Protein 3FXQ (pdb70)

Solvent-accessible surface area: 28536 Å² total; per-residue (Å²): 78,68,95,20,60,5,12,63,0,0,34,14,2,82,143,59,24,27,29,167,45,0,0,113,100,65,169,23,60,47,101,44,0,54,65,18,5,98,108,13,28,87,79,2,112,6,68,2,26,78,169,53,117,106,4,22,54,19,22,78,45,0,102,18,9,7,132,0,0,106,28,10,24,38,13,4,123,110,0,75,90,50,2,25,116,50,56,37,139,70,31,14,91,1,35,0,1,3,8,26,6,2,34,58,36,3,8,73,110,0,50,44,12,4,53,179,90,42,99,131,29,80,44,72,69,114,131,18,39,17,72,71,4,5,69,76,1,89,97,31,83,2,48,3,0,0,0,14,7,72,142,171,79,27,38,128,67,14,66,39,53,88,13,82,96,9,52,16,8,3,0,0,36,135,128,14,111,53,26,142,9,59,107,0,46,88,0,54,122,20,126,0,1,16,7,24,10,22,138,23,60,3,10,40,4,104,58,0,0,66,147,88,70,27,85,106,8,76,84,34,65,67,14,119,52,29,171,44,0,3,10,54,0,13,138,36,92,22,0,0,7,3,26,101,17,10,46,83,128,26,97,64,113,130,71,6,42,28,7,107,29,126,19,77,32,50,78,29,34,4,17,1,0,37,60,109,58,63,48,58,10,72,3,5,39,0,0,9,136,71,0,48,103,51,12,177,70,11,95,34,126,6,2,83,23,0,28,44,3,70,126,78,24,26,38,56,57,4,8,60,68,67,74,41,63,32,104,54,22,60,64,28,7,97,106,12,19,93,110,9,124,3,27,0,31,33,57,68,122,98,24,33,54,22,15,76,13,0,116,17,0,3,91,15,0,56,2,6,25,17,1,19,78,11,0,66,19,16,0,3,4,81,149,50,81,91,72,10,92,0,23,0,1,3,9,32,5,3,34,60,33,4,7,74,106,0,47,41,11,2,54,179,97,11,100,97,15,78,46,68,70,103,130,20,53,16,71,76,8,6,74,67,1,73,14,1,45,6,22,0,0,0,0,14,6,71,152,169,75,25,62,140,56,15,50,30,94,86,11,82,96,6,57,9,11,1,0,0,37,118,154,12,106,41,16,137,4,50,111,0,47,87,0,55,128,20,120,0,1,15,8,20,4,26,137,22,60,3,10,40,5,110,68,1,0,65,148,82,71,28,88,110,9,96,96,29,69,67,14,125,51,40,172,45,0,4,10,51,0,11,136,38,65,4,0,0,10,3,26,94,21,10,43,93,130,25,96,63,103,119,74,0,30,37,10,73,30,126,22,80,33,45,81,32,35,8,18,6,0,31,33,111,72,12,22,61,6,28,0,5,24,0,0,26,146,73,0,56,97,48,11,174

InterPro domains:
  IPR000847 LysR, HTH, N-terminal domain [PF00126] (3-62)
  IPR000847 LysR, HTH, N-terminal domain [PR00039] (18-29)
  IPR000847 LysR, HTH, N-terminal domain [PR00039] (29-39)
  IPR000847 LysR, HTH, N-terminal domain [PR00039] (39-50)
  IPR000847 LysR, HTH, N-terminal domain [PS50931] (1-58)
  IPR005119 LysR, substrate-binding [PF03466] (87-293)
  IPR036388 Winged helix-like DNA-binding domain superfamily [G3DSA:1.10.10.10] (1-89)
  IPR036390 Winged helix DNA-binding domain superfamily [SSF46785] (1-110)
  IPR050950 HTH-type LysR transcriptional regulators [PTHR30419] (1-295)

Organism: Comamonas testosteroni (NCBI:txid285)

Secondary structure (P-SEA, 3-state):
ccaaaaaaaaaaaaacccaaaaaaaacccaaaaaaaaaaaaaaacccccccccccccccaaaaaaaaaaaaaaaaaaaaaaaaaaaaaaaaacccccccccccccccaaaaaaaaaacccbbbbbbbbccccaaaaaaaccccccccccccccccccbbbbbccbbbbbbbccccccccccccccccccbbbcccccccccaaaaaaaaaaacccccccccccccccccaaaaaaccccccccaaaaacccccccbbbbbccbbbbbbbbbbcccccccccaaaaaaaaaaaaacc/cccaaaaaaaaaaaacccaaaaaaaacccaaaaaaaaaaaaaaacccccccccccccccaaaaaaaaaaaaaaaaaaaaaaaaaaaacccbbbbbbcccccccccaaaaaaaaaaaacccbbbbbbbbccccaaaaaaaccccccbbbbbcccccccbbbbbccbbbbbbbccccccccccccccccccbbbcccccccccaaaaaaaaaaacccccccccccccccccaaaaaaccbbbbccaaaaaccccccccccccccbbbbbbbbbbcccccccccaaaaaaaaaaaaacc

B-factor: mean 16.13, std 6.51, range [2.0, 48.64]

Structure (mmCIF, N/CA/C/O backbone):
data_3FXQ
#
_entry.id   3FXQ
#
_cell.length_a   136.496
_cell.length_b   51.489
_cell.length_c   107.754
_cell.angle_alpha   90.000
_cell.angle_beta   110.350
_cell.angle_gamma   90.000
#
_symmetry.space_group_name_H-M   'C 1 2 1'
#
loop_
_entity.id
_entity.type
_entity.pdbx_description
1 polymer 'LysR type regulator of tsaMBCD'
2 non-polymer BETA-MERCAPTOETHANOL
3 non-polymer GLYCEROL
4 non-polymer 'FORMIC ACID'
5 non-polymer 'CHLORIDE ION'
6 water water
#
loop_
_atom_site.group_PDB
_atom_site.id
_atom_site.type_symbol
_atom_site.label_atom_id
_atom_site.label_alt_id
_atom_site.label_comp_id
_atom_site.label_asym_id
_atom_site.label_entity_id
_atom_site.label_seq_id
_atom_site.pdbx_PDB_ins_code
_atom_site.Cartn_x
_atom_site.Cartn_y
_atom_site.Cartn_z
_atom_site.occupancy
_atom_site.B_iso_or_equiv
_atom_site.auth_seq_id
_atom_site.auth_comp_id
_atom_site.auth_asym_id
_atom_site.auth_atom_id
_atom_site.pdbx_PDB_model_num
ATOM 1 C CA . MET A 1 1 ? 8.674 44.798 18.054 1.00 14.65 1 MET A CA 1
ATOM 2 C C . MET A 1 1 ? 7.337 45.174 18.692 1.00 14.17 1 MET A C 1
ATOM 3 O O . MET A 1 1 ? 6.261 45.136 18.045 1.00 14.22 1 MET A O 1
ATOM 8 N N . LEU A 1 2 ? 7.404 45.553 19.964 1.00 15.24 2 LEU A N 1
ATOM 9 C CA . LEU A 1 2 ? 6.215 46.025 20.682 1.00 15.42 2 LEU A CA 1
ATOM 10 C C . LEU A 1 2 ? 5.572 47.176 19.931 1.00 15.29 2 LEU A C 1
ATOM 11 O O . LEU A 1 2 ? 6.268 48.099 19.538 1.00 15.01 2 LEU A O 1
ATOM 16 N N . LYS A 1 3 ? 4.249 47.112 19.751 1.00 15.91 3 LYS A N 1
ATOM 17 C CA . LYS A 1 3 ? 3.525 48.112 18.953 1.00 16.09 3 LYS A CA 1
ATOM 18 C C . LYS A 1 3 ? 3.737 49.510 19.479 1.00 15.38 3 LYS A C 1
ATOM 19 O O . LYS A 1 3 ? 3.932 50.445 18.710 1.00 14.57 3 LYS A O 1
ATOM 25 N N . LEU A 1 4 ? 3.776 49.676 20.802 1.00 15.02 4 LEU A N 1
ATOM 26 C CA . LEU A 1 4 ? 4.027 51.000 21.338 1.00 14.93 4 LEU A CA 1
ATOM 27 C C . LEU A 1 4 ? 5.419 51.556 20.996 1.00 13.98 4 LEU A C 1
ATOM 28 O O . LEU A 1 4 ? 5.577 52.755 20.784 1.00 12.83 4 LEU A O 1
ATOM 33 N N . GLN A 1 5 ? 6.439 50.690 20.940 1.00 12.84 5 GLN A N 1
ATOM 34 C CA . GLN A 1 5 ? 7.756 51.125 20.474 1.00 12.39 5 GLN A CA 1
ATOM 35 C C . GLN A 1 5 ? 7.707 51.594 19.024 1.00 11.41 5 GLN A C 1
ATOM 36 O O . GLN A 1 5 ? 8.296 52.636 18.690 1.00 10.13 5 GLN A O 1
ATOM 42 N N . THR A 1 6 ? 6.993 50.843 18.189 1.00 11.02 6 THR A N 1
ATOM 43 C CA . THR A 1 6 ? 6.843 51.185 16.761 1.00 11.50 6 THR A CA 1
ATOM 44 C C . THR A 1 6 ? 6.081 52.510 16.599 1.00 11.07 6 THR A C 1
ATOM 45 O O . THR A 1 6 ? 6.467 53.376 15.798 1.00 10.74 6 THR A O 1
ATOM 49 N N . LEU A 1 7 ? 5.031 52.691 17.398 1.00 10.82 7 LEU A N 1
ATOM 50 C CA . LEU A 1 7 ? 4.240 53.931 17.314 1.00 10.64 7 LEU A CA 1
ATOM 51 C C . LEU A 1 7 ? 5.083 55.126 17.757 1.00 9.76 7 LEU A C 1
ATOM 52 O O . LEU A 1 7 ? 5.042 56.154 17.131 1.00 9.52 7 LEU A O 1
ATOM 57 N N . GLN A 1 8 ? 5.812 54.993 18.866 1.00 10.71 8 GLN A N 1
ATOM 58 C CA . GLN A 1 8 ? 6.707 56.060 19.351 1.00 12.03 8 GLN A CA 1
ATOM 59 C C . GLN A 1 8 ? 7.763 56.386 18.287 1.00 11.12 8 GLN A C 1
ATOM 60 O O . GLN A 1 8 ? 8.088 57.548 18.046 1.00 11.61 8 GLN A O 1
ATOM 66 N N . ALA A 1 9 ? 8.269 55.353 17.630 1.00 11.08 9 ALA A N 1
ATOM 67 C CA . ALA A 1 9 ? 9.241 55.538 16.548 1.00 10.84 9 ALA A CA 1
ATOM 68 C C . ALA A 1 9 ? 8.622 56.290 15.368 1.00 11.07 9 ALA A C 1
ATOM 69 O O . ALA A 1 9 ? 9.240 57.202 14.816 1.00 10.17 9 ALA A O 1
ATOM 71 N N . LEU A 1 10 ? 7.377 55.941 15.018 1.00 11.55 10 LEU A N 1
ATOM 72 C CA . LEU A 1 10 ? 6.679 56.609 13.931 1.00 12.27 10 LEU A CA 1
ATOM 73 C C . LEU A 1 10 ? 6.478 58.079 14.227 1.00 12.29 10 LEU A C 1
ATOM 74 O O . LEU A 1 10 ? 6.644 58.921 13.354 1.00 12.98 10 LEU A O 1
ATOM 79 N N . ILE A 1 11 ? 6.102 58.394 15.466 1.00 12.38 11 ILE A N 1
ATOM 80 C CA . ILE A 1 11 ? 6.019 59.787 15.878 1.00 12.44 11 ILE A CA 1
ATOM 81 C C . ILE A 1 11 ? 7.373 60.505 15.668 1.00 12.97 11 ILE A C 1
ATOM 82 O O . ILE A 1 11 ? 7.429 61.631 15.152 1.00 13.63 11 ILE A O 1
ATOM 87 N N . CYS A 1 12 ? 8.455 59.848 16.055 1.00 12.83 12 CYS A N 1
ATOM 88 C CA . CYS A 1 12 ? 9.794 60.442 15.935 1.00 14.45 12 CYS A CA 1
ATOM 89 C C . CYS A 1 12 ? 10.185 60.628 14.462 1.00 13.73 12 CYS A C 1
ATOM 90 O O . CYS A 1 12 ? 10.824 61.626 14.103 1.00 13.25 12 CYS A O 1
ATOM 93 N N . ILE A 1 13 ? 9.775 59.676 13.621 1.00 13.28 13 ILE A N 1
ATOM 94 C CA . ILE A 1 13 ? 10.059 59.741 12.177 1.00 13.90 13 ILE A CA 1
ATOM 95 C C . ILE A 1 13 ? 9.418 60.970 11.560 1.00 14.76 13 ILE A C 1
ATOM 96 O O . ILE A 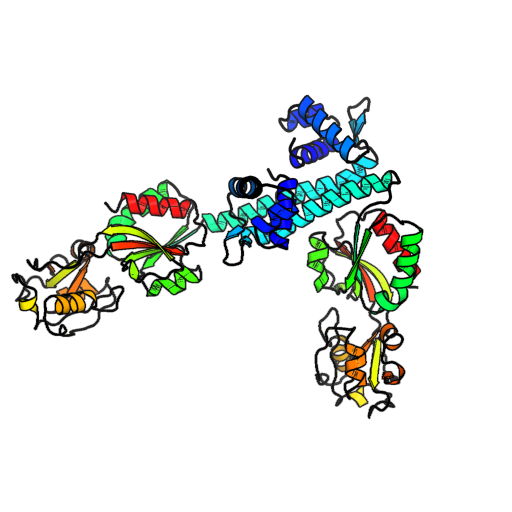1 13 ? 10.061 61.714 10.788 1.00 14.03 13 ILE A O 1
ATOM 101 N N . GLU A 1 14 ? 8.166 61.225 11.939 1.00 14.48 14 GLU A N 1
ATOM 102 C CA . GLU A 1 14 ? 7.498 62.425 11.464 1.00 16.64 14 GLU A CA 1
ATOM 103 C C . GLU A 1 14 ? 8.274 63.678 11.858 1.00 16.65 14 GLU A C 1
ATOM 104 O O . GLU A 1 14 ? 8.300 64.657 11.109 1.00 16.74 14 GLU A O 1
ATOM 110 N N . GLU A 1 15 ? 8.893 63.650 13.036 1.00 17.60 15 GLU A N 1
ATOM 111 C CA . GLU A 1 15 ? 9.606 64.819 13.554 1.00 18.01 15 GLU A CA 1
ATOM 112 C C . GLU A 1 15 ? 10.980 64.993 12.902 1.00 17.62 15 GLU A C 1
ATOM 113 O O . GLU A 1 15 ? 11.345 66.111 12.543 1.00 18.75 15 GLU A O 1
ATOM 119 N N . VAL A 1 16 ? 11.748 63.908 12.783 1.00 16.26 16 VAL A N 1
ATOM 120 C CA . VAL A 1 16 ? 13.157 64.003 12.322 1.00 15.42 16 VAL A CA 1
ATOM 121 C C . VAL A 1 16 ? 13.380 63.651 10.835 1.00 15.09 16 VAL A C 1
ATOM 122 O O . VAL A 1 16 ? 14.457 63.899 10.300 1.00 14.89 16 VAL A O 1
ATOM 126 N N . GLY A 1 17 ? 12.379 63.056 10.192 1.00 13.50 17 GLY A N 1
ATOM 127 C CA . GLY A 1 17 ? 12.403 62.803 8.729 1.00 13.79 17 GLY A CA 1
ATOM 128 C C . GLY A 1 17 ? 13.210 61.611 8.231 1.00 12.98 17 GLY A C 1
ATOM 129 O O . GLY A 1 17 ? 13.532 61.530 7.044 1.00 14.07 17 GLY A O 1
ATOM 130 N N . SER A 1 18 ? 13.484 60.652 9.114 1.00 11.96 18 SER A N 1
ATOM 131 C CA . SER A 1 18 ? 14.414 59.556 8.840 1.00 10.65 18 SER A CA 1
ATOM 132 C C . SER A 1 18 ? 14.029 58.406 9.753 1.00 10.43 18 SER A C 1
ATOM 133 O O . SER A 1 18 ? 13.956 58.611 10.967 1.00 9.16 18 SER A O 1
ATOM 136 N N . LEU A 1 19 ? 13.821 57.211 9.200 1.00 9.47 19 LEU A N 1
ATOM 137 C CA . LEU A 1 19 ? 13.639 56.012 10.035 1.00 9.95 19 LEU A CA 1
ATOM 138 C C . LEU A 1 19 ? 14.932 55.692 10.794 1.00 9.68 19 LEU A C 1
ATOM 139 O O . LEU A 1 19 ? 14.915 55.445 12.003 1.00 8.73 19 LEU A O 1
ATOM 144 N N . ARG A 1 20 ? 16.064 55.758 10.101 1.00 9.26 20 ARG A N 1
ATOM 145 C CA . ARG A 1 20 ? 17.357 55.447 10.716 1.00 8.59 20 ARG A CA 1
ATOM 146 C C . ARG A 1 20 ? 17.723 56.394 11.849 1.00 8.78 20 ARG A C 1
ATOM 147 O O . ARG A 1 20 ? 18.198 55.956 12.921 1.00 7.09 20 ARG A O 1
ATOM 155 N N . ALA A 1 21 ? 17.506 57.699 11.641 1.00 8.07 21 ALA A N 1
ATOM 156 C CA . ALA A 1 21 ? 17.802 58.642 12.724 1.00 9.07 21 ALA A CA 1
ATOM 157 C C . ALA A 1 21 ? 16.872 58.408 13.905 1.00 9.14 21 ALA A C 1
ATOM 158 O O . ALA A 1 21 ? 17.308 58.510 15.044 1.00 9.93 21 ALA A O 1
ATOM 160 N N . ALA A 1 22 ? 15.590 58.115 13.643 1.00 9.01 22 ALA A N 1
ATOM 161 C CA . ALA A 1 22 ? 14.652 57.892 14.727 1.00 9.67 22 ALA A CA 1
ATOM 162 C C . ALA A 1 22 ? 15.047 56.637 15.511 1.00 9.52 22 ALA A C 1
ATOM 163 O O . ALA A 1 22 ? 15.048 56.667 16.745 1.00 9.43 22 ALA A O 1
ATOM 165 N N . ALA A 1 23 ? 15.426 55.562 14.808 1.00 9.32 23 ALA A N 1
ATOM 166 C CA . ALA A 1 23 ? 15.950 54.369 15.478 1.00 9.64 23 ALA A CA 1
ATOM 167 C C . ALA A 1 23 ? 17.161 54.695 16.357 1.00 10.54 23 ALA A C 1
ATOM 168 O O . ALA A 1 23 ? 17.249 54.246 17.497 1.00 11.18 23 ALA A O 1
ATOM 170 N N . GLN A 1 24 ? 18.098 55.480 15.837 1.00 11.25 24 GLN A N 1
ATOM 171 C CA . GLN A 1 24 ? 19.320 55.775 16.611 1.00 12.58 24 GLN A CA 1
ATOM 172 C C . GLN A 1 24 ? 18.985 56.533 17.892 1.00 12.00 24 GLN A C 1
ATOM 173 O O . GLN A 1 24 ? 19.501 56.210 18.957 1.00 10.40 24 GLN A O 1
ATOM 179 N N . LEU A 1 25 ? 18.094 57.514 17.753 1.00 11.39 25 LEU A N 1
ATOM 180 C CA . LEU A 1 25 ? 17.706 58.438 18.827 1.00 12.97 25 LEU A CA 1
ATOM 181 C C . LEU A 1 25 ? 17.004 57.645 19.933 1.00 11.79 25 LEU A C 1
ATOM 182 O O . LEU A 1 25 ? 17.259 57.855 21.121 1.00 11.06 25 LEU A O 1
ATOM 187 N N . LEU A 1 26 ? 16.140 56.726 19.526 1.00 10.65 26 LEU A N 1
ATOM 188 C CA . LEU A 1 26 ? 15.383 55.895 20.474 1.00 12.24 26 LEU A CA 1
ATOM 189 C C . LEU A 1 26 ? 16.097 54.631 20.957 1.00 11.86 26 LEU A C 1
ATOM 190 O O . LEU A 1 26 ? 15.521 53.834 21.730 1.00 12.45 26 LEU A O 1
ATOM 195 N N . HIS A 1 27 ? 17.342 54.453 20.516 1.00 11.90 27 HIS A N 1
ATOM 196 C CA . HIS A 1 27 ? 18.121 53.255 20.810 1.00 12.36 27 HIS A CA 1
ATOM 197 C C . HIS A 1 27 ? 17.408 51.968 20.373 1.00 12.33 27 HIS A C 1
ATOM 198 O O . HIS A 1 27 ? 17.359 50.983 21.113 1.00 13.10 27 HIS A O 1
ATOM 205 N N . LEU A 1 28 ? 16.868 51.978 19.164 1.00 11.08 28 LEU A N 1
ATOM 206 C CA . LEU A 1 28 ? 16.262 50.782 18.580 1.00 11.86 28 LEU A CA 1
ATOM 207 C C . LEU A 1 28 ? 17.148 50.306 17.436 1.00 12.59 28 LEU A C 1
ATOM 208 O O . LEU A 1 28 ? 17.834 51.117 16.789 1.00 12.58 28 LEU A O 1
ATOM 213 N N . SER A 1 29 ? 17.118 48.999 17.176 1.00 12.29 29 SER A N 1
ATOM 214 C CA . SER A 1 29 ? 17.775 48.443 16.003 1.00 13.17 29 SER A CA 1
ATOM 215 C C . SER A 1 29 ? 17.140 48.993 14.710 1.00 12.59 29 SER A C 1
ATOM 216 O O . SER A 1 29 ? 15.917 48.934 14.530 1.00 13.19 29 SER A O 1
ATOM 219 N N . GLN A 1 30 ? 17.961 49.554 13.831 1.00 12.61 30 GLN A N 1
ATOM 220 C CA . GLN A 1 30 ? 17.465 50.088 12.552 1.00 12.57 30 GLN A CA 1
ATOM 221 C C . GLN A 1 30 ? 16.762 49.010 11.702 1.00 13.07 30 GLN A C 1
ATOM 222 O O . GLN A 1 30 ? 15.602 49.183 11.332 1.00 13.16 30 GLN A O 1
ATOM 228 N N . PRO A 1 31 ? 17.446 47.882 11.422 1.00 13.19 31 PRO A N 1
ATOM 229 C CA . PRO A 1 31 ? 16.746 46.797 10.718 1.00 13.19 31 PRO A CA 1
ATOM 230 C C . PRO A 1 31 ? 15.510 46.254 11.470 1.00 12.52 31 PRO A C 1
ATOM 231 O O . PRO A 1 31 ? 14.494 45.943 10.820 1.00 11.61 31 PRO A O 1
ATOM 235 N N . ALA A 1 32 ? 15.564 46.153 12.805 1.00 11.22 32 ALA A N 1
ATOM 236 C CA . ALA A 1 32 ? 14.357 45.760 13.571 1.00 10.71 32 ALA A CA 1
ATOM 237 C C . ALA A 1 32 ? 13.182 46.733 13.368 1.00 10.72 32 ALA A C 1
ATOM 238 O O . ALA A 1 32 ? 12.022 46.316 13.136 1.00 9.10 32 ALA A O 1
ATOM 240 N N . LEU A 1 33 ? 13.473 48.035 13.476 1.00 9.94 33 LEU A N 1
ATOM 241 C CA . LEU A 1 33 ? 12.418 49.043 13.323 1.00 9.53 33 LEU A CA 1
ATOM 242 C C . LEU A 1 33 ? 11.892 49.013 11.884 1.00 9.08 33 LEU A C 1
ATOM 243 O O . LEU A 1 33 ? 10.696 49.098 11.654 1.00 8.20 33 LEU A O 1
ATOM 248 N N . SER A 1 34 ? 12.794 48.877 10.916 1.00 9.34 34 SER A N 1
ATOM 249 C CA . SER A 1 34 ? 12.353 48.765 9.526 1.00 10.50 34 SER A CA 1
ATOM 250 C C . SER A 1 34 ? 11.360 47.588 9.331 1.00 10.25 34 SER A C 1
ATOM 251 O O . SER A 1 34 ? 10.272 47.748 8.739 1.00 10.44 34 SER A O 1
ATOM 254 N N . ALA A 1 35 ? 11.715 46.420 9.858 1.00 9.77 35 ALA A N 1
ATOM 255 C CA . ALA A 1 35 ? 10.858 45.225 9.732 1.00 10.25 35 ALA A CA 1
ATOM 256 C C . ALA A 1 35 ? 9.510 45.400 10.441 1.00 9.95 35 ALA A C 1
ATOM 257 O O . ALA A 1 35 ? 8.463 44.954 9.918 1.00 11.00 35 ALA A O 1
ATOM 259 N N . ALA A 1 36 ? 9.540 46.049 11.603 1.00 10.35 36 ALA A N 1
ATOM 260 C CA . ALA A 1 36 ? 8.334 46.308 12.399 1.00 10.11 36 ALA A CA 1
ATOM 261 C C . ALA A 1 36 ? 7.333 47.228 11.669 1.00 9.89 36 ALA A C 1
ATOM 262 O O . ALA A 1 36 ? 6.099 47.021 11.710 1.00 8.83 36 ALA A O 1
ATOM 264 N N . ILE A 1 37 ? 7.867 48.242 10.992 1.00 9.56 37 ILE A N 1
ATOM 265 C CA . ILE A 1 37 ? 7.024 49.178 10.250 1.00 9.73 37 ILE A CA 1
ATOM 266 C C . ILE A 1 37 ? 6.447 48.480 9.020 1.00 10.76 37 ILE A C 1
ATOM 267 O O . ILE A 1 37 ? 5.257 48.606 8.720 1.00 9.86 37 ILE A O 1
ATOM 272 N N . GLN A 1 38 ? 7.283 47.708 8.337 1.00 11.37 38 GLN A N 1
ATOM 273 C CA . GLN A 1 38 ? 6.787 46.876 7.232 1.00 13.09 38 GLN A CA 1
ATOM 274 C C . GLN A 1 38 ? 5.636 45.968 7.695 1.00 13.18 38 GLN A C 1
ATOM 275 O O . GLN A 1 38 ? 4.614 45.839 7.005 1.00 12.44 38 GLN A O 1
ATOM 281 N N . GLN A 1 39 ? 5.799 45.328 8.843 1.00 13.21 39 GLN A N 1
ATOM 282 C CA . GLN A 1 39 ? 4.769 44.405 9.312 1.00 14.27 39 GLN A CA 1
ATOM 283 C C . GLN A 1 39 ? 3.471 45.148 9.598 1.00 13.43 39 GLN A C 1
ATOM 284 O O . GLN A 1 39 ? 2.371 44.662 9.280 1.00 13.18 39 GLN A O 1
ATOM 290 N N . LEU A 1 40 ? 3.599 46.338 10.171 1.00 12.43 40 LEU A N 1
ATOM 291 C CA . LEU A 1 40 ? 2.420 47.168 10.431 1.00 12.25 40 LEU A CA 1
ATOM 292 C C . LEU A 1 40 ? 1.703 47.583 9.128 1.00 12.63 40 LEU A C 1
ATOM 293 O O . LEU A 1 40 ? 0.461 47.484 8.998 1.00 11.44 40 LEU A O 1
ATOM 298 N N . GLU A 1 41 ? 2.489 48.044 8.157 1.00 13.09 41 GLU A N 1
ATOM 299 C CA . GLU A 1 41 ? 1.936 48.392 6.847 1.00 12.67 41 GLU A CA 1
ATOM 300 C C . GLU A 1 41 ? 1.199 47.179 6.206 1.00 14.32 41 GLU A C 1
ATOM 301 O O . GLU A 1 41 ? 0.115 47.325 5.624 1.00 13.43 41 GLU A O 1
ATOM 307 N N . ASP A 1 42 ? 1.778 45.982 6.319 1.00 14.94 42 ASP A N 1
ATOM 308 C CA . ASP A 1 42 ? 1.090 44.780 5.815 1.00 16.17 42 ASP A CA 1
ATOM 309 C C . ASP A 1 42 ? -0.247 44.518 6.498 1.00 16.02 42 ASP A C 1
ATOM 310 O O . ASP A 1 42 ? -1.244 44.150 5.837 1.00 15.35 42 ASP A O 1
ATOM 315 N N . GLU A 1 43 ? -0.275 44.694 7.816 1.00 16.46 43 GLU A N 1
ATOM 316 C CA . GLU A 1 43 ? -1.499 44.508 8.594 1.00 16.96 43 GLU A CA 1
ATOM 317 C C . GLU A 1 43 ? -2.556 45.532 8.232 1.00 16.39 43 GLU A C 1
ATOM 318 O O . GLU A 1 43 ? -3.722 45.169 8.065 1.00 16.47 43 GLU A O 1
ATOM 324 N N . LEU A 1 44 ? -2.149 46.787 8.074 1.00 14.96 44 LEU A N 1
ATOM 325 C CA . LEU A 1 44 ? -3.055 47.877 7.703 1.00 14.12 44 LEU A CA 1
ATOM 326 C C . LEU A 1 44 ? -3.463 47.861 6.228 1.00 13.91 44 LEU A C 1
ATOM 327 O O . LEU A 1 44 ? -4.422 48.540 5.837 1.00 13.05 44 LEU A O 1
ATOM 332 N N . LYS A 1 45 ? -2.733 47.085 5.430 1.00 12.67 45 LYS A N 1
ATOM 333 C CA . LYS A 1 45 ? -2.864 47.051 3.962 1.00 13.67 45 LYS A CA 1
ATOM 334 C C . LYS A 1 45 ? -2.685 48.442 3.315 1.00 13.17 45 LYS A C 1
ATOM 335 O O . LYS A 1 45 ? -3.339 48.766 2.329 1.00 12.38 45 LYS A O 1
ATOM 341 N N . ALA A 1 46 ? -1.790 49.264 3.886 1.00 12.40 46 ALA A N 1
ATOM 342 C CA . ALA A 1 46 ? -1.376 50.530 3.250 1.00 11.99 46 ALA A CA 1
ATOM 343 C C . ALA A 1 46 ? -0.025 50.988 3.792 1.00 11.41 46 ALA A C 1
ATOM 344 O O . ALA A 1 46 ? 0.312 50.693 4.934 1.00 11.83 46 ALA A O 1
ATOM 346 N N . PRO A 1 47 ? 0.752 51.723 2.979 1.00 10.67 47 PRO A N 1
ATOM 347 C CA . PRO A 1 47 ? 2.037 52.231 3.439 1.00 10.44 47 PRO A CA 1
ATOM 348 C C . PRO A 1 47 ? 1.825 53.457 4.301 1.00 9.91 47 PRO A C 1
ATOM 349 O O . PRO A 1 47 ? 0.927 54.286 4.022 1.00 9.06 47 PRO A O 1
ATOM 353 N N . LEU A 1 48 ? 2.637 53.558 5.345 1.00 8.90 48 LEU A N 1
ATOM 354 C CA . LEU A 1 48 ? 2.624 54.712 6.244 1.00 9.28 48 LEU A CA 1
ATOM 355 C C . LEU A 1 48 ? 3.669 55.770 5.847 1.00 9.21 48 LEU A C 1
ATOM 356 O O . LEU A 1 48 ? 3.580 56.930 6.224 1.00 10.12 48 LEU A O 1
ATOM 361 N N . LEU A 1 49 ? 4.677 55.339 5.114 1.00 9.38 49 LEU A N 1
ATOM 362 C CA . LEU A 1 49 ? 5.839 56.158 4.798 1.00 8.90 49 LEU A CA 1
ATOM 363 C C . LEU A 1 49 ? 6.094 56.172 3.296 1.00 9.44 49 LEU A C 1
ATOM 364 O O . LEU A 1 49 ? 5.818 55.197 2.602 1.00 9.05 49 LEU A O 1
ATOM 369 N N . VAL A 1 50 ? 6.618 57.291 2.808 1.00 9.63 50 VAL A N 1
ATOM 370 C CA . VAL A 1 50 ? 7.094 57.374 1.429 1.00 11.06 50 VAL A CA 1
ATOM 371 C C . VAL A 1 50 ? 8.491 57.976 1.485 1.00 13.75 50 VAL A C 1
ATOM 372 O O . VAL A 1 50 ? 8.763 58.898 2.277 1.00 13.29 50 VAL A O 1
ATOM 376 N N . ARG A 1 51 ? 9.383 57.419 0.665 1.00 16.51 51 ARG A N 1
ATOM 377 C CA . ARG A 1 51 ? 10.774 57.852 0.612 1.00 19.84 51 ARG A CA 1
ATOM 378 C C . ARG A 1 51 ? 10.870 59.148 -0.149 1.00 22.08 51 ARG A C 1
ATOM 379 O O . ARG A 1 51 ? 10.195 59.355 -1.168 1.00 22.22 51 ARG A O 1
ATOM 387 N N . THR A 1 52 ? 11.726 60.021 0.365 1.00 24.18 52 THR A N 1
ATOM 388 C CA . THR A 1 52 ? 12.075 61.280 -0.263 1.00 26.69 52 THR A CA 1
ATOM 389 C C . THR A 1 52 ? 13.607 61.341 -0.382 1.00 27.52 52 THR A C 1
ATOM 390 O O . THR A 1 52 ? 14.327 60.474 0.155 1.00 27.34 52 THR A O 1
ATOM 394 N N . LYS A 1 53 ? 14.107 62.348 -1.092 1.00 28.76 53 LYS A N 1
ATOM 395 C CA . LYS A 1 53 ? 15.554 62.543 -1.168 1.00 29.75 53 LYS A CA 1
ATOM 396 C C . LYS A 1 53 ? 16.061 62.888 0.230 1.00 30.30 53 LYS A C 1
ATOM 397 O O . LYS A 1 53 ? 17.155 62.453 0.620 1.00 31.27 53 LYS A O 1
ATOM 399 N N . ARG A 1 54 ? 15.229 63.626 0.982 1.00 30.26 54 ARG A N 1
ATOM 400 C CA . ARG A 1 54 ? 15.502 64.045 2.364 1.00 29.77 54 ARG A CA 1
ATOM 401 C C . ARG A 1 54 ? 15.645 62.857 3.332 1.00 29.36 54 ARG A C 1
ATOM 402 O O . ARG A 1 54 ? 16.627 62.773 4.090 1.00 29.86 54 ARG A O 1
ATOM 404 N N . GLY A 1 55 ? 14.657 61.954 3.301 1.00 27.42 55 GLY A N 1
ATOM 405 C CA . GLY A 1 55 ? 14.634 60.742 4.117 1.00 24.58 55 GLY A CA 1
ATOM 406 C C . GLY A 1 55 ? 13.292 60.050 3.890 1.00 22.51 55 GLY A C 1
ATOM 407 O O . GLY A 1 55 ? 13.101 59.370 2.870 1.00 22.76 55 GLY A O 1
ATOM 408 N N . VAL A 1 56 ? 12.358 60.230 4.823 1.00 19.95 56 VAL A N 1
ATOM 409 C CA . VAL A 1 56 ? 10.965 59.749 4.636 1.00 17.18 56 VAL A CA 1
ATOM 410 C C . VAL A 1 56 ? 9.932 60.788 5.096 1.00 15.97 56 VAL A C 1
ATOM 411 O O . VAL A 1 56 ? 10.223 61.616 5.985 1.00 13.61 56 VAL A O 1
ATOM 415 N N . SER A 1 57 ? 8.737 60.717 4.498 1.00 14.77 57 SER A N 1
ATOM 416 C CA . SER A 1 57 ? 7.552 61.449 4.952 1.00 14.21 57 SER A CA 1
ATOM 417 C C . SER A 1 57 ? 6.388 60.486 5.178 1.00 13.11 57 SER A C 1
ATOM 418 O O . SER A 1 57 ? 6.396 59.361 4.672 1.00 13.18 57 SER A O 1
ATOM 421 N N . LEU A 1 58 ? 5.378 60.938 5.920 1.00 12.29 58 LEU A N 1
ATOM 422 C CA . LEU A 1 58 ? 4.148 60.164 6.085 1.00 11.70 58 LEU A CA 1
ATOM 423 C C . LEU A 1 58 ? 3.354 60.229 4.782 1.00 10.05 58 LEU A C 1
ATOM 424 O O . LEU A 1 58 ? 3.335 61.251 4.115 1.00 11.03 58 LEU A O 1
ATOM 429 N N . THR A 1 59 ? 2.723 59.129 4.418 1.00 9.29 59 THR A N 1
ATOM 430 C CA . THR A 1 59 ? 1.717 59.104 3.334 1.00 9.19 59 THR A CA 1
ATOM 431 C C . THR A 1 59 ? 0.396 59.711 3.847 1.00 9.71 59 THR A C 1
ATOM 432 O O . THR A 1 59 ? 0.282 60.027 5.037 1.00 10.11 59 THR A O 1
ATOM 436 N N . SER A 1 60 ? -0.597 59.854 2.959 1.00 9.98 60 SER A N 1
ATOM 437 C CA . SER A 1 60 ? -1.952 60.227 3.386 1.00 9.62 60 SER A CA 1
ATOM 438 C C . SER A 1 60 ? -2.456 59.234 4.427 1.00 9.56 60 SER A C 1
ATOM 439 O O . SER A 1 60 ? -3.052 59.622 5.420 1.00 9.08 60 SER A O 1
ATOM 442 N N . PHE A 1 61 ? -2.200 57.954 4.206 1.00 9.29 61 PHE A N 1
ATOM 443 C CA . PHE A 1 61 ? -2.619 56.939 5.173 1.00 9.21 61 PHE A CA 1
ATOM 444 C C . PHE A 1 61 ? -1.901 57.148 6.503 1.00 9.73 61 PHE A C 1
ATOM 445 O O . PHE A 1 61 ? -2.523 57.017 7.547 1.00 9.05 61 PHE A O 1
ATOM 453 N N . GLY A 1 62 ? -0.598 57.452 6.442 1.00 9.66 62 GLY A N 1
ATOM 454 C CA . GLY A 1 62 ? 0.225 57.664 7.625 1.00 9.20 62 GLY A CA 1
ATOM 455 C C . GLY A 1 62 ? -0.221 58.889 8.428 1.00 9.77 62 GLY A C 1
ATOM 456 O O . GLY A 1 62 ? -0.155 58.886 9.654 1.00 8.74 62 GLY A O 1
ATOM 457 N N . GLN A 1 63 ? -0.655 59.946 7.741 1.00 9.54 63 GLN A N 1
ATOM 458 C CA . GLN A 1 63 ? -1.160 61.120 8.419 1.00 10.39 63 GLN A CA 1
ATOM 459 C C . GLN A 1 63 ? -2.454 60.807 9.188 1.00 9.73 63 GLN A C 1
ATOM 460 O O . GLN A 1 63 ? -2.588 61.256 10.339 1.00 9.38 63 GLN A O 1
ATOM 466 N N . ALA A 1 64 ? -3.378 60.061 8.561 1.00 8.25 64 ALA A N 1
ATOM 467 C CA . ALA A 1 64 ? -4.606 59.597 9.247 1.00 8.17 64 ALA A CA 1
ATOM 468 C C . ALA A 1 64 ? -4.254 58.698 10.440 1.00 8.45 64 ALA A C 1
ATOM 469 O O . ALA A 1 64 ? -4.742 58.897 11.557 1.00 7.91 64 ALA A O 1
ATOM 471 N N . PHE A 1 65 ? -3.368 57.733 10.199 1.00 8.25 65 PHE A N 1
ATOM 472 C CA . PHE A 1 65 ? -2.981 56.773 11.212 1.00 8.34 65 PHE A CA 1
ATOM 473 C C . PHE A 1 65 ? -2.303 57.477 12.396 1.00 8.47 65 PHE A C 1
ATOM 474 O O . PHE A 1 65 ? -2.561 57.126 13.547 1.00 7.53 65 PHE A O 1
ATOM 482 N N . MET A 1 66 ? -1.472 58.474 12.108 1.00 8.07 66 MET A N 1
ATOM 483 C CA . MET A 1 66 ? -0.731 59.179 13.148 1.00 9.89 66 MET A CA 1
ATOM 484 C C . MET A 1 66 ? -1.621 59.863 14.175 1.00 8.85 66 MET A C 1
ATOM 485 O O . MET A 1 66 ? -1.233 60.006 15.3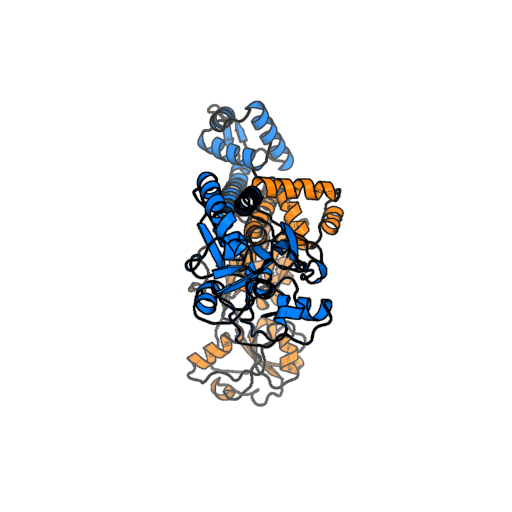41 1.00 8.61 66 MET A O 1
ATOM 490 N N . LYS A 1 67 ? -2.798 60.333 13.751 1.00 7.91 67 LYS A N 1
ATOM 491 C CA . LYS A 1 67 ? -3.714 60.917 14.730 1.00 8.18 67 LYS A CA 1
ATOM 492 C C . LYS A 1 67 ? -4.071 59.907 15.825 1.00 8.26 67 LYS A C 1
ATOM 493 O O . LYS A 1 67 ? -4.102 60.249 17.021 1.00 8.93 67 LYS A O 1
ATOM 499 N N . HIS A 1 68 ? -4.339 58.669 15.416 1.00 8.23 68 HIS A N 1
ATOM 500 C CA . HIS A 1 68 ? -4.593 57.570 16.334 1.00 7.54 68 HIS A CA 1
ATOM 501 C C . HIS A 1 68 ? -3.320 57.201 17.114 1.00 8.35 68 HIS A C 1
ATOM 502 O O . HIS A 1 68 ? -3.374 57.037 18.353 1.00 8.18 68 HIS A O 1
ATOM 509 N N . ALA A 1 69 ? -2.175 57.115 16.418 1.00 8.51 69 ALA A N 1
ATOM 510 C CA . ALA A 1 69 ? -0.899 56.729 17.086 1.00 8.67 69 ALA A CA 1
ATOM 511 C C . ALA A 1 69 ? -0.584 57.654 18.263 1.00 8.74 69 ALA A C 1
ATOM 512 O O . ALA A 1 69 ? -0.203 57.198 19.357 1.00 7.65 69 ALA A O 1
ATOM 514 N N . ARG A 1 70 ? -0.767 58.957 18.047 1.00 8.50 70 ARG A N 1
ATOM 515 C CA . ARG A 1 70 ? -0.492 59.935 19.097 1.00 8.76 70 ARG A CA 1
ATOM 516 C C . ARG A 1 70 ? -1.434 59.756 20.264 1.00 9.27 70 ARG A C 1
ATOM 517 O O . ARG A 1 70 ? -0.977 59.817 21.417 1.00 8.55 70 ARG A O 1
ATOM 525 N N . LEU A 1 71 ? -2.719 59.496 19.977 1.00 7.95 71 LEU A N 1
ATOM 526 C CA . LEU A 1 71 ? -3.687 59.248 21.060 1.00 8.55 71 LEU A CA 1
ATOM 527 C C . LEU A 1 71 ? -3.297 58.005 21.878 1.00 9.02 71 LEU A C 1
ATOM 528 O O . LEU A 1 71 ? -3.390 57.983 23.116 1.00 8.53 71 LEU A O 1
ATOM 533 N N . ILE A 1 72 ? -2.878 56.965 21.177 1.00 8.78 72 ILE A N 1
ATOM 534 C CA . ILE A 1 72 ? -2.530 55.695 21.806 1.00 8.47 72 ILE A CA 1
ATOM 535 C C . ILE A 1 72 ? -1.242 55.847 22.646 1.00 8.80 72 ILE A C 1
ATOM 536 O O . ILE A 1 72 ? -1.180 55.389 23.786 1.00 8.01 72 ILE A O 1
ATOM 541 N N . VAL A 1 73 ? -0.237 56.527 22.102 1.00 8.82 73 VAL A N 1
ATOM 542 C CA . VAL A 1 73 ? 1.011 56.752 22.852 1.00 9.88 73 VAL A CA 1
ATOM 543 C C . VAL A 1 73 ? 0.779 57.608 24.105 1.00 9.93 73 VAL A C 1
ATOM 544 O O . VAL A 1 73 ? 1.248 57.261 25.208 1.00 9.89 73 VAL A O 1
ATOM 548 N N . THR A 1 74 ? 0.015 58.680 23.943 1.00 10.07 74 THR A N 1
ATOM 549 C CA . THR A 1 74 ? -0.374 59.536 25.081 1.00 11.46 74 THR A CA 1
ATOM 550 C C . THR A 1 74 ? -1.173 58.765 26.128 1.00 10.64 74 THR A C 1
ATOM 551 O O . THR A 1 74 ? -0.937 58.900 27.336 1.00 10.22 74 THR A O 1
ATOM 555 N N . GLU A 1 75 ? -2.102 57.934 25.665 1.00 10.51 75 GLU A N 1
ATOM 556 C CA . GLU A 1 75 ? -2.934 57.174 26.585 1.00 11.06 75 GLU A CA 1
ATOM 557 C C . GLU A 1 75 ? -2.125 56.170 27.393 1.00 10.87 75 GLU A C 1
ATOM 558 O O . GLU A 1 75 ? -2.399 55.961 28.583 1.00 11.08 75 GLU A O 1
ATOM 564 N N . SER A 1 76 ? -1.133 55.551 26.758 1.00 11.24 76 SER A N 1
ATOM 565 C CA . SER A 1 76 ? -0.289 54.596 27.447 1.00 11.46 76 SER A CA 1
ATOM 566 C C . SER A 1 76 ? 0.521 55.315 28.507 1.00 11.66 76 SER A C 1
ATOM 567 O O . SER A 1 76 ? 0.699 54.777 29.577 1.00 11.32 76 SER A O 1
ATOM 570 N N . ARG A 1 77 ? 1.024 56.506 28.191 1.00 11.00 77 ARG A N 1
ATOM 571 C CA . ARG A 1 77 ? 1.801 57.273 29.169 1.00 12.35 77 ARG A CA 1
ATOM 572 C C . ARG A 1 77 ? 0.895 57.726 30.320 1.00 11.76 77 ARG A C 1
ATOM 573 O O . ARG A 1 77 ? 1.266 57.646 31.497 1.00 11.72 77 ARG A O 1
ATOM 581 N N . ARG A 1 78 ? -0.308 58.187 29.989 1.00 10.95 78 ARG A N 1
ATOM 582 C CA . ARG A 1 78 ? -1.286 58.562 31.025 1.00 11.72 78 ARG A CA 1
ATOM 583 C C . ARG A 1 78 ? -1.650 57.392 31.958 1.00 11.77 78 ARG A C 1
ATOM 584 O O . ARG A 1 78 ? -1.756 57.568 33.194 1.00 11.48 78 ARG A O 1
ATOM 592 N N . ALA A 1 79 ? -1.845 56.208 31.372 1.00 11.07 79 ALA A N 1
ATOM 593 C CA . ALA A 1 79 ? -2.106 54.994 32.151 1.00 11.64 79 ALA A CA 1
ATOM 594 C C . ALA A 1 79 ? -0.948 54.722 33.116 1.00 12.44 79 ALA A C 1
ATOM 595 O O . ALA A 1 79 ? -1.172 54.472 34.311 1.00 11.71 79 ALA A O 1
ATOM 597 N N . GLN A 1 80 ? 0.279 54.765 32.586 1.00 13.19 80 GLN A N 1
ATOM 598 C CA . GLN A 1 80 ? 1.484 54.510 33.412 1.00 14.54 80 GLN A CA 1
ATOM 599 C C . GLN A 1 80 ? 1.628 55.569 34.516 1.00 15.18 80 GLN A C 1
ATOM 600 O O . GLN A 1 80 ? 1.986 55.240 35.662 1.00 14.54 80 GLN A O 1
ATOM 606 N N . GLU A 1 81 ? 1.361 56.832 34.175 1.00 15.42 81 GLU A N 1
ATOM 607 C CA . GLU A 1 81 ? 1.379 57.909 35.186 1.00 17.18 81 GLU A CA 1
ATOM 608 C C . GLU A 1 81 ? 0.352 57.713 36.296 1.00 16.94 81 GLU A C 1
ATOM 609 O O . GLU A 1 81 ? 0.674 57.861 37.494 1.00 16.97 81 GLU A O 1
ATOM 615 N N . GLU A 1 82 ? -0.870 57.358 35.911 1.00 16.59 82 GLU A N 1
ATOM 616 C CA . GLU A 1 82 ? -1.952 57.177 36.873 1.00 16.26 82 GLU A CA 1
ATOM 617 C C . GLU A 1 82 ? -1.642 55.985 37.783 1.00 16.27 82 GLU A C 1
ATOM 618 O O . GLU A 1 82 ? -1.779 56.080 39.010 1.00 14.85 82 GLU A O 1
ATOM 624 N N . ILE A 1 83 ? -1.234 54.866 37.182 1.00 16.28 83 ILE A N 1
ATOM 625 C CA . ILE A 1 83 ? -0.859 53.689 37.969 1.00 17.21 83 ILE A CA 1
ATOM 626 C C . ILE A 1 83 ? 0.315 54.010 38.904 1.00 16.37 83 ILE A C 1
ATOM 627 O O . ILE A 1 83 ? 0.319 53.629 40.070 1.00 15.93 83 ILE A O 1
ATOM 632 N N . GLY A 1 84 ? 1.299 54.738 38.390 1.00 15.99 84 GLY A N 1
ATOM 633 C CA . GLY A 1 84 ? 2.419 55.177 39.209 1.00 15.51 84 GLY A CA 1
ATOM 634 C C . GLY A 1 84 ? 1.927 55.983 40.395 1.00 15.75 84 GLY A C 1
ATOM 635 O O . GLY A 1 84 ? 2.387 55.777 41.519 1.00 15.58 84 GLY A O 1
ATOM 636 N N . GLN A 1 85 ? 0.979 56.887 40.156 1.00 15.46 85 GLN A N 1
ATOM 637 C CA . GLN A 1 85 ? 0.460 57.733 41.223 1.00 15.64 85 GLN A CA 1
ATOM 638 C C . GLN A 1 85 ? -0.293 56.909 42.264 1.00 14.96 85 GLN A C 1
ATOM 639 O O . GLN A 1 85 ? -0.084 57.071 43.479 1.00 14.84 85 GLN A O 1
ATOM 645 N N . LEU A 1 86 ? -1.135 55.993 41.790 1.00 14.29 86 LEU A N 1
ATOM 646 C CA . LEU A 1 86 ? -1.909 55.143 42.688 1.00 14.44 86 LEU A CA 1
ATOM 647 C C . LEU A 1 86 ? -1.029 54.148 43.439 1.00 14.59 86 LEU A C 1
ATOM 648 O O . LEU A 1 86 ? -1.193 53.955 44.662 1.00 13.63 86 LEU A O 1
ATOM 653 N N . ARG A 1 87 ? -0.108 53.518 42.714 1.00 14.45 87 ARG A N 1
ATOM 654 C CA . ARG A 1 87 ? 0.820 52.571 43.321 1.00 16.43 87 ARG A CA 1
ATOM 655 C C . ARG A 1 87 ? 1.714 53.269 44.349 1.00 16.71 87 ARG A C 1
ATOM 656 O O . ARG A 1 87 ? 1.947 52.743 45.444 1.00 17.20 87 ARG A O 1
ATOM 664 N N . GLY A 1 88 ? 2.202 54.456 44.003 1.00 17.39 88 GLY A N 1
ATOM 665 C CA . GLY A 1 88 ? 3.059 55.230 44.907 1.00 17.86 88 GLY A CA 1
ATOM 666 C C . GLY A 1 88 ? 2.429 55.498 46.259 1.00 18.04 88 GLY A C 1
ATOM 667 O O . GLY A 1 88 ? 3.096 55.400 47.297 1.00 18.49 88 GLY A O 1
ATOM 668 N N . ARG A 1 89 ? 1.142 55.830 46.256 1.00 17.98 89 ARG A N 1
ATOM 669 C CA . ARG A 1 89 ? 0.415 56.068 47.502 1.00 18.45 89 ARG A CA 1
ATOM 670 C C . ARG A 1 89 ? 0.176 54.792 48.306 1.00 17.93 89 ARG A C 1
ATOM 671 O O . ARG A 1 89 ? 0.218 54.811 49.539 1.00 17.81 89 ARG A O 1
ATOM 679 N N . TRP A 1 90 ? -0.068 53.694 47.595 1.00 16.92 90 TRP A N 1
ATOM 680 C CA . TRP A 1 90 ? -0.230 52.367 48.176 1.00 17.11 90 TRP A CA 1
ATOM 681 C C . TRP A 1 90 ? 1.060 51.853 48.815 1.00 17.21 90 TRP A C 1
ATOM 682 O O . TRP A 1 90 ? 1.076 51.470 50.006 1.00 17.27 90 TRP A O 1
ATOM 693 N N . GLU A 1 91 ? 2.130 51.836 48.018 1.00 16.71 91 GLU A N 1
ATOM 694 C CA . GLU A 1 91 ? 3.450 51.383 48.464 1.00 17.07 91 GLU A CA 1
ATOM 695 C C . GLU A 1 91 ? 4.067 52.326 49.500 1.00 17.05 91 GLU A C 1
ATOM 696 O O . GLU A 1 91 ? 4.920 51.901 50.290 1.00 18.35 91 GLU A O 1
ATOM 702 N N . GLY A 1 92 ? 3.625 53.585 49.505 1.00 16.70 92 GLY A N 1
ATOM 703 C CA . GLY A 1 92 ? 4.189 54.645 50.357 1.00 16.70 92 GLY A CA 1
ATOM 704 C C . GLY A 1 92 ? 3.723 54.673 51.817 1.00 16.22 92 GLY A C 1
ATOM 705 O O . GLY A 1 92 ? 4.205 55.503 52.601 1.00 15.61 92 GLY A O 1
ATOM 706 N N . HIS A 1 93 ? 2.801 53.771 52.172 1.00 15.82 93 HIS A N 1
ATOM 707 C CA . HIS A 1 93 ? 2.153 53.769 53.493 1.00 15.10 93 HIS A CA 1
ATOM 708 C C . HIS A 1 93 ? 1.904 52.363 53.991 1.00 14.87 93 HIS A C 1
ATOM 709 O O . HIS A 1 93 ? 1.605 51.442 53.220 1.00 13.98 93 HIS A O 1
ATOM 716 N N . ILE A 1 94 ? 2.047 52.207 55.304 1.00 13.28 94 ILE A N 1
ATOM 717 C CA . ILE A 1 94 ? 1.710 50.970 55.957 1.00 13.02 94 ILE A CA 1
ATOM 718 C C . ILE A 1 94 ? 0.971 51.385 57.205 1.00 13.11 94 ILE A C 1
ATOM 719 O O . ILE A 1 94 ? 1.400 52.317 57.886 1.00 12.70 94 ILE A O 1
ATOM 724 N N . THR A 1 95 ? -0.161 50.741 57.469 1.00 13.04 95 THR A N 1
ATOM 725 C CA . THR A 1 95 ? -0.752 50.838 58.788 1.00 13.74 95 THR A CA 1
ATOM 726 C C . THR A 1 95 ? -1.073 49.484 59.399 1.00 13.54 95 THR A C 1
ATOM 727 O O . THR A 1 95 ? -1.651 48.594 58.753 1.00 12.96 95 THR A O 1
ATOM 731 N N . PHE A 1 96 ? -0.594 49.298 60.615 1.00 12.65 96 PHE A N 1
ATOM 732 C CA . PHE A 1 96 ? -0.736 48.023 61.276 1.00 12.51 96 PHE A CA 1
ATOM 733 C C . PHE A 1 96 ? -0.891 48.179 62.783 1.00 13.57 96 PHE A C 1
ATOM 734 O O . PHE A 1 96 ? -0.646 49.273 63.356 1.00 13.27 96 PHE A O 1
ATOM 742 N N . ALA A 1 97 ? -1.308 47.084 63.414 1.00 13.58 97 ALA A N 1
ATOM 743 C CA . ALA A 1 97 ? -1.444 47.002 64.871 1.00 15.01 97 ALA A CA 1
ATOM 744 C C . ALA A 1 97 ? -0.474 46.000 65.453 1.00 15.72 97 ALA A C 1
ATOM 745 O O . ALA A 1 97 ? -0.115 45.018 64.792 1.00 14.94 97 ALA A O 1
ATOM 747 N N . ALA A 1 98 ? -0.049 46.222 66.699 1.00 16.88 98 ALA A N 1
ATOM 748 C CA . ALA A 1 98 ? 0.926 45.348 67.339 1.00 16.86 98 ALA A CA 1
ATOM 749 C C . ALA A 1 98 ? 0.591 45.122 68.817 1.00 17.63 98 ALA A C 1
ATOM 750 O O . ALA A 1 98 ? 0.165 46.058 69.505 1.00 17.66 98 ALA A O 1
ATOM 752 N N . SER A 1 99 ? 0.808 43.895 69.293 1.00 17.40 99 SER A N 1
ATOM 753 C CA . SER A 1 99 ? 0.636 43.566 70.712 1.00 18.11 99 SER A CA 1
ATOM 754 C C . SER A 1 99 ? 1.879 43.955 71.546 1.00 18.06 99 SER A C 1
ATOM 755 O O . SER A 1 99 ? 2.968 44.155 71.001 1.00 17.40 99 SER A O 1
ATOM 758 N N . PRO A 1 100 ? 1.722 44.044 72.879 1.00 18.37 100 PRO A N 1
ATOM 759 C CA . PRO A 1 100 ? 2.795 44.585 73.729 1.00 18.13 100 PRO A CA 1
ATOM 760 C C . PRO A 1 100 ? 4.148 43.877 73.572 1.00 18.11 100 PRO A C 1
ATOM 761 O O . PRO A 1 100 ? 5.155 44.544 73.527 1.00 18.63 100 PRO A O 1
ATOM 765 N N . ALA A 1 101 ? 4.182 42.546 73.477 1.00 18.84 101 ALA A N 1
ATOM 766 C CA . ALA A 1 101 ? 5.479 41.840 73.413 1.00 18.98 101 ALA A CA 1
ATOM 767 C C . ALA A 1 101 ? 6.256 42.215 72.141 1.00 19.73 101 ALA A C 1
ATOM 768 O O . ALA A 1 101 ? 7.483 42.359 72.165 1.00 20.07 101 ALA A O 1
ATOM 770 N N . ILE A 1 102 ? 5.510 42.377 71.046 1.00 18.69 102 ILE A N 1
ATOM 771 C CA . ILE A 1 102 ? 6.061 42.854 69.785 1.00 18.65 102 ILE A CA 1
ATOM 772 C C . ILE A 1 102 ? 6.465 44.323 69.904 1.00 17.06 102 ILE A C 1
ATOM 773 O O . ILE A 1 102 ? 7.611 44.678 69.633 1.00 16.79 102 ILE A O 1
ATOM 778 N N . ALA A 1 103 ? 5.539 45.155 70.367 1.00 16.15 103 ALA A N 1
ATOM 779 C CA . ALA A 1 103 ? 5.787 46.611 70.492 1.00 15.29 103 ALA A CA 1
ATOM 780 C C . ALA A 1 103 ? 7.025 46.972 71.319 1.00 15.86 103 ALA A C 1
ATOM 781 O O . ALA A 1 103 ? 7.701 47.977 71.027 1.00 15.44 103 ALA A O 1
ATOM 783 N N . LEU A 1 104 ? 7.327 46.164 72.340 1.00 14.04 104 LEU A N 1
ATOM 784 C CA . LEU A 1 104 ? 8.411 46.497 73.270 1.00 14.84 104 LEU A CA 1
ATOM 785 C C . LEU A 1 104 ? 9.790 45.945 72.970 1.00 16.16 104 LEU A C 1
ATOM 786 O O . LEU A 1 104 ? 10.793 46.479 73.480 1.00 17.40 104 LEU A O 1
ATOM 791 N N . ALA A 1 105 ? 9.860 44.848 72.222 1.00 17.25 105 ALA A N 1
ATOM 792 C CA . ALA A 1 105 ? 11.157 44.210 71.989 1.00 18.10 105 ALA A CA 1
ATOM 793 C C . ALA A 1 105 ? 11.461 44.174 70.504 1.00 19.00 105 ALA A C 1
ATOM 794 O O . ALA A 1 105 ? 12.459 44.773 70.043 1.00 21.03 105 ALA A O 1
ATOM 796 N N . ALA A 1 106 ? 10.572 43.557 69.735 1.00 19.04 106 ALA A N 1
ATOM 797 C CA . ALA A 1 106 ? 10.831 43.419 68.295 1.00 18.25 106 ALA A CA 1
ATOM 798 C C . ALA A 1 106 ? 10.727 44.740 67.527 1.00 17.78 106 ALA A C 1
ATOM 799 O O . ALA A 1 106 ? 11.632 45.066 66.729 1.00 15.36 106 ALA A O 1
ATOM 801 N N . LEU A 1 107 ? 9.642 45.495 67.757 1.00 17.29 107 LEU A N 1
ATOM 802 C CA . LEU A 1 107 ? 9.341 46.651 66.893 1.00 17.29 107 LEU A CA 1
ATOM 803 C C . LEU A 1 107 ? 10.399 47.730 66.830 1.00 16.32 107 LEU A C 1
ATOM 804 O O . LEU A 1 107 ? 10.701 48.213 65.730 1.00 17.10 107 LEU A O 1
ATOM 809 N N . PRO A 1 108 ? 10.948 48.159 67.989 1.00 15.25 108 PRO A N 1
ATOM 810 C CA . PRO A 1 108 ? 11.870 49.295 67.884 1.00 14.91 108 PRO A CA 1
ATOM 811 C C . PRO A 1 108 ? 13.116 49.003 67.033 1.00 14.62 108 PRO A C 1
ATOM 812 O O . PRO A 1 108 ? 13.545 49.862 66.245 1.00 14.36 108 PRO A O 1
ATOM 816 N N . LEU A 1 109 ? 13.678 47.803 67.186 1.00 13.95 109 LEU A N 1
ATOM 817 C CA . LEU A 1 109 ? 14.828 47.431 66.379 1.00 14.62 109 LEU A CA 1
ATOM 818 C C . LEU A 1 109 ? 14.404 47.193 64.938 1.00 13.66 109 LEU A C 1
ATOM 819 O O . LEU A 1 109 ? 15.110 47.587 64.002 1.00 13.72 109 LEU A O 1
ATOM 824 N N . ALA A 1 110 ? 13.233 46.579 64.756 1.00 12.76 110 ALA A N 1
ATOM 825 C CA . ALA A 1 110 ? 12.720 46.322 63.403 1.00 12.61 110 ALA A CA 1
ATOM 826 C C . ALA A 1 110 ? 12.379 47.605 62.620 1.00 12.87 110 ALA A C 1
ATOM 827 O O . ALA A 1 110 ? 12.664 47.703 61.429 1.00 12.03 110 ALA A O 1
ATOM 829 N N . LEU A 1 111 ? 11.759 48.581 63.284 1.00 12.34 111 LEU A N 1
ATOM 830 C CA . LEU A 1 111 ? 11.435 49.842 62.622 1.00 13.49 111 LEU A CA 1
ATOM 831 C C . LEU A 1 111 ? 12.674 50.591 62.163 1.00 13.69 111 LEU A C 1
ATOM 832 O O . LEU A 1 111 ? 12.673 51.165 61.069 1.00 13.70 111 LEU A O 1
ATOM 837 N N . ALA A 1 112 ? 13.745 50.549 62.961 1.00 13.94 112 ALA A N 1
ATOM 838 C CA . ALA A 1 112 ? 14.988 51.240 62.620 1.00 14.51 112 ALA A CA 1
ATOM 839 C C . ALA A 1 112 ? 15.652 50.620 61.394 1.00 14.71 112 ALA A C 1
ATOM 840 O O . ALA A 1 112 ? 16.050 51.337 60.463 1.00 14.45 112 ALA A O 1
ATOM 842 N N . SER A 1 113 ? 15.736 49.290 61.382 1.00 14.28 113 SER A N 1
ATOM 843 C CA . SER A 1 113 ? 16.252 48.556 60.216 1.00 15.04 113 SER A CA 1
ATOM 844 C C . SER A 1 113 ? 15.381 48.782 58.994 1.00 14.96 113 SER A C 1
ATOM 845 O O . SER A 1 113 ? 15.898 49.018 57.894 1.00 14.93 113 SER A O 1
ATOM 848 N N . PHE A 1 114 ? 14.066 48.672 59.176 1.00 14.58 114 PHE A N 1
ATOM 849 C CA . PHE A 1 114 ? 13.122 48.877 58.079 1.00 15.39 114 PHE A CA 1
ATOM 850 C C . PHE A 1 114 ? 13.320 50.242 57.396 1.00 15.88 114 PHE A C 1
ATOM 851 O O . PHE A 1 114 ? 13.383 50.336 56.160 1.00 16.40 114 PHE A O 1
ATOM 859 N N . ALA A 1 115 ? 13.404 51.287 58.211 1.00 17.01 115 ALA A N 1
ATOM 860 C CA . ALA A 1 115 ? 13.491 52.676 57.743 1.00 17.75 115 ALA A CA 1
ATOM 861 C C . ALA A 1 115 ? 14.763 52.965 56.951 1.00 18.99 115 ALA A C 1
ATOM 862 O O . ALA A 1 115 ? 14.786 53.870 56.088 1.00 18.56 115 ALA A O 1
ATOM 864 N N . ARG A 1 116 ? 15.816 52.202 57.240 1.00 19.86 116 ARG A N 1
ATOM 865 C CA . ARG A 1 116 ? 17.060 52.319 56.479 1.00 20.77 116 ARG A CA 1
ATOM 866 C C . ARG A 1 116 ? 16.852 51.764 55.082 1.00 21.25 116 ARG A C 1
ATOM 867 O O . ARG A 1 116 ? 17.315 52.348 54.098 1.00 21.45 116 ARG A O 1
ATOM 875 N N . GLU A 1 117 ? 16.128 50.651 54.998 1.00 21.78 117 GLU A N 1
ATOM 876 C CA . GLU A 1 117 ? 15.836 50.003 53.726 1.00 22.59 117 GLU A CA 1
ATOM 877 C C . GLU A 1 117 ? 14.721 50.687 52.929 1.00 22.52 117 GLU A C 1
ATOM 878 O O . GLU A 1 117 ? 14.789 50.759 51.694 1.00 22.28 117 GLU A O 1
ATOM 884 N N . PHE A 1 118 ? 13.697 51.175 53.624 1.00 22.12 118 PHE A N 1
ATOM 885 C CA . PHE A 1 118 ? 12.533 51.795 52.985 1.00 21.85 118 PHE A CA 1
ATOM 886 C C . PHE A 1 118 ? 12.363 53.211 53.494 1.00 22.16 118 PHE A C 1
ATOM 887 O O . PHE A 1 118 ? 11.394 53.508 54.202 1.00 21.43 118 PHE A O 1
ATOM 895 N N . PRO A 1 119 ? 13.307 54.107 53.124 1.00 22.07 119 PRO A N 1
ATOM 896 C CA . PRO A 1 119 ? 13.346 55.460 53.661 1.00 22.38 119 PRO A CA 1
ATOM 897 C C . PRO A 1 119 ? 12.126 56.325 53.339 1.00 22.46 119 PRO A C 1
ATOM 898 O O . PRO A 1 119 ? 11.859 57.287 54.064 1.00 23.19 119 PRO A O 1
ATOM 902 N N . ASP A 1 120 ? 11.380 55.978 52.295 1.00 22.35 120 ASP A N 1
ATOM 903 C CA . ASP A 1 120 ? 10.248 56.804 51.851 1.00 22.35 120 ASP A CA 1
ATOM 904 C C . ASP A 1 120 ? 8.849 56.258 52.182 1.00 21.87 120 ASP A C 1
ATOM 905 O O . ASP A 1 120 ? 7.859 56.682 51.579 1.00 22.16 120 ASP A O 1
ATOM 910 N N . VAL A 1 121 ? 8.762 55.317 53.123 1.00 20.46 121 VAL A N 1
ATOM 911 C CA . VAL A 1 121 ? 7.471 54.747 53.489 1.00 19.22 121 VAL A CA 1
ATOM 912 C C . VAL A 1 121 ? 7.011 55.349 54.814 1.00 18.43 121 VAL A C 1
ATOM 913 O O . VAL A 1 121 ? 7.780 55.392 55.775 1.00 18.68 121 VAL A O 1
ATOM 917 N N . THR A 1 122 ? 5.763 55.809 54.864 1.00 17.28 122 THR A N 1
ATOM 918 C CA . THR A 1 122 ? 5.191 56.297 56.112 1.00 16.99 122 THR A CA 1
ATOM 919 C C . THR A 1 122 ? 4.552 55.113 56.838 1.00 15.85 122 THR A C 1
ATOM 920 O O . THR A 1 122 ? 3.697 54.445 56.271 1.00 15.66 122 THR A O 1
ATOM 924 N N . VAL A 1 123 ? 4.985 54.856 58.074 1.00 14.34 123 VAL A N 1
ATOM 925 C CA . VAL A 1 123 ? 4.408 53.789 58.870 1.00 13.49 123 VAL A CA 1
ATOM 926 C C . VAL A 1 123 ? 3.505 54.367 59.964 1.00 13.04 123 VAL A C 1
ATOM 927 O O . VAL A 1 123 ? 3.838 55.385 60.575 1.00 11.95 123 VAL A O 1
ATOM 931 N N . ASN A 1 124 ? 2.338 53.750 60.130 1.00 12.18 124 ASN A N 1
ATOM 932 C CA . ASN A 1 124 ? 1.371 54.135 61.135 1.00 12.30 124 ASN A CA 1
ATOM 933 C C . ASN A 1 124 ? 1.149 52.920 62.021 1.00 12.14 124 ASN A C 1
ATOM 934 O O . ASN A 1 124 ? 0.573 51.906 61.595 1.00 11.58 124 ASN A O 1
ATOM 939 N N . VAL A 1 125 ? 1.618 53.007 63.259 1.00 12.19 125 VAL A N 1
ATOM 940 C CA . VAL A 1 125 ? 1.491 51.864 64.164 1.00 13.04 125 VAL A CA 1
ATOM 941 C C . VAL A 1 125 ? 0.596 52.179 65.366 1.00 13.50 125 VAL A C 1
ATOM 942 O O . VAL A 1 125 ? 0.656 53.258 65.953 1.00 11.63 125 VAL A O 1
ATOM 946 N N . ARG A 1 126 ? -0.262 51.228 65.683 1.00 14.92 126 ARG A N 1
ATOM 947 C CA . ARG A 1 126 ? -1.181 51.362 66.803 1.00 16.34 126 ARG A CA 1
ATOM 948 C C . ARG A 1 126 ? -1.189 50.073 67.622 1.00 16.28 126 ARG A C 1
ATOM 949 O O . ARG A 1 126 ? -0.659 49.043 67.191 1.00 15.18 126 ARG A O 1
ATOM 957 N N . ASP A 1 127 ? -1.767 50.148 68.819 1.00 16.42 127 ASP A N 1
ATOM 958 C CA . ASP A 1 127 ? -2.034 48.983 69.619 1.00 17.17 127 ASP A CA 1
ATOM 959 C C . ASP A 1 127 ? -3.219 48.266 68.993 1.00 17.70 127 ASP A C 1
ATOM 960 O O . ASP A 1 127 ? -4.095 48.890 68.371 1.00 18.08 127 ASP A O 1
ATOM 965 N N . GLY A 1 128 ? -3.253 46.954 69.163 1.00 18.59 128 GLY A N 1
ATOM 966 C CA . GLY A 1 128 ? -4.392 46.184 68.686 1.00 19.32 128 GLY A CA 1
ATOM 967 C C . GLY A 1 128 ? -4.317 44.773 69.191 1.00 19.65 128 GLY A C 1
ATOM 968 O O . GLY A 1 128 ? -3.223 44.241 69.449 1.00 20.45 128 GLY A O 1
ATOM 969 N N . MET A 1 129 ? -5.496 44.177 69.356 1.00 19.70 129 MET A N 1
ATOM 970 C CA . MET A 1 129 ? -5.612 42.807 69.780 1.00 19.66 129 MET A CA 1
ATOM 971 C C . MET A 1 129 ? -6.721 42.130 68.972 1.00 19.64 129 MET A C 1
ATOM 972 O O . MET A 1 129 ? -7.648 42.794 68.504 1.00 18.85 129 MET A O 1
ATOM 977 N N . TYR A 1 130 ? -6.586 40.821 68.779 1.00 20.59 130 TYR A N 1
ATOM 978 C CA . TYR A 1 130 ? -7.618 40.022 68.129 1.00 21.62 130 TYR A CA 1
ATOM 979 C C . TYR A 1 130 ? -8.605 39.586 69.220 1.00 21.46 130 TYR A C 1
ATOM 980 O O . TYR A 1 130 ? -8.179 39.308 70.354 1.00 21.42 130 TYR A O 1
ATOM 989 N N . PRO A 1 131 ? -9.918 39.530 68.901 1.00 21.37 131 PRO A N 1
ATOM 990 C CA . PRO A 1 131 ? -10.580 39.778 67.610 1.00 21.02 131 PRO A CA 1
ATOM 991 C C . PRO A 1 131 ? -11.009 41.221 67.328 1.00 20.85 131 PRO A C 1
ATOM 992 O O . PRO A 1 131 ? -11.609 41.475 66.276 1.00 20.02 131 PRO A O 1
ATOM 996 N N . ALA A 1 132 ? -10.667 42.156 68.223 1.00 20.54 132 ALA A N 1
ATOM 997 C CA . ALA A 1 132 ? -10.974 43.569 68.026 1.00 20.55 132 ALA A CA 1
ATOM 998 C C . ALA A 1 132 ? -10.493 44.073 66.660 1.00 20.75 132 ALA A C 1
ATOM 999 O O . ALA A 1 132 ? -11.214 44.797 65.971 1.00 20.71 132 ALA A O 1
ATOM 1001 N N . VAL A 1 133 ? -9.289 43.673 66.260 1.00 20.90 133 VAL A N 1
ATOM 1002 C CA . VAL A 1 133 ? -8.726 44.121 64.968 1.00 21.38 133 VAL A CA 1
ATOM 1003 C C . VAL A 1 133 ? -9.426 43.525 63.730 1.00 22.02 133 VAL A C 1
ATOM 1004 O O . VAL A 1 133 ? -9.224 44.000 62.616 1.00 21.68 133 VAL A O 1
ATOM 1008 N N . SER A 1 134 ? -10.232 42.485 63.928 1.00 22.66 134 SER A N 1
ATOM 1009 C CA . SER A 1 134 ? -10.827 41.748 62.800 1.00 23.76 134 SER A CA 1
ATOM 1010 C C . SER A 1 134 ? -11.644 42.620 61.821 1.00 24.05 134 SER A C 1
ATOM 1011 O O . SER A 1 134 ? -11.352 42.599 60.613 1.00 24.29 134 SER A O 1
ATOM 1014 N N . PRO A 1 135 ? -12.647 43.399 62.320 1.00 24.31 135 PRO A N 1
ATOM 1015 C CA . PRO A 1 135 ? -13.431 44.240 61.393 1.00 24.30 135 PRO A CA 1
ATOM 1016 C C . PRO A 1 135 ? -12.593 45.283 60.659 1.00 24.48 135 PRO A C 1
ATOM 1017 O O . PRO A 1 135 ? -12.959 45.689 59.562 1.00 24.39 135 PRO A O 1
ATOM 1021 N N . GLN A 1 136 ? -11.485 45.705 61.268 1.00 24.27 136 GLN A N 1
ATOM 1022 C CA . GLN A 1 136 ? -10.581 46.681 60.660 1.00 24.40 136 GLN A CA 1
ATOM 1023 C C . GLN A 1 136 ? -9.654 46.026 59.634 1.00 24.07 136 GLN A C 1
ATOM 1024 O O . GLN A 1 136 ? -9.357 46.621 58.600 1.00 23.68 136 GLN A O 1
ATOM 1030 N N . LEU A 1 137 ? -9.209 44.798 59.923 1.00 23.64 137 LEU A N 1
ATOM 1031 C CA . LEU A 1 137 ? -8.499 43.984 58.934 1.00 23.83 137 LEU A CA 1
ATOM 1032 C C . LEU A 1 137 ? -9.380 43.715 57.730 1.00 24.96 137 LEU A C 1
ATOM 1033 O O . LEU A 1 137 ? -8.909 43.806 56.602 1.00 24.78 137 LEU A O 1
ATOM 1038 N N . ARG A 1 138 ? -10.651 43.381 57.985 1.00 26.50 138 ARG A N 1
ATOM 1039 C CA . ARG A 1 138 ? -11.593 43.020 56.924 1.00 28.26 138 ARG A CA 1
ATOM 1040 C C . ARG A 1 138 ? -12.033 44.197 56.052 1.00 28.55 138 ARG A C 1
ATOM 1041 O O . ARG A 1 138 ? -12.147 44.044 54.832 1.00 28.81 138 ARG A O 1
ATOM 1049 N N . ASP A 1 139 ? -12.279 45.363 56.649 1.00 28.91 139 ASP A N 1
ATOM 1050 C CA . ASP A 1 139 ? -12.660 46.526 55.834 1.00 29.45 139 ASP A CA 1
ATOM 1051 C C . ASP A 1 139 ? -11.470 47.192 55.123 1.00 29.52 139 ASP A C 1
ATOM 1052 O O . ASP A 1 139 ? -11.655 48.013 54.226 1.00 29.59 139 ASP A O 1
ATOM 1057 N N .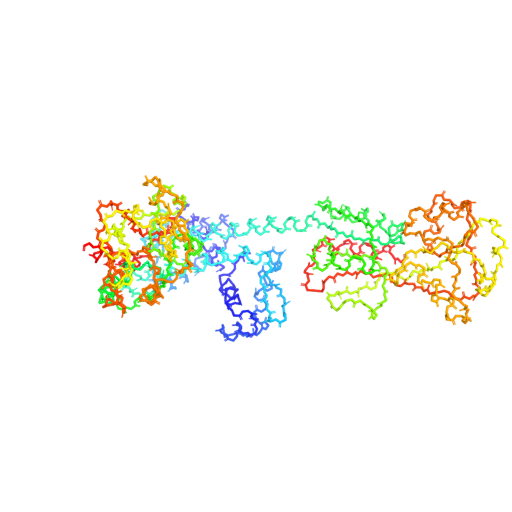 GLY A 1 140 ? -10.260 46.816 55.518 1.00 29.17 140 GLY A N 1
ATOM 1058 C CA . GLY A 1 140 ? -9.047 47.271 54.840 1.00 28.82 140 GLY A CA 1
ATOM 1059 C C . GLY A 1 140 ? -8.375 48.483 55.450 1.00 28.25 140 GLY A C 1
ATOM 1060 O O . GLY A 1 140 ? -7.358 48.959 54.930 1.00 28.56 140 GLY A O 1
ATOM 1061 N N . THR A 1 141 ? -8.939 48.993 56.544 1.00 27.30 141 THR A N 1
ATOM 1062 C CA . THR A 1 141 ? -8.341 50.123 57.251 1.00 26.19 141 THR A CA 1
ATOM 1063 C C . THR A 1 141 ? -7.031 49.756 57.980 1.00 24.53 141 THR A C 1
ATOM 1064 O O . THR A 1 141 ? -6.189 50.621 58.232 1.00 23.88 141 THR A O 1
ATOM 1068 N N . LEU A 1 142 ? -6.865 48.480 58.318 1.00 21.83 142 LEU A N 1
ATOM 1069 C CA . LEU A 1 142 ? -5.623 47.986 58.896 1.00 19.65 142 LEU A CA 1
ATOM 1070 C C . LEU A 1 142 ? -5.024 46.983 57.912 1.00 18.40 142 LEU A C 1
ATOM 1071 O O . LEU A 1 142 ? -5.703 46.011 57.549 1.00 17.30 142 LEU A O 1
ATOM 1076 N N . ASP A 1 143 ? -3.774 47.202 57.486 1.00 16.42 143 ASP A N 1
ATOM 1077 C CA . ASP A 1 143 ? -3.094 46.279 56.537 1.00 15.88 143 ASP A CA 1
ATOM 1078 C C . ASP A 1 143 ? -2.790 44.911 57.171 1.00 15.14 143 ASP A C 1
ATOM 1079 O O . ASP A 1 143 ? -3.098 43.859 56.609 1.00 15.64 143 ASP A O 1
ATOM 1084 N N . PHE A 1 144 ? -2.156 44.924 58.337 1.00 15.08 144 PHE A N 1
ATOM 1085 C CA . PHE A 1 144 ? -1.944 43.688 59.063 1.00 14.01 144 PHE A CA 1
ATOM 1086 C C . PHE A 1 144 ? -1.983 43.965 60.541 1.00 14.62 144 PHE A C 1
ATOM 1087 O O . PHE A 1 144 ? -1.986 45.139 60.968 1.00 14.12 144 PHE A O 1
ATOM 1095 N N . ALA A 1 145 ? -2.062 42.893 61.330 1.00 13.90 145 ALA A N 1
ATOM 1096 C CA . ALA A 1 145 ? -1.942 43.005 62.778 1.00 13.86 145 ALA A CA 1
ATOM 1097 C C . ALA A 1 145 ? -0.990 41.947 63.320 1.00 14.11 145 ALA A C 1
ATOM 1098 O O . ALA A 1 145 ? -0.942 40.820 62.803 1.00 15.62 145 ALA A O 1
ATOM 1100 N N . LEU A 1 146 ? -0.234 42.318 64.341 1.00 13.79 146 LEU A N 1
ATOM 1101 C CA . LEU A 1 146 ? 0.673 41.384 65.016 1.00 14.45 146 LEU A CA 1
ATOM 1102 C C . LEU A 1 146 ? 0.125 41.165 66.400 1.00 14.73 146 LEU A C 1
ATOM 1103 O O . LEU A 1 146 ? 0.309 42.024 67.279 1.00 15.26 146 LEU A O 1
ATOM 1108 N N . THR A 1 147 ? -0.503 40.007 66.612 1.00 14.73 147 THR A N 1
ATOM 1109 C CA . THR A 1 147 ? -1.300 39.810 67.810 1.00 15.25 147 THR A CA 1
ATOM 1110 C C . THR A 1 147 ? -1.371 38.326 68.170 1.00 14.01 147 THR A C 1
ATOM 1111 O O . THR A 1 147 ? -1.255 37.447 67.290 1.00 13.17 147 THR A O 1
ATOM 1115 N N . ALA A 1 148 ? -1.598 38.052 69.456 1.00 13.48 148 ALA A N 1
ATOM 1116 C CA . ALA A 1 148 ? -1.913 36.696 69.875 1.00 13.58 148 ALA A CA 1
ATOM 1117 C C . ALA A 1 148 ? -3.280 36.272 69.320 1.00 13.70 148 ALA A C 1
ATOM 1118 O O . ALA A 1 148 ? -4.218 37.072 69.212 1.00 13.41 148 ALA A O 1
ATOM 1120 N N . ALA A 1 149 ? -3.390 35.002 68.971 1.00 14.54 149 ALA A N 1
ATOM 1121 C CA . ALA A 1 149 ? -4.666 34.430 68.604 1.00 14.74 149 ALA A CA 1
ATOM 1122 C C . ALA A 1 149 ? -4.572 32.932 68.775 1.00 15.67 149 ALA A C 1
ATOM 1123 O O . ALA A 1 149 ? -3.469 32.379 68.950 1.00 15.52 149 ALA A O 1
ATOM 1125 N N . HIS A 1 150 ? -5.734 32.280 68.768 1.00 16.20 150 HIS A N 1
ATOM 1126 C CA . HIS A 1 150 ? -5.806 30.835 68.819 1.00 18.15 150 HIS A CA 1
ATOM 1127 C C . HIS A 1 150 ? -6.106 30.367 67.413 1.00 19.20 150 HIS A C 1
ATOM 1128 O O . HIS A 1 150 ? -7.123 30.738 66.830 1.00 18.67 150 HIS A O 1
ATOM 1135 N N . LYS A 1 151 ? -5.200 29.554 66.886 1.00 21.27 151 LYS A N 1
ATOM 1136 C CA . LYS A 1 151 ? -5.231 29.112 65.494 1.00 23.47 151 LYS A CA 1
ATOM 1137 C C . LYS A 1 151 ? -6.643 28.758 64.999 1.00 24.46 151 LYS A C 1
ATOM 1138 O O . LYS A 1 151 ? -7.073 29.241 63.954 1.00 24.32 151 LYS A O 1
ATOM 1144 N N . HIS A 1 152 ? -7.354 27.932 65.770 1.00 25.48 152 HIS A N 1
ATOM 1145 C CA . HIS A 1 152 ? -8.669 27.413 65.378 1.00 26.90 152 HIS A CA 1
ATOM 1146 C C . HIS A 1 152 ? -9.806 28.442 65.448 1.00 27.16 152 HIS A C 1
ATOM 1147 O O . HIS A 1 152 ? -10.899 28.196 64.949 1.00 27.32 152 HIS A O 1
ATOM 1154 N N . ASP A 1 153 ? -9.545 29.590 66.062 1.00 27.62 153 ASP A N 1
ATOM 1155 C CA . ASP A 1 153 ? -10.560 30.629 66.237 1.00 28.12 153 ASP A CA 1
ATOM 1156 C C . ASP A 1 153 ? -10.506 31.755 65.200 1.00 28.43 153 ASP A C 1
ATOM 1157 O O . ASP A 1 153 ? -11.395 32.614 65.157 1.00 29.28 153 ASP A O 1
ATOM 1162 N N . ILE A 1 154 ? -9.472 31.761 64.367 1.00 27.98 154 ILE A N 1
ATOM 1163 C CA . ILE A 1 154 ? -9.252 32.878 63.462 1.00 27.46 154 ILE A CA 1
ATOM 1164 C C . ILE A 1 154 ? -10.223 32.835 62.273 1.00 27.50 154 ILE A C 1
ATOM 1165 O O . ILE A 1 154 ? -10.421 31.787 61.665 1.00 26.65 154 ILE A O 1
ATOM 1170 N N . ASP A 1 155 ? -10.844 33.980 61.995 1.00 27.34 155 ASP A N 1
ATOM 1171 C CA . ASP A 1 155 ? -11.746 34.174 60.860 1.00 28.12 155 ASP A CA 1
ATOM 1172 C C . ASP A 1 155 ? -11.191 33.526 59.582 1.00 27.77 155 ASP A C 1
ATOM 1173 O O . ASP A 1 155 ? -10.002 33.650 59.284 1.00 27.68 155 ASP A O 1
ATOM 1178 N N . THR A 1 156 ? -12.057 32.837 58.836 1.00 27.71 156 THR A N 1
ATOM 1179 C CA . THR A 1 156 ? -11.690 32.219 57.552 1.00 27.32 156 THR A CA 1
ATOM 1180 C C . THR A 1 156 ? -11.188 33.241 56.525 1.00 27.16 156 THR A C 1
ATOM 1181 O O . THR A 1 156 ? -10.392 32.901 55.641 1.00 27.29 156 THR A O 1
ATOM 1185 N N . ASP A 1 157 ? -11.655 34.485 56.657 1.00 26.85 157 ASP A N 1
ATOM 1186 C CA . ASP A 1 157 ? -11.207 35.619 55.834 1.00 26.54 157 ASP A CA 1
ATOM 1187 C C . ASP A 1 157 ? -9.717 35.965 56.018 1.00 25.55 157 ASP A C 1
ATOM 1188 O O . ASP A 1 157 ? -9.135 36.678 55.202 1.00 24.78 157 ASP A O 1
ATOM 1193 N N . LEU A 1 158 ? -9.112 35.485 57.099 1.00 24.31 158 LEU A N 1
ATOM 1194 C CA . LEU A 1 158 ? -7.773 35.933 57.460 1.00 23.45 158 LEU A CA 1
ATOM 1195 C C . LEU A 1 158 ? -6.698 34.875 57.241 1.00 22.79 158 LEU A C 1
ATOM 1196 O O . LEU A 1 158 ? -6.923 33.697 57.493 1.00 22.97 158 LEU A O 1
ATOM 1201 N N . GLU A 1 159 ? -5.541 35.316 56.756 1.00 21.77 159 GLU A N 1
ATOM 1202 C CA . GLU A 1 159 ? -4.305 34.539 56.775 1.00 21.08 159 GLU A CA 1
ATOM 1203 C C . GLU A 1 159 ? -3.617 34.737 58.134 1.00 20.58 159 GLU A C 1
ATOM 1204 O O . GLU A 1 159 ? -3.597 35.861 58.643 1.00 20.23 159 GLU A O 1
ATOM 1210 N N . ALA A 1 160 ? -3.028 33.676 58.692 1.00 19.50 160 ALA A N 1
ATOM 1211 C CA . ALA A 1 160 ? -2.256 33.779 59.938 1.00 19.00 160 ALA A CA 1
ATOM 1212 C C . ALA A 1 160 ? -0.891 33.075 59.862 1.00 18.70 160 ALA A C 1
ATOM 1213 O O . ALA A 1 160 ? -0.824 31.864 59.658 1.00 19.15 160 ALA A O 1
ATOM 1215 N N . GLN A 1 161 ? 0.183 33.838 60.048 1.00 17.79 161 GLN A N 1
ATOM 1216 C CA . GLN A 1 161 ? 1.565 33.358 59.973 1.00 17.31 161 GLN A CA 1
ATOM 1217 C C . GLN A 1 161 ? 2.270 33.527 61.337 1.00 16.17 161 GLN A C 1
ATOM 1218 O O . GLN A 1 161 ? 2.446 34.648 61.809 1.00 14.87 161 GLN A O 1
ATOM 1224 N N . PRO A 1 162 ? 2.689 32.408 61.970 1.00 15.14 162 PRO A N 1
ATOM 1225 C CA . PRO A 1 162 ? 3.308 32.512 63.297 1.00 14.99 162 PRO A CA 1
ATOM 1226 C C . PRO A 1 162 ? 4.543 33.431 63.316 1.00 14.87 162 PRO A C 1
ATOM 1227 O O . PRO A 1 162 ? 5.357 33.425 62.380 1.00 14.17 162 PRO A O 1
ATOM 1231 N N . LEU A 1 163 ? 4.650 34.232 64.365 1.00 14.63 163 LEU A N 1
ATOM 1232 C CA . LEU A 1 163 ? 5.732 35.203 64.503 1.00 14.34 163 LEU A CA 1
ATOM 1233 C C . LEU A 1 163 ? 6.616 34.956 65.725 1.00 14.61 163 LEU A C 1
ATOM 1234 O O . LEU A 1 163 ? 7.858 35.002 65.657 1.00 14.59 163 LEU A O 1
ATOM 1239 N N . TYR A 1 164 ? 5.980 34.702 66.860 1.00 13.43 164 TYR A N 1
ATOM 1240 C CA . TYR A 1 164 ? 6.722 34.548 68.095 1.00 13.80 164 TYR A CA 1
ATOM 1241 C C . TYR A 1 164 ? 5.908 33.678 69.033 1.00 12.72 164 TYR A C 1
ATOM 1242 O O . TYR A 1 164 ? 4.676 33.830 69.090 1.00 12.86 164 TYR A O 1
ATOM 1251 N N . VAL A 1 165 ? 6.577 32.781 69.753 1.00 11.86 165 VAL A N 1
ATOM 1252 C CA . VAL A 1 165 ? 5.916 32.047 70.824 1.00 10.72 165 VAL A CA 1
ATOM 1253 C C . VAL A 1 165 ? 6.241 32.772 72.129 1.00 11.21 165 VAL A C 1
ATOM 1254 O O . VAL A 1 165 ? 7.390 32.764 72.585 1.00 11.32 165 VAL A O 1
ATOM 1258 N N . SER A 1 166 ? 5.219 33.391 72.711 1.00 10.97 166 SER A N 1
ATOM 1259 C CA . SER A 1 166 ? 5.387 34.269 73.857 1.00 11.01 166 SER A CA 1
ATOM 1260 C C . SER A 1 166 ? 5.264 33.491 75.171 1.00 10.88 166 SER A C 1
ATOM 1261 O O . SER A 1 166 ? 4.880 32.321 75.171 1.00 8.06 166 SER A O 1
ATOM 1264 N N . ASP A 1 167 ? 5.623 34.146 76.281 1.00 11.36 167 ASP A N 1
ATOM 1265 C CA . ASP A 1 167 ? 5.496 33.600 77.638 1.00 12.01 167 ASP A CA 1
ATOM 1266 C C . ASP A 1 167 ? 4.484 34.491 78.369 1.00 12.31 167 ASP A C 1
ATOM 1267 O O . ASP A 1 167 ? 4.462 35.700 78.149 1.00 12.32 167 ASP A O 1
ATOM 1272 N N . VAL A 1 168 ? 3.683 33.885 79.243 1.00 12.20 168 VAL A N 1
ATOM 1273 C CA . VAL A 1 168 ? 2.799 34.598 80.177 1.00 12.46 168 VAL A CA 1
ATOM 1274 C C . VAL A 1 168 ? 3.426 34.469 81.549 1.00 11.97 168 VAL A C 1
ATOM 1275 O O . VAL A 1 168 ? 3.870 33.400 81.930 1.00 11.32 168 VAL A O 1
ATOM 1279 N N . VAL A 1 169 ? 3.483 35.566 82.288 1.00 11.61 169 VAL A N 1
ATOM 1280 C CA . VAL A 1 169 ? 4.007 35.488 83.658 1.00 11.33 169 VAL A CA 1
ATOM 1281 C C . VAL A 1 169 ? 2.976 36.062 84.586 1.00 11.26 169 VAL A C 1
ATOM 1282 O O . VAL A 1 169 ? 2.240 36.967 84.218 1.00 11.40 169 VAL A O 1
ATOM 1286 N N . ILE A 1 170 ? 2.918 35.502 85.791 1.00 10.73 170 ILE A N 1
ATOM 1287 C CA . ILE A 1 170 ? 2.073 36.047 86.845 1.00 9.77 170 ILE A CA 1
ATOM 1288 C C . ILE A 1 170 ? 2.935 37.040 87.617 1.00 9.52 170 ILE A C 1
ATOM 1289 O O . ILE A 1 170 ? 4.104 36.740 87.977 1.00 9.28 170 ILE A O 1
ATOM 1294 N N . VAL A 1 171 ? 2.391 38.232 87.864 1.00 8.31 171 VAL A N 1
ATOM 1295 C CA . VAL A 1 171 ? 3.172 39.293 88.459 1.00 8.69 171 VAL A CA 1
ATOM 1296 C C . VAL A 1 171 ? 2.399 39.916 89.611 1.00 9.03 171 VAL A C 1
ATOM 1297 O O . VAL A 1 171 ? 1.170 40.088 89.534 1.00 9.47 171 VAL A O 1
ATOM 1301 N N . GLY A 1 172 ? 3.121 40.269 90.660 1.00 9.83 172 GLY A N 1
ATOM 1302 C CA . GLY A 1 172 ? 2.533 41.086 91.750 1.00 11.34 172 GLY A CA 1
ATOM 1303 C C . GLY A 1 172 ? 3.569 42.074 92.245 1.00 12.21 172 GLY A C 1
ATOM 1304 O O . GLY A 1 172 ? 4.716 42.107 91.758 1.00 11.72 172 GLY A O 1
ATOM 1305 N N . GLN A 1 173 ? 3.176 42.893 93.212 1.00 13.61 173 GLN A N 1
ATOM 1306 C CA . GLN A 1 173 ? 4.124 43.824 93.811 1.00 14.90 173 GLN A CA 1
ATOM 1307 C C . GLN A 1 173 ? 5.270 43.031 94.472 1.00 15.61 173 GLN A C 1
ATOM 1308 O O . GLN A 1 173 ? 5.097 41.863 94.850 1.00 15.70 173 GLN A O 1
ATOM 1314 N N . ARG A 1 174 ? 6.423 43.686 94.607 1.00 16.60 174 ARG A N 1
ATOM 1315 C CA . ARG A 1 174 ? 7.679 43.070 95.041 1.00 18.47 174 ARG A CA 1
ATOM 1316 C C . ARG A 1 174 ? 7.540 42.274 96.340 1.00 19.16 174 ARG A C 1
ATOM 1317 O O . ARG A 1 174 ? 8.131 41.196 96.488 1.00 20.01 174 ARG A O 1
ATOM 1325 N N . GLN A 1 175 ? 6.745 42.801 97.263 1.00 18.91 175 GLN A N 1
ATOM 1326 C CA . GLN A 1 175 ? 6.555 42.185 98.564 1.00 19.94 175 GLN A CA 1
ATOM 1327 C C . GLN A 1 175 ? 5.286 41.363 98.692 1.00 18.58 175 GLN A C 1
ATOM 1328 O O . GLN A 1 175 ? 4.858 41.133 99.811 1.00 18.62 175 GLN A O 1
ATOM 1334 N N . HIS A 1 176 ? 4.678 40.927 97.578 1.00 16.71 176 HIS A N 1
ATOM 1335 C CA . HIS A 1 176 ? 3.388 40.243 97.639 1.00 15.02 176 HIS A CA 1
ATOM 1336 C C . HIS A 1 176 ? 3.510 39.044 98.575 1.00 15.07 176 HIS A C 1
ATOM 1337 O O . HIS A 1 176 ? 4.539 38.353 98.558 1.00 14.85 176 HIS A O 1
ATOM 1344 N N . PRO A 1 177 ? 2.476 38.802 99.406 1.00 15.05 177 PRO A N 1
ATOM 1345 C CA . PRO A 1 177 ? 2.540 37.663 100.336 1.00 14.89 177 PRO A CA 1
ATOM 1346 C C . PRO A 1 177 ? 2.737 36.313 99.647 1.00 13.87 177 PRO A C 1
ATOM 1347 O O . PRO A 1 177 ? 3.304 35.400 100.249 1.00 13.88 177 PRO A O 1
ATOM 1351 N N . MET A 1 178 ? 2.291 36.202 98.396 1.00 13.09 178 MET A N 1
ATOM 1352 C CA . MET A 1 178 ? 2.362 34.942 97.655 1.00 13.41 178 MET A CA 1
ATOM 1353 C C . MET A 1 178 ? 3.550 34.865 96.684 1.00 13.91 178 MET A C 1
ATOM 1354 O O . MET A 1 178 ? 3.567 34.006 95.804 1.00 12.96 178 MET A O 1
ATOM 1359 N N . ALA A 1 179 ? 4.524 35.751 96.850 1.00 14.15 179 ALA A N 1
ATOM 1360 C CA . ALA A 1 179 ? 5.671 35.850 95.916 1.00 14.31 179 ALA A CA 1
ATOM 1361 C C . ALA A 1 179 ? 6.476 34.566 95.763 1.00 14.44 179 ALA A C 1
ATOM 1362 O O . ALA A 1 179 ? 7.104 34.356 94.722 1.00 14.94 179 ALA A O 1
ATOM 1364 N N . ASN A 1 180 ? 6.453 33.725 96.793 1.00 13.73 180 ASN A N 1
ATOM 1365 C CA . ASN A 1 180 ? 7.181 32.467 96.811 1.00 13.90 180 ASN A CA 1
ATOM 1366 C C . ASN A 1 180 ? 6.331 31.264 96.446 1.00 12.70 180 ASN A C 1
ATOM 1367 O O . ASN A 1 180 ? 6.793 30.128 96.571 1.00 11.92 180 ASN A O 1
ATOM 1372 N N . ALA A 1 181 ? 5.086 31.485 96.026 1.00 11.88 181 ALA A N 1
ATOM 1373 C CA . ALA A 1 181 ? 4.196 30.344 95.706 1.00 12.24 181 ALA A CA 1
ATOM 1374 C C . ALA A 1 181 ? 4.782 29.415 94.632 1.00 11.94 181 ALA A C 1
ATOM 1375 O O . ALA A 1 181 ? 5.511 29.863 93.735 1.00 13.18 181 ALA A O 1
ATOM 1377 N N . THR A 1 182 ? 4.463 28.131 94.724 1.00 12.11 182 THR A N 1
ATOM 1378 C CA . THR A 1 182 ? 4.911 27.148 93.756 1.00 13.23 182 THR A CA 1
ATOM 1379 C C . THR A 1 182 ? 3.761 26.634 92.909 1.00 12.55 182 THR A C 1
ATOM 1380 O O . THR A 1 182 ? 3.981 26.177 91.787 1.00 12.99 182 THR A O 1
ATOM 1384 N N . ARG A 1 183 ? 2.540 26.672 93.446 1.00 11.67 183 ARG A N 1
ATOM 1385 C CA . ARG A 1 183 ? 1.384 26.105 92.732 1.00 11.30 183 ARG A CA 1
ATOM 1386 C C . ARG A 1 183 ? 0.270 27.117 92.511 1.00 10.73 183 ARG A C 1
ATOM 1387 O O . ARG A 1 183 ? 0.040 27.989 93.348 1.00 11.35 183 ARG A O 1
ATOM 1395 N N . LEU A 1 184 ? -0.419 27.003 91.382 1.00 11.22 184 LEU A N 1
ATOM 1396 C CA . LEU A 1 184 ? -1.539 27.912 91.061 1.00 11.62 184 LEU A CA 1
ATOM 1397 C C . LEU A 1 184 ? -2.630 27.861 92.140 1.00 12.31 184 LEU A C 1
ATOM 1398 O O . LEU A 1 184 ? -3.200 28.891 92.515 1.00 12.37 184 LEU A O 1
ATOM 1403 N N . ALA A 1 185 ? -2.891 26.655 92.673 1.00 12.44 185 ALA A N 1
ATOM 1404 C CA . ALA A 1 185 ? -3.888 26.506 93.745 1.00 12.13 185 ALA A CA 1
ATOM 1405 C C . ALA A 1 185 ? -3.614 27.432 94.925 1.00 12.20 185 ALA A C 1
ATOM 1406 O O . ALA A 1 185 ? -4.550 27.861 95.604 1.00 10.87 185 ALA A O 1
ATOM 1408 N N . GLU A 1 186 ? -2.337 27.731 95.184 1.00 11.84 186 GLU A N 1
ATOM 1409 C CA . GLU A 1 186 ? -1.980 28.634 96.279 1.00 13.02 186 GLU A CA 1
ATOM 1410 C C . GLU A 1 186 ? -2.452 30.063 96.079 1.00 13.82 186 GLU A C 1
ATOM 1411 O O . GLU A 1 186 ? -2.462 30.868 97.030 1.00 13.76 186 GLU A O 1
ATOM 1417 N N . LEU A 1 187 ? -2.823 30.393 94.842 1.00 13.85 187 LEU A N 1
ATOM 1418 C CA . LEU A 1 187 ? -3.248 31.744 94.514 1.00 14.19 187 LEU A CA 1
ATOM 1419 C C . LEU A 1 187 ? -4.762 31.823 94.397 1.00 15.48 187 LEU A C 1
ATOM 1420 O O . LEU A 1 187 ? -5.291 32.872 94.038 1.00 15.28 187 LEU A O 1
ATOM 1425 N N . GLN A 1 188 ? -5.468 30.721 94.682 1.00 16.99 188 GLN A N 1
ATOM 1426 C CA . GLN A 1 188 ? -6.881 30.639 94.265 1.00 18.49 188 GLN A CA 1
ATOM 1427 C C . GLN A 1 188 ? -7.804 31.648 94.922 1.00 18.27 188 GLN A C 1
ATOM 1428 O O . GLN A 1 188 ? -8.901 31.937 94.406 1.00 18.87 188 GLN A O 1
ATOM 1434 N N . GLU A 1 189 ? -7.341 32.213 96.026 1.00 18.16 189 GLU A N 1
ATOM 1435 C CA . GLU A 1 189 ? -8.097 33.205 96.742 1.00 18.54 189 GLU A CA 1
ATOM 1436 C C . GLU A 1 189 ? -7.605 34.629 96.516 1.00 18.11 189 GLU A C 1
ATOM 1437 O O . GLU A 1 189 ? -8.221 35.550 97.030 1.00 18.05 189 GLU A O 1
ATOM 1443 N N . CYS A 1 190 ? -6.508 34.817 95.767 1.00 16.06 190 CYS A N 1
ATOM 1444 C CA . CYS A 1 190 ? -5.986 36.165 95.498 1.00 14.86 190 CYS A CA 1
ATOM 1445 C C . CYS A 1 190 ? -6.958 36.927 94.637 1.00 13.78 190 CYS A C 1
ATOM 1446 O O . CYS A 1 190 ? -7.800 36.322 93.977 1.00 14.22 190 CYS A O 1
ATOM 1449 N N . ARG A 1 191 ? -6.840 38.252 94.625 1.00 12.26 191 ARG A N 1
ATOM 1450 C CA . ARG A 1 191 ? -7.652 39.054 93.715 1.00 12.09 191 ARG A CA 1
ATOM 1451 C C . ARG A 1 191 ? -6.817 39.433 92.503 1.00 10.96 191 ARG A C 1
ATOM 1452 O O . ARG A 1 191 ? -5.601 39.683 92.626 1.00 10.52 191 ARG A O 1
ATOM 1460 N N . TRP A 1 192 ? -7.471 39.458 91.340 1.00 10.13 192 TRP A N 1
ATOM 1461 C CA . TRP A 1 192 ? -6.804 39.618 90.058 1.00 10.88 192 TRP A CA 1
ATOM 1462 C C . TRP A 1 192 ? -7.169 40.900 89.321 1.00 10.79 192 TRP A C 1
ATOM 1463 O O . TRP A 1 192 ? -8.339 41.313 89.301 1.00 10.66 192 TRP A O 1
ATOM 1474 N N . ALA A 1 193 ? -6.150 41.511 88.722 1.00 10.76 193 ALA A N 1
ATOM 1475 C CA . ALA A 1 193 ? -6.339 42.497 87.660 1.00 10.70 193 ALA A CA 1
ATOM 1476 C C . ALA A 1 193 ? -6.452 41.691 86.351 1.00 10.86 193 ALA A C 1
ATOM 1477 O O . ALA A 1 193 ? -5.445 41.171 85.840 1.00 12.53 193 ALA A O 1
ATOM 1479 N N . PHE A 1 194 ? -7.673 41.578 85.819 1.00 11.27 194 PHE A N 1
ATOM 1480 C CA . PHE A 1 194 ? -7.925 40.829 84.584 1.00 11.74 194 PHE A CA 1
ATOM 1481 C C . PHE A 1 194 ? -7.334 41.635 83.440 1.00 11.80 194 PHE A C 1
ATOM 1482 O O . PHE A 1 194 ? -7.759 42.764 83.193 1.00 11.29 194 PHE A O 1
ATOM 1490 N N . SER A 1 195 ? -6.348 41.063 82.756 1.00 11.57 195 SER A N 1
ATOM 1491 C CA . SER A 1 195 ? -5.710 41.754 81.648 1.00 11.74 195 SER A CA 1
ATOM 1492 C C . SER A 1 195 ? -6.253 41.277 80.285 1.00 11.93 195 SER A C 1
ATOM 1493 O O . SER A 1 195 ? -6.938 40.268 80.196 1.00 11.52 195 SER A O 1
ATOM 1496 N N . SER A 1 196 ? -5.929 42.011 79.226 1.00 12.42 196 SER A N 1
ATOM 1497 C CA . SER A 1 196 ? -6.541 41.763 77.912 1.00 13.92 196 SER A CA 1
ATOM 1498 C C . SER A 1 196 ? -6.005 40.470 77.299 1.00 13.21 196 SER A C 1
ATOM 1499 O O . SER A 1 196 ? -4.844 40.138 77.485 1.00 13.02 196 SER A O 1
ATOM 1502 N N . ALA A 1 197 ? -6.860 39.763 76.571 1.00 14.06 197 ALA A N 1
ATOM 1503 C CA . ALA A 1 197 ? -6.494 38.505 75.919 1.00 14.95 197 ALA A CA 1
ATOM 1504 C C . ALA A 1 197 ? -7.492 38.264 74.812 1.00 15.56 197 ALA A C 1
ATOM 1505 O O . ALA A 1 197 ? -8.627 38.776 74.890 1.00 15.54 197 ALA A O 1
ATOM 1507 N N . PRO A 1 198 ? -7.093 37.494 73.763 1.00 16.87 198 PRO A N 1
ATOM 1508 C CA . PRO A 1 198 ? -8.011 37.188 72.654 1.00 16.81 198 PRO A CA 1
ATOM 1509 C C . PRO A 1 198 ? -9.413 36.720 73.081 1.00 17.40 198 PRO A C 1
ATOM 1510 O O . PRO A 1 198 ? -10.398 37.119 72.459 1.00 18.00 198 PRO A O 1
ATOM 1514 N N . ARG A 1 199 ? -9.521 35.912 74.134 1.00 17.53 199 ARG A N 1
ATOM 1515 C CA . ARG A 1 199 ? -10.844 35.407 74.533 1.00 17.83 199 ARG A CA 1
ATOM 1516 C C . ARG A 1 199 ? -11.601 36.289 75.536 1.00 17.77 199 ARG A C 1
ATOM 1517 O O . ARG A 1 199 ? -12.683 35.929 76.000 1.00 17.97 199 ARG A O 1
ATOM 1525 N N . GLY A 1 200 ? -11.036 37.454 75.822 1.00 16.73 200 GLY A N 1
ATOM 1526 C CA . GLY A 1 200 ? -11.664 38.429 76.700 1.00 16.61 200 GLY A CA 1
ATOM 1527 C C . GLY A 1 200 ? -10.806 38.713 77.920 1.00 15.03 200 GLY A C 1
ATOM 1528 O O . GLY A 1 200 ? -9.858 37.981 78.201 1.00 14.02 200 GLY A O 1
ATOM 1529 N N . PRO A 1 201 ? -11.147 39.775 78.668 1.00 15.17 201 PRO A N 1
ATOM 1530 C CA . PRO A 1 201 ? -10.341 40.156 79.835 1.00 15.03 201 PRO A CA 1
ATOM 1531 C C . PRO A 1 201 ? -10.249 39.018 80.839 1.00 14.03 201 PRO A C 1
ATOM 1532 O O . PRO A 1 201 ? -11.263 38.419 81.181 1.00 13.72 201 PRO A O 1
ATOM 1536 N N . GLY A 1 202 ? -9.033 38.746 81.296 1.00 12.38 202 GLY A N 1
ATOM 1537 C CA . GLY A 1 202 ? -8.781 37.682 82.261 1.00 12.85 202 GLY A CA 1
ATOM 1538 C C . GLY A 1 202 ? -8.903 36.279 81.700 1.00 12.61 202 GLY A C 1
ATOM 1539 O O . GLY A 1 202 ? -8.830 35.345 82.446 1.00 11.64 202 GLY A O 1
ATOM 1540 N N . ALA A 1 203 ? -9.069 36.110 80.386 1.00 12.37 203 ALA A N 1
ATOM 1541 C CA . ALA A 1 203 ? -9.299 34.741 79.865 1.00 12.77 203 ALA A CA 1
ATOM 1542 C C . ALA A 1 203 ? -8.163 33.788 80.202 1.00 12.38 203 ALA A C 1
ATOM 1543 O O . ALA A 1 203 ? -8.394 32.596 80.463 1.00 12.30 203 ALA A O 1
ATOM 1545 N N . ILE A 1 204 ? -6.926 34.285 80.200 1.00 11.23 204 ILE A N 1
ATOM 1546 C CA . ILE A 1 204 ? -5.791 33.391 80.481 1.00 12.44 204 ILE A CA 1
ATOM 1547 C C . ILE A 1 204 ? -5.806 32.804 81.894 1.00 11.19 204 ILE A C 1
ATOM 1548 O O . ILE A 1 204 ? -5.645 31.595 82.081 1.00 11.65 204 ILE A O 1
ATOM 1553 N N . ILE A 1 205 ? -5.991 33.660 82.889 1.00 11.59 205 ILE A N 1
ATOM 1554 C CA . ILE A 1 205 ? -5.984 33.174 84.245 1.00 10.58 205 ILE A CA 1
ATOM 1555 C C . ILE A 1 205 ? -7.260 32.388 84.551 1.00 10.47 205 ILE A C 1
ATOM 1556 O O . ILE A 1 205 ? -7.202 31.444 85.360 1.00 9.36 205 ILE A O 1
ATOM 1561 N N . ARG A 1 206 ? -8.383 32.759 83.918 1.00 10.59 206 ARG A N 1
ATOM 1562 C CA . ARG A 1 206 ? -9.647 32.013 84.118 1.00 11.12 206 ARG A CA 1
ATOM 1563 C C . ARG A 1 206 ? -9.514 30.613 83.537 1.00 11.65 206 ARG A C 1
ATOM 1564 O O . ARG A 1 206 ? -9.910 29.612 84.156 1.00 10.69 206 ARG A O 1
ATOM 1572 N N . ASN A 1 207 ? -8.947 30.536 82.340 1.00 11.37 207 ASN A N 1
ATOM 1573 C CA . ASN A 1 207 ? -8.740 29.234 81.735 1.00 12.49 207 ASN A CA 1
ATOM 1574 C C . ASN A 1 207 ? -7.683 28.372 82.420 1.00 11.90 207 ASN A C 1
ATOM 1575 O O . ASN A 1 207 ? -7.811 27.152 82.455 1.00 11.81 207 ASN A O 1
ATOM 1580 N N . ALA A 1 208 ? -6.662 29.007 82.981 1.00 11.11 208 ALA A N 1
ATOM 1581 C CA . ALA A 1 208 ? -5.659 28.281 83.772 1.00 10.80 208 ALA A CA 1
ATOM 1582 C C . ALA A 1 208 ? -6.287 27.747 85.064 1.00 10.82 208 ALA A C 1
ATOM 1583 O O . ALA A 1 208 ? -6.127 26.558 85.395 1.00 10.36 208 ALA A O 1
ATOM 1585 N N . PHE A 1 209 ? -7.026 28.599 85.776 1.00 10.34 209 PHE A N 1
ATOM 1586 C CA . PHE A 1 209 ? -7.729 28.130 86.981 1.00 10.37 209 PHE A CA 1
ATOM 1587 C C . PHE A 1 209 ? -8.607 26.943 86.584 1.00 10.54 209 PHE A C 1
ATOM 1588 O O . PHE A 1 209 ? -8.573 25.888 87.222 1.00 10.14 209 PHE A O 1
ATOM 1596 N N . ALA A 1 210 ? -9.357 27.072 85.492 1.00 10.57 210 ALA A N 1
ATOM 1597 C CA . ALA A 1 210 ? -10.269 25.967 85.137 1.00 9.94 210 ALA A CA 1
ATOM 1598 C C . ALA A 1 210 ? -9.523 24.638 84.882 1.00 10.21 210 ALA A C 1
ATOM 1599 O O . ALA A 1 210 ? -9.873 23.585 85.469 1.00 8.68 210 ALA A O 1
ATOM 1601 N N . ARG A 1 211 ? -8.447 24.691 84.094 1.00 9.65 211 ARG A N 1
ATOM 1602 C CA . ARG A 1 211 ? -7.738 23.456 83.719 1.00 10.88 211 ARG A CA 1
ATOM 1603 C C . ARG A 1 211 ? -7.086 22.799 84.929 1.00 10.29 211 ARG A C 1
ATOM 1604 O O . ARG A 1 211 ? -6.929 21.578 84.963 1.00 9.33 211 ARG A O 1
ATOM 1612 N N . TYR A 1 212 ? -6.692 23.614 85.915 1.00 9.98 212 TYR A N 1
ATOM 1613 C CA . TYR A 1 212 ? -6.040 23.093 87.118 1.00 10.08 212 TYR A CA 1
ATOM 1614 C C . TYR A 1 212 ? -7.061 22.694 88.186 1.00 10.97 212 TYR A C 1
ATOM 1615 O O . TYR A 1 212 ? -6.686 22.405 89.323 1.00 10.81 212 TYR A O 1
ATOM 1624 N N . GLY A 1 213 ? -8.337 22.635 87.793 1.00 11.16 213 GLY A N 1
ATOM 1625 C CA . GLY A 1 213 ? -9.405 22.152 88.665 1.00 11.95 213 GLY A CA 1
ATOM 1626 C C . GLY A 1 213 ? -9.870 23.127 89.748 1.00 12.34 213 GLY A C 1
ATOM 1627 O O . GLY A 1 213 ? -10.513 22.706 90.717 1.00 12.58 213 GLY A O 1
ATOM 1628 N N . LEU A 1 214 ? -9.555 24.411 89.584 1.00 12.25 214 LEU A N 1
ATOM 1629 C CA . LEU A 1 214 ? -9.899 25.454 90.561 1.00 12.70 214 LEU A CA 1
ATOM 1630 C C . LEU A 1 214 ? -11.199 26.169 90.198 1.00 13.50 214 LEU A C 1
ATOM 1631 O O . LEU A 1 214 ? -11.635 26.103 89.052 1.00 13.60 214 LEU A O 1
ATOM 1636 N N . PRO A 1 215 ? -11.832 26.851 91.181 1.00 14.45 215 PRO A N 1
ATOM 1637 C CA . PRO A 1 215 ? -13.001 27.694 90.912 1.00 14.81 215 PRO A CA 1
ATOM 1638 C C . PRO A 1 215 ? -12.626 28.892 90.016 1.00 14.94 215 PRO A C 1
ATOM 1639 O O . PRO A 1 215 ? -11.461 29.017 89.627 1.00 15.14 215 PRO A O 1
ATOM 1643 N N . GLU A 1 216 ? -13.594 29.736 89.662 1.00 14.88 216 GLU A N 1
ATOM 1644 C CA . GLU A 1 216 ? -13.273 30.981 88.936 1.00 15.05 216 GLU A CA 1
ATOM 1645 C C . GLU A 1 216 ? -12.314 31.822 89.784 1.00 14.17 216 GLU A C 1
ATOM 1646 O O . GLU A 1 216 ? -12.493 31.898 91.009 1.00 13.14 216 GLU A O 1
ATOM 1652 N N . PRO A 1 217 ? -11.304 32.473 89.153 1.00 13.87 217 PRO A N 1
ATOM 1653 C CA . PRO A 1 217 ? -10.469 33.415 89.924 1.00 13.35 217 PRO A CA 1
ATOM 1654 C C . PRO A 1 217 ? -11.285 34.621 90.365 1.00 13.08 217 PRO A C 1
ATOM 1655 O O . PRO A 1 217 ? -12.277 34.976 89.706 1.00 13.27 217 PRO A O 1
ATOM 1659 N N . LYS A 1 218 ? -10.883 35.233 91.471 1.00 12.73 218 LYS A N 1
ATOM 1660 C CA . LYS A 1 218 ? -11.638 36.340 92.039 1.00 13.09 218 LYS A CA 1
ATOM 1661 C C . LYS A 1 218 ? -11.260 37.608 91.315 1.00 13.63 218 LYS A C 1
ATOM 1662 O O . LYS A 1 218 ? -10.056 37.930 91.159 1.00 12.81 218 LYS A O 1
ATOM 1668 N N . LEU A 1 219 ? -12.283 38.304 90.835 1.00 13.41 219 LEU A N 1
ATOM 1669 C CA . LEU A 1 219 ? -12.069 39.534 90.087 1.00 13.75 219 LEU A CA 1
ATOM 1670 C C . LEU A 1 219 ? -11.830 40.729 91.009 1.00 13.99 219 LEU A C 1
ATOM 1671 O O . LEU A 1 219 ? -12.710 41.126 91.792 1.00 14.42 219 LEU A O 1
ATOM 1676 N N . GLY A 1 220 ? -10.642 41.316 90.891 1.00 13.18 220 GLY A N 1
ATOM 1677 C CA . GLY A 1 220 ? -10.287 42.538 91.613 1.00 12.93 220 GLY A CA 1
ATOM 1678 C C . GLY A 1 220 ? -10.621 43.751 90.775 1.00 13.13 220 GLY A C 1
ATOM 1679 O O . GLY A 1 220 ? -11.375 44.627 91.213 1.00 14.71 220 GLY A O 1
ATOM 1680 N N . LEU A 1 221 ? -10.096 43.794 89.556 1.00 11.74 221 LEU A N 1
ATOM 1681 C CA . LEU A 1 221 ? -10.526 44.773 88.586 1.00 11.79 221 LEU A CA 1
ATOM 1682 C C . LEU A 1 221 ? -10.200 44.301 87.195 1.00 11.14 221 LEU A C 1
ATOM 1683 O O . LEU A 1 221 ? -9.475 43.311 87.031 1.00 11.18 221 LEU A O 1
ATOM 1688 N N . VAL A 1 222 ? -10.730 45.019 86.214 1.00 9.84 222 VAL A N 1
ATOM 1689 C CA . VAL A 1 222 ? -10.415 44.735 84.823 1.00 10.14 222 VAL A CA 1
ATOM 1690 C C . VAL A 1 222 ? -9.507 45.879 84.326 1.00 9.26 222 VAL A C 1
ATOM 1691 O O . VAL A 1 222 ? -9.856 47.042 84.426 1.00 8.71 222 VAL A O 1
ATOM 1695 N N . CYS A 1 223 ? -8.309 45.532 83.858 1.00 10.26 223 CYS A N 1
ATOM 1696 C CA . CYS A 1 223 ? -7.403 46.562 83.320 1.00 11.12 223 CYS A CA 1
ATOM 1697 C C . CYS A 1 223 ? -7.022 46.195 81.891 1.00 11.53 223 CYS A C 1
ATOM 1698 O O . CYS A 1 223 ? -6.114 45.388 81.674 1.00 10.88 223 CYS A O 1
ATOM 1701 N N . GLU A 1 224 ? -7.721 46.775 80.924 1.00 12.27 224 GLU A N 1
ATOM 1702 C CA . GLU A 1 224 ? -7.481 46.446 79.526 1.00 13.44 224 GLU A CA 1
ATOM 1703 C C . GLU A 1 224 ? -6.244 47.139 78.981 1.00 13.48 224 GLU A C 1
ATOM 1704 O O . GLU A 1 224 ? -5.694 46.711 77.966 1.00 13.94 224 GLU A O 1
ATOM 1710 N N . SER A 1 225 ? -5.774 48.172 79.679 1.00 12.15 225 SER A N 1
ATOM 1711 C CA . SER A 1 225 ? -4.585 48.914 79.283 1.00 10.56 225 SER A CA 1
ATOM 1712 C C . SER A 1 225 ? -3.286 48.250 79.777 1.00 10.45 225 SER A C 1
ATOM 1713 O O . SER A 1 225 ? -3.002 48.218 80.977 1.00 9.58 225 SER A O 1
ATOM 1716 N N . PHE A 1 226 ? -2.467 47.759 78.854 1.00 11.13 226 PHE A N 1
ATOM 1717 C CA . PHE A 1 226 ? -1.161 47.245 79.277 1.00 11.41 226 PHE A CA 1
ATOM 1718 C C . PHE A 1 226 ? -0.205 48.359 79.680 1.00 11.13 226 PHE A C 1
ATOM 1719 O O . PHE A 1 226 ? 0.779 48.121 80.399 1.00 11.31 226 PHE A O 1
ATOM 1727 N N . LEU A 1 227 ? -0.455 49.565 79.193 1.00 9.63 227 LEU A N 1
ATOM 1728 C CA . LEU A 1 227 ? 0.372 50.685 79.636 1.00 9.54 227 LEU A CA 1
ATOM 1729 C C . LEU A 1 227 ? 0.193 50.894 81.143 1.00 8.56 227 LEU A C 1
ATOM 1730 O O . LEU A 1 227 ? 1.184 51.071 81.876 1.00 9.29 227 LEU A O 1
ATOM 1735 N N . ALA A 1 228 ? -1.058 50.835 81.593 1.00 8.25 228 ALA A N 1
ATOM 1736 C CA . ALA A 1 228 ? -1.427 51.152 82.988 1.00 7.67 228 ALA A CA 1
ATOM 1737 C C . ALA A 1 228 ? -1.136 49.966 83.903 1.00 8.77 228 ALA A C 1
ATOM 1738 O O . ALA A 1 228 ? -0.894 50.138 85.101 1.00 8.37 228 ALA A O 1
ATOM 1740 N N . LEU A 1 229 ? -1.170 48.757 83.347 1.00 8.44 229 LEU A N 1
ATOM 1741 C CA . LEU A 1 229 ? -1.170 47.550 84.192 1.00 9.08 229 LEU A CA 1
ATOM 1742 C C . LEU A 1 229 ? 0.015 47.417 85.212 1.00 9.32 229 LEU A C 1
ATOM 1743 O O . LEU A 1 229 ? -0.227 47.175 86.387 1.00 9.57 229 LEU A O 1
ATOM 1748 N N . PRO A 1 230 ? 1.290 47.544 84.761 1.00 9.11 230 PRO A N 1
ATOM 1749 C CA . PRO A 1 230 ? 2.388 47.326 85.737 1.00 8.83 230 PRO A CA 1
ATOM 1750 C C . PRO A 1 230 ? 2.291 48.268 86.972 1.00 8.74 230 PRO A C 1
ATOM 1751 O O . PRO A 1 230 ? 2.426 47.817 88.110 1.00 8.78 230 PRO A O 1
ATOM 1755 N N . GLY A 1 231 ? 2.040 49.548 86.743 1.00 8.66 231 GLY A N 1
ATOM 1756 C CA . GLY A 1 231 ? 1.872 50.509 87.846 1.00 8.99 231 GLY A CA 1
ATOM 1757 C C . GLY A 1 231 ? 0.680 50.230 88.769 1.00 10.44 231 GLY A C 1
ATOM 1758 O O . GLY A 1 231 ? 0.800 50.368 89.986 1.00 10.42 231 GLY A O 1
ATOM 1759 N N . VAL A 1 232 ? -0.468 49.854 88.186 1.00 11.41 232 VAL A N 1
ATOM 1760 C CA . VAL A 1 232 ? -1.684 49.508 88.966 1.00 11.59 232 VAL A CA 1
ATOM 1761 C C . VAL A 1 232 ? -1.366 48.353 89.930 1.00 11.66 232 VAL A C 1
ATOM 1762 O O . VAL A 1 232 ? -1.631 48.436 91.148 1.00 11.17 232 VAL A O 1
ATOM 1766 N N . VAL A 1 233 ? -0.717 47.323 89.391 1.00 11.38 233 VAL A N 1
ATOM 1767 C CA . VAL A 1 233 ? -0.260 46.192 90.181 1.00 11.77 233 VAL A CA 1
ATOM 1768 C C . VAL A 1 233 ? 0.818 46.588 91.201 1.00 11.88 233 VAL A C 1
ATOM 1769 O O . VAL A 1 233 ? 0.786 46.119 92.345 1.00 12.53 233 VAL A O 1
ATOM 1773 N N . ALA A 1 234 ? 1.764 47.448 90.804 1.00 11.29 234 ALA A N 1
ATOM 1774 C CA . ALA A 1 234 ? 2.865 47.824 91.704 1.00 12.19 234 ALA A CA 1
ATOM 1775 C C . ALA A 1 234 ? 2.311 48.497 92.964 1.00 12.74 234 ALA A C 1
ATOM 1776 O O . ALA A 1 234 ? 2.887 48.356 94.045 1.00 12.36 234 ALA A O 1
ATOM 1778 N N . HIS A 1 235 ? 1.170 49.167 92.818 1.00 12.87 235 HIS A N 1
ATOM 1779 C CA . HIS A 1 235 ? 0.574 49.924 93.928 1.00 13.99 235 HIS A CA 1
ATOM 1780 C C . HIS A 1 235 ? -0.658 49.274 94.540 1.00 13.57 235 HIS A C 1
ATOM 1781 O O . HIS A 1 235 ? -1.461 49.946 95.189 1.00 12.83 235 HIS A O 1
ATOM 1788 N N . SER A 1 236 ? -0.770 47.957 94.367 1.00 13.32 236 SER A N 1
ATOM 1789 C CA . SER A 1 236 ? -1.857 47.185 94.960 1.00 13.08 236 SER A CA 1
ATOM 1790 C C . SER A 1 236 ? -1.395 45.788 95.424 1.00 12.76 236 SER A C 1
ATOM 1791 O O . SER A 1 236 ? -0.206 45.461 95.348 1.00 12.51 236 SER A O 1
ATOM 1794 N N . ASP A 1 237 ? -2.337 44.971 95.897 1.00 13.13 237 ASP A N 1
ATOM 1795 C CA . ASP A 1 237 ? -2.051 43.563 96.205 1.00 13.44 237 ASP A CA 1
ATOM 1796 C C . ASP A 1 237 ? -2.629 42.643 95.122 1.00 13.01 237 ASP A C 1
ATOM 1797 O O . ASP A 1 237 ? -2.650 41.429 95.280 1.00 13.69 237 ASP A O 1
ATOM 1802 N N . LEU A 1 238 ? -3.039 43.213 93.989 1.00 11.60 238 LEU A N 1
ATOM 1803 C CA . LEU A 1 238 ? -3.601 42.408 92.920 1.00 11.14 238 LEU A CA 1
ATOM 1804 C C . LEU A 1 238 ? -2.491 41.639 92.239 1.00 10.74 238 LEU A C 1
ATOM 1805 O O . LEU A 1 238 ? -1.362 42.136 92.119 1.00 10.81 238 LEU A O 1
ATOM 1810 N N . LEU A 1 239 ? -2.833 40.439 91.796 1.00 9.19 239 LEU A N 1
ATOM 1811 C CA . LEU A 1 239 ? -1.989 39.708 90.849 1.00 10.23 239 LEU A CA 1
ATOM 1812 C C . LEU A 1 239 ? -2.526 39.912 89.434 1.00 10.24 239 LEU A C 1
ATOM 1813 O O . LEU A 1 239 ? -3.726 40.235 89.224 1.00 10.26 239 LEU A O 1
ATOM 1818 N N . THR A 1 240 ? -1.643 39.744 88.453 1.00 9.79 240 THR A N 1
ATOM 1819 C CA . THR A 1 240 ? -2.107 39.784 87.085 1.00 10.40 240 THR A CA 1
ATOM 1820 C C . THR A 1 240 ? -1.338 38.782 86.242 1.00 10.52 240 THR A C 1
ATOM 1821 O O . THR A 1 240 ? -0.363 38.166 86.716 1.00 10.21 240 THR A O 1
ATOM 1825 N N . THR A 1 241 ? -1.744 38.616 84.990 1.00 10.77 241 THR A N 1
ATOM 1826 C CA . THR A 1 241 ? -0.855 37.933 84.056 1.00 11.53 241 THR A CA 1
ATOM 1827 C C . THR A 1 241 ? -0.479 38.954 83.002 1.00 11.24 241 THR A C 1
ATOM 1828 O O . THR A 1 241 ? -1.267 39.834 82.684 1.00 11.83 241 THR A O 1
ATOM 1832 N N . MET A 1 242 ? 0.739 38.836 82.480 1.00 10.39 242 MET A N 1
ATOM 1833 C CA . MET A 1 242 ? 1.211 39.727 81.405 1.00 10.57 242 MET A CA 1
ATOM 1834 C C . MET A 1 242 ? 2.264 38.997 80.606 1.00 8.99 242 MET A C 1
ATOM 1835 O O . MET A 1 242 ? 2.835 38.024 81.099 1.00 8.25 242 MET A O 1
ATOM 1840 N N . PRO A 1 243 ? 2.497 39.428 79.358 1.00 9.12 243 PRO A N 1
ATOM 1841 C CA . PRO A 1 243 ? 3.622 38.888 78.590 1.00 9.27 243 PRO A CA 1
ATOM 1842 C C . PRO A 1 243 ? 4.923 39.126 79.324 1.00 9.22 243 PRO A C 1
ATOM 1843 O O . PRO A 1 243 ? 5.077 40.173 79.955 1.00 8.93 243 PRO A O 1
ATOM 1847 N N . ARG A 1 244 ? 5.859 38.175 79.228 1.00 9.32 244 ARG A N 1
ATOM 1848 C CA . ARG A 1 244 ? 7.159 38.308 79.891 1.00 9.22 244 ARG A CA 1
ATOM 1849 C C . ARG A 1 244 ? 7.907 39.547 79.422 1.00 9.22 244 ARG A C 1
ATOM 1850 O O . ARG A 1 244 ? 8.585 40.213 80.218 1.00 9.42 244 ARG A O 1
ATOM 1858 N N . THR A 1 245 ? 7.768 39.879 78.137 1.00 8.64 245 THR A N 1
ATOM 1859 C CA . THR A 1 245 ? 8.354 41.102 77.615 1.00 9.56 245 THR A CA 1
ATOM 1860 C C . THR A 1 245 ? 7.913 42.344 78.375 1.00 9.03 245 THR A C 1
ATOM 1861 O O . THR A 1 245 ? 8.736 43.246 78.633 1.00 8.77 245 THR A O 1
ATOM 1865 N N . LEU A 1 246 ? 6.613 42.422 78.700 1.00 7.08 246 LEU A N 1
ATOM 1866 C CA . LEU A 1 246 ? 6.110 43.569 79.493 1.00 8.07 246 LEU A CA 1
ATOM 1867 C C . LEU A 1 246 ? 6.683 43.568 80.923 1.00 8.60 246 LEU A C 1
ATOM 1868 O O . LEU A 1 246 ? 7.075 44.613 81.473 1.00 8.71 246 LEU A O 1
ATOM 1873 N N . TYR A 1 247 ? 6.794 42.391 81.494 1.00 9.14 247 TYR A N 1
ATOM 1874 C CA . TYR A 1 247 ? 7.411 42.264 82.816 1.00 10.22 247 TYR A CA 1
ATOM 1875 C C . TYR A 1 247 ? 8.868 42.779 82.812 1.00 10.99 247 TYR A C 1
ATOM 1876 O O . TYR A 1 247 ? 9.309 43.452 83.743 1.00 11.69 247 TYR A O 1
ATOM 1885 N N . GLU A 1 248 ? 9.604 42.476 81.747 1.00 10.60 248 GLU A N 1
ATOM 1886 C CA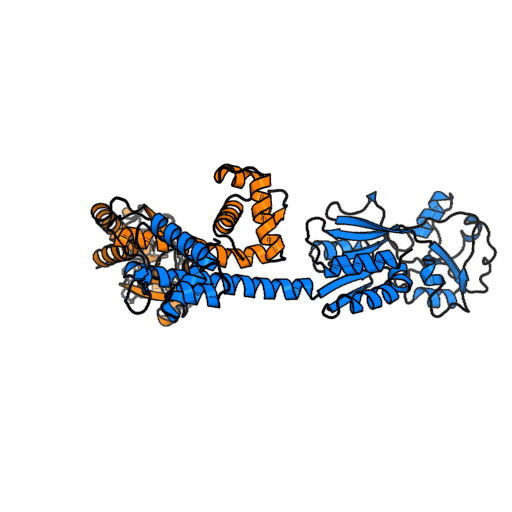 . GLU A 1 248 ? 10.978 42.897 81.620 1.00 11.24 248 GLU A CA 1
ATOM 1887 C C . GLU A 1 248 ? 11.128 44.369 81.269 1.00 10.41 248 GLU A C 1
ATOM 1888 O O . GLU A 1 248 ? 12.168 44.956 81.569 1.00 10.69 248 GLU A O 1
ATOM 1894 N N . ARG A 1 249 ? 10.097 44.953 80.657 1.00 9.93 249 ARG A N 1
ATOM 1895 C CA . ARG A 1 249 ? 10.190 46.288 80.078 1.00 10.46 249 ARG A CA 1
ATOM 1896 C C . ARG A 1 249 ? 8.997 47.143 80.485 1.00 10.44 249 ARG A C 1
ATOM 1897 O O . ARG A 1 249 ? 8.035 47.332 79.702 1.00 9.92 249 ARG A O 1
ATOM 1905 N N . ASN A 1 250 ? 9.047 47.663 81.707 1.00 9.88 250 ASN A N 1
ATOM 1906 C CA . ASN A 1 250 ? 7.991 48.562 82.180 1.00 9.59 250 ASN A CA 1
ATOM 1907 C C . ASN A 1 250 ? 8.612 49.553 83.163 1.00 9.82 250 ASN A C 1
ATOM 1908 O O . ASN A 1 250 ? 9.740 49.357 83.580 1.00 11.11 250 ASN A O 1
ATOM 1913 N N . ALA A 1 251 ? 7.892 50.598 83.541 1.00 10.08 251 ALA A N 1
ATOM 1914 C CA . ALA A 1 251 ? 8.485 51.655 84.377 1.00 10.50 251 ALA A CA 1
ATOM 1915 C C . ALA A 1 251 ? 8.521 51.327 85.870 1.00 11.34 251 ALA A C 1
ATOM 1916 O O . ALA A 1 251 ? 9.017 52.116 86.665 1.00 11.69 251 ALA A O 1
ATOM 1918 N N . PHE A 1 252 ? 7.962 50.188 86.247 1.00 11.49 252 PHE A N 1
ATOM 1919 C CA . PHE A 1 252 ? 7.794 49.831 87.648 1.00 12.36 252 PHE A CA 1
ATOM 1920 C C . PHE A 1 252 ? 8.552 48.564 88.019 1.00 13.36 252 PHE A C 1
ATOM 1921 O O . PHE A 1 252 ? 8.178 47.879 88.962 1.00 12.85 252 PHE A O 1
ATOM 1929 N N . LYS A 1 253 ? 9.631 48.267 87.289 1.00 15.51 253 LYS A N 1
ATOM 1930 C CA . LYS A 1 253 ? 10.363 46.999 87.478 1.00 17.63 253 LYS A CA 1
ATOM 1931 C C . LYS A 1 253 ? 10.865 46.796 88.895 1.00 17.95 253 LYS A C 1
ATOM 1932 O O . LYS A 1 253 ? 10.769 45.697 89.433 1.00 18.17 253 LYS A O 1
ATOM 1938 N N . ASP A 1 254 ? 11.402 47.852 89.494 1.00 18.70 254 ASP A N 1
ATOM 1939 C CA . ASP A 1 254 ? 11.886 47.806 90.873 1.00 19.85 254 ASP A CA 1
ATOM 1940 C C . ASP A 1 254 ? 10.805 47.453 91.891 1.00 18.92 254 ASP A C 1
ATOM 1941 O O . ASP A 1 254 ? 11.131 47.107 93.028 1.00 19.05 254 ASP A O 1
ATOM 1946 N N . GLN A 1 255 ? 9.533 47.578 91.507 1.00 16.93 255 GLN A N 1
ATOM 1947 C CA . GLN A 1 255 ? 8.426 47.393 92.443 1.00 16.23 255 GLN A CA 1
ATOM 1948 C C . GLN A 1 255 ? 7.595 46.130 92.203 1.00 14.59 255 GLN A C 1
ATOM 1949 O O . GLN A 1 255 ? 6.553 45.956 92.816 1.00 13.92 255 GLN A O 1
ATOM 1955 N N . LEU A 1 256 ? 8.062 45.264 91.305 1.00 12.43 256 LEU A N 1
ATOM 1956 C CA . LEU A 1 256 ? 7.299 44.111 90.860 1.00 11.46 256 LEU A CA 1
ATOM 1957 C C . LEU A 1 256 ? 8.161 42.849 90.928 1.00 11.85 256 LEU A C 1
ATOM 1958 O O . LEU A 1 256 ? 9.374 42.907 90.763 1.00 12.51 256 LEU A O 1
ATOM 1963 N N . CYS A 1 257 ? 7.516 41.716 91.170 1.00 11.92 257 CYS A N 1
ATOM 1964 C CA . CYS A 1 257 ? 8.198 40.440 91.099 1.00 11.22 257 CYS A CA 1
ATOM 1965 C C . CYS A 1 257 ? 7.290 39.464 90.427 1.00 11.21 257 CYS A C 1
ATOM 1966 O O . CYS A 1 257 ? 6.094 39.376 90.745 1.00 12.00 257 CYS A O 1
ATOM 1969 N N . SER A 1 258 ? 7.833 38.726 89.469 1.00 11.02 258 SER A N 1
ATOM 1970 C CA . SER A 1 258 ? 7.061 37.608 88.901 1.00 10.18 258 SER A CA 1
ATOM 1971 C C . SER A 1 258 ? 7.043 36.472 89.935 1.00 10.17 258 SER A C 1
ATOM 1972 O O . SER A 1 258 ? 7.916 36.388 90.823 1.00 10.28 258 SER A O 1
ATOM 1975 N N . ILE A 1 259 ? 6.029 35.632 89.842 1.00 9.52 259 ILE A N 1
ATOM 1976 C CA . ILE A 1 259 ? 5.876 34.476 90.727 1.00 10.01 259 ILE A CA 1
ATOM 1977 C C . ILE A 1 259 ? 6.067 33.239 89.852 1.00 9.87 259 ILE A C 1
ATOM 1978 O O . ILE A 1 259 ? 5.155 32.828 89.157 1.00 9.59 259 ILE A O 1
ATOM 1983 N N . PRO A 1 260 ? 7.268 32.649 89.891 1.00 10.46 260 PRO A N 1
ATOM 1984 C CA . PRO A 1 260 ? 7.621 31.514 89.047 1.00 11.06 260 PRO A CA 1
ATOM 1985 C C . PRO A 1 260 ? 7.038 30.168 89.516 1.00 11.73 260 PRO A C 1
ATOM 1986 O O . PRO A 1 260 ? 7.719 29.358 90.152 1.00 12.58 260 PRO A O 1
ATOM 1990 N N . LEU A 1 261 ? 5.763 29.935 89.187 1.00 11.61 261 LEU A N 1
ATOM 1991 C CA . LEU A 1 261 ? 5.091 28.696 89.565 1.00 10.79 261 LEU A CA 1
ATOM 1992 C C . LEU A 1 261 ? 5.716 27.473 88.883 1.00 11.02 261 LEU A C 1
ATOM 1993 O O . LEU A 1 261 ? 6.178 27.561 87.751 1.00 10.48 261 LEU A O 1
ATOM 1998 N N . GLN A 1 262 ? 5.715 26.332 89.570 1.00 11.10 262 GLN A N 1
ATOM 1999 C CA . GLN A 1 262 ? 6.009 25.074 88.901 1.00 11.71 262 GLN A CA 1
ATOM 2000 C C . GLN A 1 262 ? 4.848 24.563 88.030 1.00 12.44 262 GLN A C 1
ATOM 2001 O O . GLN A 1 262 ? 5.034 23.628 87.240 1.00 12.92 262 GLN A O 1
ATOM 2007 N N . ASP A 1 263 ? 3.668 25.168 88.165 1.00 10.27 263 ASP A N 1
ATOM 2008 C CA . ASP A 1 263 ? 2.539 24.850 87.289 1.00 11.27 263 ASP A CA 1
ATOM 2009 C C . ASP A 1 263 ? 2.671 25.656 86.009 1.00 11.26 263 ASP A C 1
ATOM 2010 O O . ASP A 1 263 ? 2.771 26.878 86.044 1.00 12.93 263 ASP A O 1
ATOM 2015 N N . ALA A 1 264 ? 2.670 24.979 84.868 1.00 11.53 264 ALA A N 1
ATOM 2016 C CA . ALA A 1 264 ? 2.907 25.667 83.612 1.00 10.91 264 ALA A CA 1
ATOM 2017 C C . ALA A 1 264 ? 1.725 26.536 83.190 1.00 11.53 264 ALA A C 1
ATOM 2018 O O . ALA A 1 264 ? 0.581 26.169 83.412 1.00 10.83 264 ALA A O 1
ATOM 2020 N N . LEU A 1 265 ? 2.023 27.698 82.606 1.00 11.10 265 LEU A N 1
ATOM 2021 C CA . LEU A 1 265 ? 1.022 28.556 81.951 1.00 11.99 265 LEU A CA 1
ATOM 2022 C C . LEU A 1 265 ? 1.215 28.436 80.439 1.00 11.90 265 LEU A C 1
ATOM 2023 O O . LEU A 1 265 ? 2.258 27.952 80.006 1.00 11.17 265 LEU A O 1
ATOM 2028 N N . PRO A 1 266 ? 0.202 28.837 79.643 1.00 12.53 266 PRO A N 1
ATOM 2029 C CA . PRO A 1 266 ? 0.313 28.729 78.190 1.00 12.92 266 PRO A CA 1
ATOM 2030 C C . PRO A 1 266 ? 1.345 29.677 77.584 1.00 11.87 266 PRO A C 1
ATOM 2031 O O . PRO A 1 266 ? 1.777 30.658 78.198 1.00 11.78 266 PRO A O 1
ATOM 2035 N N . ASN A 1 267 ? 1.730 29.373 76.362 1.00 11.38 267 ASN A N 1
ATOM 2036 C CA . ASN A 1 267 ? 2.637 30.237 75.649 1.00 10.54 267 ASN A CA 1
ATOM 2037 C C . ASN A 1 267 ? 1.881 30.710 74.431 1.00 11.09 267 ASN A C 1
ATOM 2038 O O . ASN A 1 267 ? 1.843 30.005 73.437 1.00 11.07 267 ASN A O 1
ATOM 2043 N N . PRO A 1 268 ? 1.230 31.891 74.513 1.00 10.23 268 PRO A N 1
ATOM 2044 C CA . PRO A 1 268 ? 0.413 32.323 73.390 1.00 9.91 268 PRO A CA 1
ATOM 2045 C C . PRO A 1 268 ? 1.270 32.593 72.157 1.00 10.28 268 PRO A C 1
ATOM 2046 O O . PRO A 1 268 ? 2.357 33.193 72.256 1.00 9.36 268 PRO A O 1
ATOM 2050 N N . THR A 1 269 ? 0.788 32.103 71.023 1.00 9.93 269 THR A N 1
ATOM 2051 C CA . THR A 1 269 ? 1.456 32.359 69.743 1.00 10.79 269 THR A CA 1
ATOM 2052 C C . THR A 1 269 ? 1.007 33.678 69.177 1.00 10.03 269 THR A C 1
ATOM 2053 O O . THR A 1 269 ? -0.187 33.928 68.997 1.00 9.33 269 THR A O 1
ATOM 2057 N N . ILE A 1 270 ? 1.988 34.527 68.918 1.00 9.94 270 ILE A N 1
ATOM 2058 C CA . ILE A 1 270 ? 1.760 35.794 68.233 1.00 9.95 270 ILE A CA 1
ATOM 2059 C C . ILE A 1 270 ? 1.821 35.579 66.717 1.00 9.54 270 ILE A C 1
ATOM 2060 O O . ILE A 1 270 ? 2.779 34.980 66.224 1.00 10.30 270 ILE A O 1
ATOM 2065 N N . TYR A 1 271 ? 0.778 36.009 66.005 1.00 9.22 271 TYR A N 1
ATOM 2066 C CA . TYR A 1 271 ? 0.667 35.823 64.551 1.00 9.15 271 TYR A CA 1
ATOM 2067 C C . TYR A 1 271 ? 0.689 37.139 63.822 1.00 10.29 271 TYR A C 1
ATOM 2068 O O . TYR A 1 271 ? 0.290 38.181 64.370 1.00 9.45 271 TYR A O 1
ATOM 2077 N N . VAL A 1 272 ? 1.126 37.066 62.566 1.00 11.09 272 VAL A N 1
ATOM 2078 C CA . VAL A 1 272 ? 0.845 38.107 61.577 1.00 12.73 272 VAL A CA 1
ATOM 2079 C C . VAL A 1 272 ? -0.526 37.764 60.969 1.00 13.20 272 VAL A C 1
ATOM 2080 O O . VAL A 1 272 ? -0.700 36.696 60.363 1.00 13.69 272 VAL A O 1
ATOM 2084 N N . LEU A 1 273 ? -1.515 38.637 61.188 1.00 13.02 273 LEU A N 1
ATOM 2085 C CA . LEU A 1 273 ? -2.872 38.423 60.666 1.00 13.71 273 LEU A CA 1
ATOM 2086 C C . LEU A 1 273 ? -3.188 39.433 59.573 1.00 14.24 273 LEU A C 1
ATOM 2087 O O . LEU A 1 273 ? -2.763 40.579 59.658 1.00 12.18 273 LEU A O 1
ATOM 2092 N N . ARG A 1 274 ? -3.934 38.999 58.553 1.00 15.02 274 ARG A N 1
ATOM 2093 C CA . ARG A 1 274 ? -4.377 39.883 57.459 1.00 16.58 274 ARG A CA 1
ATOM 2094 C C . ARG A 1 274 ? -5.375 39.165 56.551 1.00 17.42 274 ARG A C 1
ATOM 2095 O O . ARG A 1 274 ? -5.510 37.942 56.609 1.00 17.42 274 ARG A O 1
ATOM 2103 N N . ARG A 1 275 ? -6.070 39.923 55.715 1.00 19.06 275 ARG A N 1
ATOM 2104 C CA . ARG A 1 275 ? -6.996 39.322 54.753 1.00 21.04 275 ARG A CA 1
ATOM 2105 C C . ARG A 1 275 ? -6.222 38.538 53.708 1.00 21.66 275 ARG A C 1
ATOM 2106 O O . ARG A 1 275 ? -5.297 39.073 53.117 1.00 20.95 275 ARG A O 1
ATOM 2114 N N . HIS A 1 276 ? -6.593 37.279 53.469 1.00 23.37 276 HIS A N 1
ATOM 2115 C CA . HIS A 1 276 ? -5.860 36.470 52.476 1.00 25.14 276 HIS A CA 1
ATOM 2116 C C . HIS A 1 276 ? -6.031 36.959 51.036 1.00 25.94 276 HIS A C 1
ATOM 2117 O O . HIS A 1 276 ? -5.095 36.873 50.230 1.00 26.67 276 HIS A O 1
ATOM 2124 N N . ASP A 1 277 ? -7.208 37.496 50.728 1.00 26.27 277 ASP A N 1
ATOM 2125 C CA . ASP A 1 277 ? -7.519 37.958 49.375 1.00 27.03 277 ASP A CA 1
ATOM 2126 C C . ASP A 1 277 ? -6.770 39.242 48.963 1.00 26.51 277 ASP A C 1
ATOM 2127 O O . ASP A 1 277 ? -6.721 39.578 47.779 1.00 26.67 277 ASP A O 1
ATOM 2132 N N . LEU A 1 278 ? -6.197 39.945 49.939 1.00 25.63 278 LEU A N 1
ATOM 2133 C CA . LEU A 1 278 ? -5.674 41.300 49.754 1.00 25.13 278 LEU A CA 1
ATOM 2134 C C . LEU A 1 278 ? -4.156 41.332 49.467 1.00 24.32 278 LEU A C 1
ATOM 2135 O O . LEU A 1 278 ? -3.371 40.850 50.273 1.00 23.91 278 LEU A O 1
ATOM 2140 N N . PRO A 1 279 ? -3.746 41.894 48.309 1.00 23.63 279 PRO A N 1
ATOM 2141 C CA . PRO A 1 279 ? -2.326 42.013 47.945 1.00 22.90 279 PRO A CA 1
ATOM 2142 C C . PRO A 1 279 ? -1.492 42.813 48.954 1.00 21.93 279 PRO A C 1
ATOM 2143 O O . PRO A 1 279 ? -1.988 43.775 49.538 1.00 22.00 279 PRO A O 1
ATOM 2147 N N . VAL A 1 280 ? -0.230 42.426 49.127 1.00 20.86 280 VAL A N 1
ATOM 2148 C CA . VAL A 1 280 ? 0.656 43.013 50.141 1.00 20.07 280 VAL A CA 1
ATOM 2149 C C . VAL A 1 280 ? 1.748 43.844 49.461 1.00 19.44 280 VAL A C 1
ATOM 2150 O O . VAL A 1 280 ? 2.383 43.379 48.517 1.00 19.20 280 VAL A O 1
ATOM 2154 N N . THR A 1 281 ? 1.970 45.070 49.926 1.00 18.70 281 THR A N 1
ATOM 2155 C CA . THR A 1 281 ? 3.020 45.906 49.337 1.00 18.77 281 THR A CA 1
ATOM 2156 C C . THR A 1 281 ? 4.408 45.309 49.636 1.00 18.73 281 THR A C 1
ATOM 2157 O O . THR A 1 281 ? 4.564 44.575 50.620 1.00 18.25 281 THR A O 1
ATOM 2161 N N . PRO A 1 282 ? 5.411 45.603 48.777 1.00 18.66 282 PRO A N 1
ATOM 2162 C CA . PRO A 1 282 ? 6.802 45.229 49.077 1.00 18.33 282 PRO A CA 1
ATOM 2163 C C . PRO A 1 282 ? 7.287 45.726 50.455 1.00 17.95 282 PRO A C 1
ATOM 2164 O O . PRO A 1 282 ? 7.973 44.983 51.171 1.00 16.96 282 PRO A O 1
ATOM 2168 N N . ALA A 1 283 ? 6.943 46.968 50.802 1.00 16.94 283 ALA A N 1
ATOM 2169 C CA . ALA A 1 283 ? 7.366 47.563 52.057 1.00 16.74 283 ALA A CA 1
ATOM 2170 C C . ALA A 1 283 ? 6.749 46.821 53.236 1.00 16.24 283 ALA A C 1
ATOM 2171 O O . ALA A 1 283 ? 7.441 46.536 54.206 1.00 15.88 283 ALA A O 1
ATOM 2173 N N . ALA A 1 284 ? 5.460 46.486 53.136 1.00 15.71 284 ALA A N 1
ATOM 2174 C CA . ALA A 1 284 ? 4.794 45.737 54.194 1.00 15.27 284 ALA A CA 1
ATOM 2175 C C . ALA A 1 284 ? 5.458 44.377 54.334 1.00 15.45 284 ALA A C 1
ATOM 2176 O O . ALA A 1 284 ? 5.774 43.927 55.447 1.00 15.09 284 ALA A O 1
ATOM 2178 N N . ALA A 1 285 ? 5.707 43.728 53.200 1.00 15.02 285 ALA A N 1
ATOM 2179 C CA . ALA A 1 285 ? 6.467 42.482 53.220 1.00 14.74 285 ALA A CA 1
ATOM 2180 C C . ALA A 1 285 ? 7.837 42.666 53.906 1.00 14.32 285 ALA A C 1
ATOM 2181 O O . ALA A 1 285 ? 8.232 41.851 54.757 1.00 14.02 285 ALA A O 1
ATOM 2183 N N . GLY A 1 286 ? 8.538 43.747 53.557 1.00 14.45 286 GLY A N 1
ATOM 2184 C CA . GLY A 1 286 ? 9.861 44.036 54.131 1.00 14.79 286 GLY A CA 1
ATOM 2185 C C . GLY A 1 286 ? 9.819 44.295 55.629 1.00 14.89 286 GLY A C 1
ATOM 2186 O O . GLY A 1 286 ? 10.681 43.835 56.384 1.00 14.26 286 GLY A O 1
ATOM 2187 N 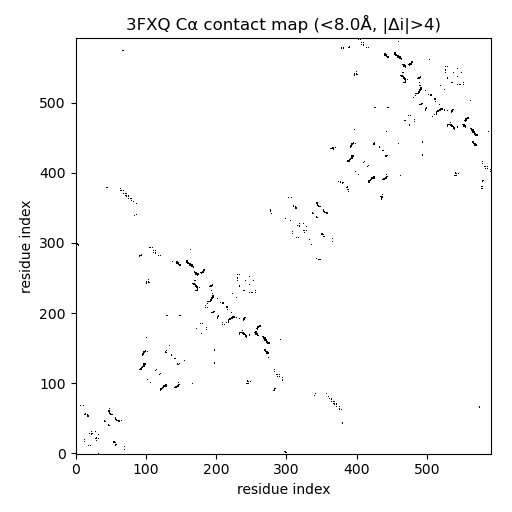N . LEU A 1 287 ? 8.802 45.021 56.066 1.00 14.93 287 LEU A N 1
ATOM 2188 C CA . LEU A 1 287 ? 8.637 45.280 57.507 1.00 15.08 287 LEU A CA 1
ATOM 2189 C C . LEU A 1 287 ? 8.386 43.999 58.285 1.00 15.20 287 LEU A C 1
ATOM 2190 O O . LEU A 1 287 ? 8.961 43.784 59.354 1.00 15.59 287 LEU A O 1
ATOM 2195 N N . ILE A 1 288 ? 7.551 43.127 57.726 1.00 15.61 288 ILE A N 1
ATOM 2196 C CA . ILE A 1 288 ? 7.229 41.874 58.386 1.00 15.61 288 ILE A CA 1
ATOM 2197 C C . ILE A 1 288 ? 8.498 41.019 58.456 1.00 15.65 288 ILE A C 1
ATOM 2198 O O . ILE A 1 288 ? 8.770 40.388 59.476 1.00 15.25 288 ILE A O 1
ATOM 2203 N N . ARG A 1 289 ? 9.306 41.046 57.396 1.00 15.79 289 ARG A N 1
ATOM 2204 C CA . ARG A 1 289 ? 10.590 40.341 57.427 1.00 16.38 289 ARG A CA 1
ATOM 2205 C C . ARG A 1 289 ? 11.493 40.861 58.556 1.00 16.07 289 ARG A C 1
ATOM 2206 O O . ARG A 1 289 ? 12.070 40.074 59.308 1.00 15.93 289 ARG A O 1
ATOM 2214 N N . TRP A 1 290 ? 11.603 42.184 58.674 1.00 16.17 290 TRP A N 1
ATOM 2215 C CA . TRP A 1 290 ? 12.385 42.790 59.758 1.00 16.34 290 TRP A CA 1
ATOM 2216 C C . TRP A 1 290 ? 11.862 42.465 61.155 1.00 17.09 290 TRP A C 1
ATOM 2217 O O . TRP A 1 290 ? 12.647 42.195 62.070 1.00 16.28 290 TRP A O 1
ATOM 2228 N N . ILE A 1 291 ? 10.538 42.485 61.310 1.00 17.25 291 ILE A N 1
ATOM 2229 C CA . ILE A 1 291 ? 9.903 42.107 62.586 1.00 17.44 291 ILE A CA 1
ATOM 2230 C C . ILE A 1 291 ? 10.203 40.638 62.925 1.00 17.84 291 ILE A C 1
ATOM 2231 O O . ILE A 1 291 ? 10.627 40.332 64.058 1.00 18.54 291 ILE A O 1
ATOM 2236 N N . GLN A 1 292 ? 10.063 39.754 61.934 1.00 17.68 292 GLN A N 1
ATOM 2237 C CA . GLN A 1 292 ? 10.423 38.343 62.085 1.00 18.70 292 GLN A CA 1
ATOM 2238 C C . GLN A 1 292 ? 11.895 38.185 62.514 1.00 19.38 292 GLN A C 1
ATOM 2239 O O . GLN A 1 292 ? 12.200 37.430 63.429 1.00 19.27 292 GLN A O 1
ATOM 2245 N N . HIS A 1 293 ? 12.794 38.928 61.866 1.00 20.78 293 HIS A N 1
ATOM 2246 C CA . HIS A 1 293 ? 14.225 38.856 62.177 1.00 21.83 293 HIS A CA 1
ATOM 2247 C C . HIS A 1 293 ? 14.505 39.177 63.642 1.00 22.01 293 HIS A C 1
ATOM 2248 O O . HIS A 1 293 ? 15.305 38.503 64.308 1.00 21.54 293 HIS A O 1
ATOM 2255 N N . HIS A 1 294 ? 13.825 40.199 64.151 1.00 22.58 294 HIS A N 1
ATOM 2256 C CA . HIS A 1 294 ? 14.011 40.621 65.520 1.00 23.77 294 HIS A CA 1
ATOM 2257 C C . HIS A 1 294 ? 13.095 39.909 66.528 1.00 25.42 294 HIS A C 1
ATOM 2258 O O . HIS A 1 294 ? 13.141 40.228 67.716 1.00 26.59 294 HIS A O 1
ATOM 2265 N N . ALA A 1 295 ? 12.270 38.958 66.075 1.00 26.36 295 ALA A N 1
ATOM 2266 C CA . ALA A 1 295 ? 11.401 38.192 66.996 1.00 27.65 295 ALA A CA 1
ATOM 2267 C C . ALA A 1 295 ? 11.880 36.744 67.214 1.00 28.73 295 ALA A C 1
ATOM 2268 O O . ALA A 1 295 ? 11.095 35.777 67.159 1.00 29.01 295 ALA A O 1
ATOM 2270 N N . LEU A 1 296 ? 13.175 36.613 67.456 1.00 29.56 296 LEU A N 1
ATOM 2271 C CA . LEU A 1 296 ? 13.815 35.336 67.759 1.00 30.68 296 LEU A CA 1
ATOM 2272 C C . LEU A 1 296 ? 15.024 35.650 68.622 1.00 31.18 296 LEU A C 1
ATOM 2273 O O . LEU A 1 296 ? 15.431 36.816 68.714 1.00 32.15 296 LEU A O 1
ATOM 2278 N N . MET B 1 1 ? 6.833 47.965 29.267 1.00 16.42 1 MET B N 1
ATOM 2279 C CA . MET B 1 1 ? 5.969 48.568 28.227 1.00 15.89 1 MET B CA 1
ATOM 2280 C C . MET B 1 1 ? 4.742 47.680 27.985 1.00 17.05 1 MET B C 1
ATOM 2281 O O . MET B 1 1 ? 4.867 46.451 27.939 1.00 17.49 1 MET B O 1
ATOM 2286 N N . LEU B 1 2 ? 3.572 48.307 27.841 1.00 17.04 2 LEU B N 1
ATOM 2287 C CA . LEU B 1 2 ? 2.317 47.610 27.564 1.00 17.85 2 LEU B CA 1
ATOM 2288 C C . LEU B 1 2 ? 2.323 46.833 26.243 1.00 18.71 2 LEU B C 1
ATOM 2289 O O . LEU B 1 2 ? 2.918 47.278 25.239 1.00 17.97 2 LEU B O 1
ATOM 2294 N N . LYS B 1 3 ? 1.619 45.698 26.245 1.00 19.28 3 LYS B N 1
ATOM 2295 C CA . LYS B 1 3 ? 1.422 44.872 25.046 1.00 19.37 3 LYS B CA 1
ATOM 2296 C C . LYS B 1 3 ? -0.079 44.818 24.674 1.00 20.06 3 LYS B C 1
ATOM 2297 O O . LYS B 1 3 ? -0.920 44.448 25.516 1.00 18.64 3 LYS B O 1
ATOM 2303 N N . LEU B 1 4 ? -0.410 45.204 23.427 1.00 19.64 4 LEU B N 1
ATOM 2304 C CA . LEU B 1 4 ? -1.809 45.376 22.977 1.00 20.16 4 LEU B CA 1
ATOM 2305 C C . LEU B 1 4 ? -2.676 44.133 23.166 1.00 19.68 4 LEU B C 1
ATOM 2306 O O . LEU B 1 4 ? -3.833 44.247 23.607 1.00 19.90 4 LEU B O 1
ATOM 2311 N N . GLN B 1 5 ? -2.128 42.960 22.830 1.00 18.36 5 GLN B N 1
ATOM 2312 C CA . GLN B 1 5 ? -2.843 41.697 23.004 1.00 18.67 5 GLN B CA 1
ATOM 2313 C C . GLN B 1 5 ? -3.256 41.477 24.461 1.00 18.19 5 GLN B C 1
ATOM 2314 O O . GLN B 1 5 ? -4.354 40.983 24.748 1.00 17.83 5 GLN B O 1
ATOM 2320 N N . THR B 1 6 ? -2.383 41.861 25.384 1.00 17.66 6 THR B N 1
ATOM 2321 C CA . THR B 1 6 ? -2.698 41.690 26.800 1.00 17.58 6 THR B CA 1
ATOM 2322 C C . THR B 1 6 ? -3.826 42.622 27.231 1.00 17.65 6 THR B C 1
ATOM 2323 O O . THR B 1 6 ? -4.669 42.240 28.058 1.00 16.85 6 THR B O 1
ATOM 2327 N N . LEU B 1 7 ? -3.854 43.838 26.682 1.00 16.90 7 LEU B N 1
ATOM 2328 C CA . LEU B 1 7 ? -4.964 44.757 26.989 1.00 16.93 7 LEU B CA 1
ATOM 2329 C C . LEU B 1 7 ? -6.294 44.151 26.575 1.00 17.06 7 LEU B C 1
ATOM 2330 O O . LEU B 1 7 ? -7.274 44.187 27.317 1.00 16.94 7 LEU B O 1
ATOM 2335 N N . GLN B 1 8 ? -6.321 43.600 25.375 1.00 17.46 8 GLN B N 1
ATOM 2336 C CA . GLN B 1 8 ? -7.524 42.956 24.867 1.00 18.68 8 GLN B CA 1
ATOM 2337 C C . GLN B 1 8 ? -7.923 41.791 25.766 1.00 18.78 8 GLN B C 1
ATOM 2338 O O . GLN B 1 8 ? -9.113 41.568 26.030 1.00 18.85 8 GLN B O 1
ATOM 2344 N N . ALA B 1 9 ? -6.924 41.043 26.235 1.00 18.18 9 ALA B N 1
ATOM 2345 C CA . ALA B 1 9 ? -7.190 39.903 27.120 1.00 18.62 9 ALA B CA 1
ATOM 2346 C C . ALA B 1 9 ? -7.813 40.356 28.435 1.00 18.48 9 ALA B C 1
ATOM 2347 O O . ALA B 1 9 ? -8.740 39.715 28.950 1.00 18.14 9 ALA B O 1
ATOM 2349 N N . LEU B 1 10 ? -7.314 41.467 28.966 1.00 18.54 10 LEU B N 1
ATOM 2350 C CA . LEU B 1 10 ? -7.836 42.018 30.209 1.00 19.45 10 LEU B CA 1
ATOM 2351 C C . LEU B 1 10 ? -9.284 42.493 30.073 1.00 19.99 10 LEU B C 1
ATOM 2352 O O . LEU B 1 10 ? -10.116 42.261 30.968 1.00 20.17 10 LEU B O 1
ATOM 2357 N N . ILE B 1 11 ? -9.588 43.148 28.955 1.00 19.95 11 ILE B N 1
ATOM 2358 C CA . ILE B 1 11 ? -10.959 43.538 28.654 1.00 20.33 11 ILE B CA 1
ATOM 2359 C C . ILE B 1 11 ? -11.873 42.314 28.595 1.00 20.74 11 ILE B C 1
ATOM 2360 O O . ILE B 1 11 ? -12.961 42.337 29.180 1.00 20.26 11 ILE B O 1
ATOM 2365 N N . CYS B 1 12 ? -11.429 41.257 27.911 1.00 20.67 12 CYS B N 1
ATOM 2366 C CA . CYS B 1 12 ? -12.195 40.011 27.869 1.00 21.46 12 CYS B CA 1
ATOM 2367 C C . CYS B 1 12 ? -12.395 39.426 29.264 1.00 21.88 12 CYS B C 1
ATOM 2368 O O . CYS B 1 12 ? -13.499 39.001 29.590 1.00 22.35 12 CYS B O 1
ATOM 2371 N N . ILE B 1 13 ? -11.341 39.413 30.081 1.00 22.45 13 ILE B N 1
ATOM 2372 C CA . ILE B 1 13 ? -11.434 38.917 31.462 1.00 23.13 13 ILE B CA 1
ATOM 2373 C C . ILE B 1 13 ? -12.517 39.675 32.244 1.00 23.93 13 ILE B C 1
ATOM 2374 O O . ILE B 1 13 ? -13.375 39.067 32.904 1.00 24.24 13 ILE B O 1
ATOM 2379 N N . GLU B 1 14 ? -12.489 40.998 32.136 1.00 24.76 14 GLU B N 1
ATOM 2380 C CA . GLU B 1 14 ? -13.471 41.873 32.774 1.00 25.98 14 GLU B CA 1
ATOM 2381 C C . GLU B 1 14 ? -14.906 41.587 32.306 1.00 26.47 14 GLU B C 1
ATOM 2382 O O . GLU B 1 14 ? -15.837 41.565 33.117 1.00 26.25 14 GLU B O 1
ATOM 2388 N N . GLU B 1 15 ? -15.072 41.358 31.005 1.00 26.90 15 GLU B N 1
ATOM 2389 C CA . GLU B 1 15 ? -16.379 41.041 30.423 1.00 27.57 15 GLU B CA 1
ATOM 2390 C C . GLU B 1 15 ? -17.021 39.794 31.028 1.00 27.40 15 GLU B C 1
ATOM 2391 O O . GLU B 1 15 ? -18.230 39.778 31.284 1.00 27.77 15 GLU B O 1
ATOM 2397 N N . VAL B 1 16 ? -16.213 38.759 31.260 1.00 27.05 16 VAL B N 1
ATOM 2398 C CA . VAL B 1 16 ? -16.738 37.443 31.635 1.00 26.45 16 VAL B CA 1
ATOM 2399 C C . VAL B 1 16 ? -16.504 37.038 33.100 1.00 26.27 16 VAL B C 1
ATOM 2400 O O . VAL B 1 16 ? -17.146 36.117 33.599 1.00 26.05 16 VAL B O 1
ATOM 2404 N N . GLY B 1 17 ? -15.583 37.722 33.775 1.00 25.89 17 GLY B N 1
ATOM 2405 C CA . GLY B 1 17 ? -15.377 37.555 35.218 1.00 25.57 17 GLY B CA 1
ATOM 2406 C C . GLY B 1 17 ? -14.583 36.350 35.703 1.00 25.51 17 GLY B C 1
ATOM 2407 O O . GLY B 1 17 ? -14.495 36.110 36.910 1.00 25.47 17 GLY B O 1
ATOM 2408 N N . SER B 1 18 ? -14.005 35.587 34.783 1.00 25.26 18 SER B N 1
ATOM 2409 C CA . SER B 1 18 ? -13.184 34.436 35.155 1.00 25.21 18 SER B CA 1
ATOM 2410 C C . SER B 1 18 ? -11.967 34.331 34.243 1.00 25.17 18 SER B C 1
ATOM 2411 O O . SER B 1 18 ? -12.028 34.721 33.077 1.00 25.20 18 SER B O 1
ATOM 2413 N N . LEU B 1 19 ? -10.863 33.806 34.772 1.00 25.08 19 LEU B N 1
ATOM 2414 C CA . LEU B 1 19 ? -9.697 33.503 33.938 1.00 24.83 19 LEU B CA 1
ATOM 2415 C C . LEU B 1 19 ? -10.036 32.345 32.988 1.00 24.63 19 LEU B C 1
ATOM 2416 O O . LEU B 1 19 ? -9.822 32.443 31.774 1.00 24.66 19 LEU B O 1
ATOM 2418 N N . ARG B 1 20 ? -10.587 31.268 33.549 1.00 24.33 20 ARG B N 1
ATOM 2419 C CA . ARG B 1 20 ? -10.972 30.082 32.787 1.00 23.98 20 ARG B CA 1
ATOM 2420 C C . ARG B 1 20 ? -11.954 30.401 31.663 1.00 23.75 20 ARG B C 1
ATOM 2421 O O . ARG B 1 20 ? -11.801 29.905 30.548 1.00 23.62 20 ARG B O 1
ATOM 2422 N N . ALA B 1 21 ? -12.953 31.228 31.965 1.00 23.66 21 ALA B N 1
ATOM 2423 C CA . ALA B 1 21 ? -13.972 31.621 30.990 1.00 23.57 21 ALA B CA 1
ATOM 2424 C C . ALA B 1 21 ? -13.388 32.489 29.870 1.00 23.84 21 ALA B C 1
ATOM 2425 O O . ALA B 1 21 ? -13.769 32.347 28.699 1.00 23.41 21 ALA B O 1
ATOM 2427 N N . ALA B 1 22 ? -12.468 33.385 30.238 1.00 23.90 22 ALA B N 1
ATOM 2428 C CA . ALA B 1 22 ? -11.801 34.254 29.271 1.00 24.15 22 ALA B CA 1
ATOM 2429 C C . ALA B 1 22 ? -10.878 33.439 28.367 1.00 24.21 22 ALA B C 1
ATOM 2430 O O . ALA B 1 22 ? -10.933 33.570 27.143 1.00 24.19 22 ALA B O 1
ATOM 2432 N N . ALA B 1 23 ? -10.051 32.588 28.978 1.00 24.35 23 ALA B N 1
ATOM 2433 C CA . ALA B 1 23 ? -9.119 31.729 28.242 1.00 24.50 23 ALA B CA 1
ATOM 2434 C C . ALA B 1 23 ? -9.816 30.939 27.125 1.00 24.68 23 ALA B C 1
ATOM 2435 O O . ALA B 1 23 ? -9.283 30.826 26.021 1.00 24.90 23 ALA B O 1
ATOM 2437 N N . GLN B 1 24 ? -11.009 30.421 27.418 1.00 24.66 24 GLN B N 1
ATOM 2438 C CA . GLN B 1 24 ? -11.813 29.690 26.443 1.00 24.79 24 GLN B CA 1
ATOM 2439 C C . GLN B 1 24 ? -12.122 30.565 25.232 1.00 24.93 24 GLN B C 1
ATOM 2440 O O . GLN B 1 24 ? -11.938 30.138 24.086 1.00 24.90 24 GLN B O 1
ATOM 2441 N N . LEU B 1 25 ? -12.576 31.790 25.498 1.00 24.85 25 LEU B N 1
ATOM 2442 C CA . LEU B 1 25 ? -12.958 32.737 24.452 1.00 24.91 25 LEU B CA 1
ATOM 2443 C C . LEU B 1 25 ? -11.780 33.148 23.573 1.00 25.11 25 LEU B C 1
ATOM 2444 O O . LEU B 1 25 ? -11.932 33.291 22.362 1.00 25.39 25 LEU B O 1
ATOM 2445 N N . LEU B 1 26 ? -10.612 33.333 24.183 1.00 25.08 26 LEU B N 1
ATOM 2446 C CA . LEU B 1 26 ? -9.424 33.801 23.466 1.00 25.15 26 LEU B CA 1
ATOM 2447 C C . LEU B 1 26 ? -8.595 32.670 22.848 1.00 25.28 26 LEU B C 1
ATOM 2448 O O . LEU B 1 26 ? -7.524 32.920 22.295 1.00 25.11 26 LEU B O 1
ATOM 2449 N N . HIS B 1 27 ? -9.093 31.439 22.944 1.00 25.29 27 HIS B N 1
ATOM 2450 C CA . HIS B 1 27 ? -8.401 30.267 22.405 1.00 25.69 27 HIS B CA 1
ATOM 2451 C C . HIS B 1 27 ? -6.991 30.137 22.989 1.00 25.84 27 HIS B C 1
ATOM 2452 O O . HIS B 1 27 ? -6.011 30.030 22.247 1.00 26.12 27 HIS B O 1
ATOM 2453 N N . LEU B 1 28 ? -6.894 30.159 24.314 1.00 25.47 28 LEU B N 1
ATOM 2454 C CA . LEU B 1 28 ? -5.607 30.070 24.986 1.00 25.51 28 LEU B CA 1
ATOM 2455 C C . LEU B 1 28 ? -5.674 29.191 26.228 1.00 25.71 28 LEU B C 1
ATOM 2456 O O . LEU B 1 28 ? -6.743 29.002 26.820 1.00 25.74 28 LEU B O 1
ATOM 2457 N N . SER B 1 29 ? -4.520 28.650 26.605 1.00 25.62 29 SER B N 1
ATOM 2458 C CA . SER B 1 29 ? -4.364 27.908 27.848 1.00 25.70 29 SER B CA 1
ATOM 2459 C C . SER B 1 29 ? -4.605 28.805 29.058 1.00 25.69 29 SER B C 1
ATOM 2460 O O . SER B 1 29 ? -4.203 29.977 29.064 1.00 25.63 29 SER B O 1
ATOM 2463 N N . GLN B 1 30 ? -5.268 28.251 30.074 1.00 25.57 30 GLN B N 1
ATOM 2464 C CA . GLN B 1 30 ? -5.498 28.947 31.344 1.00 25.29 30 GLN B CA 1
ATOM 2465 C C . GLN B 1 30 ? -4.220 29.634 31.832 1.00 25.14 30 GLN B C 1
ATOM 2466 O O . GLN B 1 30 ? -4.184 30.878 31.936 1.00 25.45 30 GLN B O 1
ATOM 2467 N N . PRO B 1 31 ? -3.159 28.842 32.097 1.00 24.67 31 PRO B N 1
ATOM 2468 C CA . PRO B 1 31 ? -1.863 29.391 32.513 1.00 24.45 31 PRO B CA 1
ATOM 2469 C C . PRO B 1 31 ? -1.258 30.400 31.532 1.00 24.26 31 PRO B C 1
ATOM 2470 O O . PRO B 1 31 ? -0.618 31.361 31.965 1.00 24.17 31 PRO B O 1
ATOM 2474 N N . ALA B 1 32 ? -1.456 30.188 30.231 1.00 23.86 32 ALA B N 1
ATOM 2475 C CA . ALA B 1 32 ? -0.944 31.115 29.222 1.00 23.58 32 ALA B CA 1
ATOM 2476 C C . ALA B 1 32 ? -1.536 32.510 29.419 1.00 23.43 32 ALA B C 1
ATOM 2477 O O . ALA B 1 32 ? -0.810 33.505 29.377 1.00 23.32 32 ALA B O 1
ATOM 2479 N N . LEU B 1 33 ? -2.848 32.568 29.644 1.00 23.11 33 LEU B N 1
ATOM 2480 C CA . LEU B 1 33 ? -3.523 33.822 29.957 1.00 23.06 33 LEU B CA 1
ATOM 2481 C C . LEU B 1 33 ? -2.931 34.461 31.222 1.00 23.03 33 LEU B C 1
ATOM 2482 O O . LEU B 1 33 ? -2.586 35.648 31.227 1.00 22.79 33 LEU B O 1
ATOM 2487 N N . SER B 1 34 ? -2.796 33.671 32.285 1.00 22.68 34 SER B N 1
ATOM 2488 C CA . SER B 1 34 ? -2.183 34.154 33.525 1.00 22.44 34 SER B CA 1
ATOM 2489 C C . SER B 1 34 ? -0.770 34.691 33.332 1.00 22.01 34 SER B C 1
ATOM 2490 O O . SER B 1 34 ? -0.449 35.761 33.850 1.00 22.80 34 SER B O 1
ATOM 2493 N N . ALA B 1 35 ? 0.062 33.963 32.583 1.00 21.05 35 ALA B N 1
ATOM 2494 C CA . ALA B 1 35 ? 1.404 34.433 32.219 1.00 20.30 35 ALA B CA 1
ATOM 2495 C C . ALA B 1 35 ? 1.389 35.865 31.673 1.00 19.71 35 ALA B C 1
ATOM 2496 O O . ALA B 1 35 ? 2.164 36.709 32.112 1.00 19.36 35 ALA B O 1
ATOM 2498 N N . ALA B 1 36 ? 0.512 36.109 30.697 1.00 18.96 36 ALA B N 1
ATOM 2499 C CA . ALA B 1 36 ? 0.371 37.413 30.054 1.00 18.54 36 ALA B CA 1
ATOM 2500 C C . ALA B 1 36 ? -0.111 38.477 31.038 1.00 18.27 36 ALA B C 1
ATOM 2501 O O . ALA B 1 36 ? 0.445 39.578 31.090 1.00 17.48 36 ALA B O 1
ATOM 2503 N N . ILE B 1 37 ? -1.153 38.151 31.805 1.00 18.52 37 ILE B N 1
ATOM 2504 C CA . ILE B 1 37 ? -1.674 39.097 32.799 1.00 19.27 37 ILE B CA 1
ATOM 2505 C C . ILE B 1 37 ? -0.625 39.375 33.874 1.00 20.14 37 ILE B C 1
ATOM 2506 O O . ILE B 1 37 ? -0.343 40.535 34.181 1.00 20.24 37 ILE B O 1
ATOM 2511 N N . GLN B 1 38 ? 0.002 38.314 34.387 1.00 20.93 38 GLN B N 1
ATOM 2512 C CA . GLN B 1 38 ? 1.051 38.452 35.396 1.00 22.37 38 GLN B CA 1
ATOM 2513 C C . GLN B 1 38 ? 2.205 3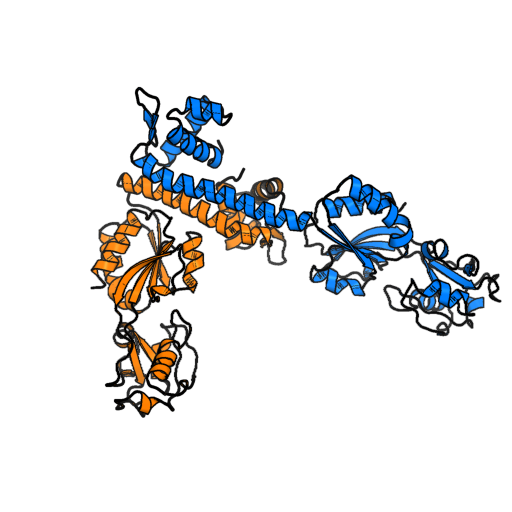9.310 34.868 1.00 22.40 38 GLN B C 1
ATOM 2514 O O . GLN B 1 38 ? 2.788 40.081 35.609 1.00 22.39 38 GLN B O 1
ATOM 2520 N N . GLN B 1 39 ? 2.485 39.212 33.572 1.00 22.76 39 GLN B N 1
ATOM 2521 C CA . GLN B 1 39 ? 3.502 40.030 32.918 1.00 23.03 39 GLN B CA 1
ATOM 2522 C C . GLN B 1 39 ? 3.147 41.510 33.009 1.00 23.58 39 GLN B C 1
ATOM 2523 O O . GLN B 1 39 ? 3.984 42.364 33.336 1.00 24.18 39 GLN B O 1
ATOM 2529 N N . LEU B 1 40 ? 1.896 41.818 32.708 1.00 22.46 40 LEU B N 1
ATOM 2530 C CA . LEU B 1 40 ? 1.432 43.188 32.790 1.00 22.33 40 LEU B CA 1
ATOM 2531 C C . LEU B 1 40 ? 1.465 43.713 34.241 1.00 21.89 40 LEU B C 1
ATOM 2532 O O . LEU B 1 40 ? 1.844 44.856 34.488 1.00 21.91 40 LEU B O 1
ATOM 2537 N N . GLU B 1 41 ? 1.055 42.875 35.183 1.00 21.89 41 GLU B N 1
ATOM 2538 C CA . GLU B 1 41 ? 1.053 43.251 36.592 1.00 22.61 41 GLU B CA 1
ATOM 2539 C C . GLU B 1 41 ? 2.474 43.405 37.135 1.00 23.52 41 GLU B C 1
ATOM 2540 O O . GLU B 1 41 ? 2.780 44.388 37.837 1.00 23.38 41 GLU B O 1
ATOM 2546 N N . ASP B 1 42 ? 3.333 42.432 36.816 1.00 24.02 42 ASP B N 1
ATOM 2547 C CA . ASP B 1 42 ? 4.716 42.418 37.331 1.00 24.86 42 ASP B CA 1
ATOM 2548 C C . ASP B 1 42 ? 5.389 43.712 36.926 1.00 24.72 42 ASP B C 1
ATOM 2549 O O . ASP B 1 42 ? 6.061 44.345 37.732 1.00 24.97 42 ASP B O 1
ATOM 2554 N N . GLU B 1 43 ? 5.177 44.112 35.684 1.00 24.88 43 GLU B N 1
ATOM 2555 C CA . GLU B 1 43 ? 5.799 45.321 35.191 1.00 25.29 43 GLU B CA 1
ATOM 2556 C C . GLU B 1 43 ? 5.200 46.609 35.727 1.00 25.39 43 GLU B C 1
ATOM 2557 O O . GLU B 1 43 ? 5.963 47.499 36.106 1.00 24.88 43 GLU B O 1
ATOM 2563 N N . LEU B 1 44 ? 3.860 46.714 35.749 1.00 24.96 44 LEU B N 1
ATOM 2564 C CA . LEU B 1 44 ? 3.172 47.860 36.369 1.00 25.08 44 LEU B CA 1
ATOM 2565 C C . LEU B 1 44 ? 3.477 47.945 37.858 1.00 24.95 44 LEU B C 1
ATOM 2566 O O . LEU B 1 44 ? 3.212 48.967 38.501 1.00 25.57 44 LEU B O 1
ATOM 2571 N N . LYS B 1 45 ? 4.019 46.848 38.389 1.00 24.29 45 LYS B N 1
ATOM 2572 C CA . LYS B 1 45 ? 4.263 46.658 39.814 1.00 23.69 45 LYS B CA 1
ATOM 2573 C C . LYS B 1 45 ? 2.994 46.931 40.631 1.00 22.89 45 LYS B C 1
ATOM 2574 O O . LYS B 1 45 ? 3.053 47.459 41.750 1.00 23.01 45 LYS B O 1
ATOM 2580 N N . ALA B 1 46 ? 1.854 46.537 40.063 1.00 21.23 46 ALA B N 1
ATOM 2581 C CA . ALA B 1 46 ? 0.565 46.687 40.715 1.00 20.10 46 ALA B CA 1
ATOM 2582 C C . ALA B 1 46 ? -0.348 45.537 40.305 1.00 18.97 46 ALA B C 1
ATOM 2583 O O . ALA B 1 46 ? -0.387 45.163 39.118 1.00 19.10 46 ALA B O 1
ATOM 2585 N N . PRO B 1 47 ? -1.052 44.946 41.279 1.00 18.10 47 PRO B N 1
ATOM 2586 C CA . PRO B 1 47 ? -2.039 43.907 40.989 1.00 17.75 47 PRO B CA 1
ATOM 2587 C C . PRO B 1 47 ? -3.273 44.494 40.272 1.00 17.91 47 PRO B C 1
ATOM 2588 O O . PRO B 1 47 ? -3.811 45.524 40.708 1.00 17.40 47 PRO B O 1
ATOM 2592 N N . LEU B 1 48 ? -3.704 43.859 39.181 1.00 17.94 48 LEU B N 1
ATOM 2593 C CA . LEU B 1 48 ? -4.880 44.337 38.427 1.00 18.71 48 LEU B CA 1
ATOM 2594 C C . LEU B 1 48 ? -6.131 43.539 38.732 1.00 18.64 48 LEU B C 1
ATOM 2595 O O . LEU B 1 48 ? -7.251 44.027 38.543 1.00 18.39 48 LEU B O 1
ATOM 2600 N N . LEU B 1 49 ? -5.927 42.296 39.141 1.00 20.04 49 LEU B N 1
ATOM 2601 C CA . LEU B 1 49 ? -7.018 41.371 39.412 1.00 21.22 49 LEU B CA 1
ATOM 2602 C C . LEU B 1 49 ? -6.946 40.800 40.809 1.00 22.02 49 LEU B C 1
ATOM 2603 O O . LEU B 1 49 ? -5.868 40.692 41.389 1.00 22.20 49 LEU B O 1
ATOM 2608 N N . VAL B 1 50 ? -8.111 40.432 41.337 1.00 22.83 50 VAL B N 1
ATOM 2609 C CA . VAL B 1 50 ? -8.209 39.691 42.589 1.00 23.41 50 VAL B CA 1
ATOM 2610 C C . VAL B 1 50 ? -9.122 38.492 42.412 1.00 23.78 50 VAL B C 1
ATOM 2611 O O . VAL B 1 50 ? -10.193 38.605 41.815 1.00 23.66 50 VAL B O 1
ATOM 2615 N N . ARG B 1 51 ? -8.678 37.344 42.920 1.00 24.50 51 ARG B N 1
ATOM 2616 C CA . ARG B 1 51 ? -9.494 36.133 42.957 1.00 25.27 51 ARG B CA 1
ATOM 2617 C C . ARG B 1 51 ? -10.692 36.328 43.883 1.00 25.95 51 ARG B C 1
ATOM 2618 O O . ARG B 1 51 ? -10.526 36.653 45.062 1.00 26.36 51 ARG B O 1
ATOM 2619 N N . THR B 1 52 ? -11.895 36.150 43.340 1.00 26.35 52 THR B N 1
ATOM 2620 C CA . THR B 1 52 ? -13.128 36.163 44.139 1.00 26.91 52 THR B CA 1
ATOM 2621 C C . THR B 1 52 ? -13.773 34.776 44.126 1.00 26.88 52 THR B C 1
ATOM 2622 O O . THR B 1 52 ? -13.294 33.870 43.439 1.00 26.85 52 THR B O 1
ATOM 2626 N N . LYS B 1 53 ? -14.855 34.608 44.882 1.00 27.04 53 LYS B N 1
ATOM 2627 C CA . LYS B 1 53 ? -15.615 33.363 44.844 1.00 27.25 53 LYS B CA 1
ATOM 2628 C C . LYS B 1 53 ? -16.157 33.120 43.434 1.00 27.41 53 LYS B C 1
ATOM 2629 O O . LYS B 1 53 ? -16.194 31.981 42.963 1.00 27.55 53 LYS B O 1
ATOM 2631 N N . ARG B 1 54 ? -16.562 34.199 42.768 1.00 27.52 54 ARG B N 1
ATOM 2632 C CA . ARG B 1 54 ? -17.163 34.115 41.438 1.00 27.78 54 ARG B CA 1
ATOM 2633 C C . ARG B 1 54 ? -16.147 34.188 40.283 1.00 27.95 54 ARG B C 1
ATOM 2634 O O . ARG B 1 54 ? -16.532 34.139 39.111 1.00 28.48 54 ARG B O 1
ATOM 2636 N N . GLY B 1 55 ? -14.860 34.308 40.609 1.00 27.84 55 GLY B N 1
ATOM 2637 C CA . GLY B 1 55 ? -13.802 34.277 39.593 1.00 27.47 55 GLY B CA 1
ATOM 2638 C C . GLY B 1 55 ? -12.688 35.260 39.879 1.00 27.26 55 GLY B C 1
ATOM 2639 O O . GLY B 1 55 ? -11.913 35.081 40.822 1.00 27.51 55 GLY B O 1
ATOM 2640 N N . VAL B 1 56 ? -12.601 36.294 39.049 1.00 26.77 56 VAL B N 1
ATOM 2641 C CA . VAL B 1 56 ? -11.724 37.420 39.316 1.00 26.30 56 VAL B CA 1
ATOM 2642 C C . VAL B 1 56 ? -12.483 38.732 39.228 1.00 25.72 56 VAL B C 1
ATOM 2643 O O . VAL B 1 56 ? -13.489 38.842 38.524 1.00 25.74 56 VAL B O 1
ATOM 2647 N N . SER B 1 57 ? -11.990 39.720 39.962 1.00 25.06 57 SER B N 1
ATOM 2648 C CA . SER B 1 57 ? -12.516 41.070 39.906 1.00 24.57 57 SER B CA 1
ATOM 2649 C C . SER B 1 57 ? -11.323 42.010 39.750 1.00 23.70 57 SER B C 1
ATOM 2650 O O . SER B 1 57 ? -10.216 41.657 40.140 1.00 23.27 57 SER B O 1
ATOM 2653 N N . LEU B 1 58 ? -11.543 43.198 39.191 1.00 22.65 58 LEU B N 1
ATOM 2654 C CA . LEU B 1 58 ? -10.476 44.196 39.112 1.00 21.99 58 LEU B CA 1
ATOM 2655 C C . LEU B 1 58 ? -10.208 44.809 40.474 1.00 21.39 58 LEU B C 1
ATOM 2656 O O . LEU B 1 58 ? -11.141 45.119 41.225 1.00 21.56 58 LEU B O 1
ATOM 2661 N N . THR B 1 59 ? -8.932 44.980 40.786 1.00 20.38 59 THR B N 1
ATOM 2662 C CA . THR B 1 59 ? -8.506 45.787 41.919 1.00 19.37 59 THR B CA 1
ATOM 2663 C C . THR B 1 59 ? -8.820 47.253 41.609 1.00 19.15 59 THR B C 1
ATOM 2664 O O . THR B 1 59 ? -9.236 47.574 40.498 1.00 19.52 59 THR B O 1
ATOM 2668 N N . SER B 1 60 ? -8.586 48.142 42.577 1.00 18.60 60 SER B N 1
ATOM 2669 C CA . SER B 1 60 ? -8.653 49.586 42.346 1.00 17.75 60 SER B CA 1
ATOM 2670 C C . SER B 1 60 ? -7.750 49.973 41.172 1.00 17.40 60 SER B C 1
ATOM 2671 O O . SER B 1 60 ? -8.152 50.765 40.307 1.00 16.42 60 SER B O 1
ATOM 2674 N N . PHE B 1 61 ? -6.538 49.406 41.136 1.00 16.50 61 PHE B N 1
ATOM 2675 C CA . PHE B 1 61 ? -5.607 49.693 40.040 1.00 16.14 61 PHE B CA 1
ATOM 2676 C C . PHE B 1 61 ? -6.191 49.231 38.702 1.00 15.88 61 PHE B C 1
ATOM 2677 O O . PHE B 1 61 ? -6.128 49.977 37.716 1.00 15.90 61 PHE B O 1
ATOM 2685 N N . GLY B 1 62 ? -6.751 48.020 38.679 1.00 15.30 62 GLY B N 1
ATOM 2686 C CA . GLY B 1 62 ? -7.443 47.481 37.492 1.00 15.37 62 GLY B CA 1
ATOM 2687 C C . GLY B 1 62 ? -8.608 48.320 36.976 1.00 15.88 62 GLY B C 1
ATOM 2688 O O . GLY B 1 62 ? -8.756 48.543 35.758 1.00 14.90 62 GLY B O 1
ATOM 2689 N N . GLN B 1 63 ? -9.438 48.810 37.884 1.00 16.20 63 GLN B N 1
ATOM 2690 C CA . GLN B 1 63 ? -10.568 49.646 37.485 1.00 17.54 63 GLN B CA 1
ATOM 2691 C C . GLN B 1 63 ? -10.083 50.939 36.838 1.00 17.27 63 GLN B C 1
ATOM 2692 O O . GLN B 1 63 ? -10.599 51.330 35.781 1.00 18.63 63 GLN B O 1
ATOM 2698 N N . ALA B 1 64 ? -9.082 51.580 37.453 1.00 16.16 64 ALA B N 1
ATOM 2699 C CA . ALA B 1 64 ? -8.468 52.800 36.908 1.00 15.91 64 ALA B CA 1
ATOM 2700 C C . ALA B 1 64 ? -7.837 52.561 35.533 1.00 15.24 64 ALA B C 1
ATOM 2701 O O . ALA B 1 64 ? -7.973 53.377 34.620 1.00 15.53 64 ALA B O 1
ATOM 2703 N N . PHE B 1 65 ? -7.144 51.433 35.401 1.00 15.04 65 PHE B N 1
ATOM 2704 C CA . PHE B 1 65 ? -6.461 51.065 34.161 1.00 14.51 65 PHE B CA 1
ATOM 2705 C C . PHE B 1 65 ? -7.418 50.763 32.988 1.00 14.92 65 PHE B C 1
ATOM 2706 O O . PHE B 1 65 ? -7.098 51.063 31.825 1.00 13.77 65 PHE B O 1
ATOM 2714 N N . MET B 1 66 ? -8.580 50.196 33.290 1.00 14.94 66 MET B N 1
ATOM 2715 C CA . MET B 1 66 ? -9.533 49.800 32.253 1.00 16.15 66 MET B CA 1
ATOM 2716 C C . MET B 1 66 ? -9.943 50.907 31.291 1.00 16.06 66 MET B C 1
ATOM 2717 O O . MET B 1 66 ? -10.093 50.620 30.079 1.00 15.61 66 MET B O 1
ATOM 2722 N N . LYS B 1 67 ? -10.173 52.127 31.794 1.00 15.35 67 LYS B N 1
ATOM 2723 C CA . LYS B 1 67 ? -10.618 53.208 30.894 1.00 15.33 67 LYS B CA 1
ATOM 2724 C C . LYS B 1 67 ? -9.538 53.475 29.848 1.00 14.63 67 LYS B C 1
ATOM 2725 O O . LYS B 1 67 ? -9.863 53.674 28.664 1.00 14.03 67 LYS B O 1
ATOM 2731 N N . HIS B 1 68 ? -8.271 53.441 30.288 1.00 12.67 68 HIS B N 1
ATOM 2732 C CA . HIS B 1 68 ? -7.139 53.591 29.370 1.00 12.87 68 HIS B CA 1
ATOM 2733 C C . HIS B 1 68 ? -7.009 52.396 28.416 1.00 13.10 68 HIS B C 1
ATOM 2734 O O . HIS B 1 68 ? -6.848 52.595 27.213 1.00 13.01 68 HIS B O 1
ATOM 2741 N N . ALA B 1 69 ? -7.105 51.175 28.948 1.00 12.10 69 ALA B N 1
ATOM 2742 C CA . ALA B 1 69 ? -7.064 49.961 28.119 1.00 12.34 69 ALA B CA 1
ATOM 2743 C C . ALA B 1 69 ? -8.091 49.987 26.980 1.00 11.75 69 ALA B C 1
ATOM 2744 O O . ALA B 1 69 ? -7.770 49.698 25.829 1.00 10.26 69 ALA B O 1
ATOM 2746 N N . ARG B 1 70 ? -9.324 50.341 27.324 1.00 10.34 70 ARG B N 1
ATOM 2747 C CA . ARG B 1 70 ? -10.423 50.376 26.372 1.00 10.14 70 ARG B CA 1
ATOM 2748 C C . ARG B 1 70 ? -10.189 51.415 25.286 1.00 9.15 70 ARG B C 1
ATOM 2749 O O . ARG B 1 70 ? -10.478 51.146 24.117 1.00 9.63 70 ARG B O 1
ATOM 2757 N N . LEU B 1 71 ? -9.715 52.600 25.669 1.00 8.48 71 LEU B N 1
ATOM 2758 C CA . LEU B 1 71 ? -9.449 53.654 24.654 1.00 8.69 71 LEU B CA 1
ATOM 2759 C C . LEU B 1 71 ? -8.321 53.216 23.724 1.00 8.71 71 LEU B C 1
ATOM 2760 O O . LEU B 1 71 ? -8.430 53.358 22.496 1.00 8.50 71 LEU B O 1
ATOM 2765 N N . ILE B 1 72 ? -7.254 52.688 24.315 1.00 8.41 72 ILE B N 1
ATOM 2766 C CA . ILE B 1 72 ? -6.136 52.140 23.502 1.00 9.45 72 ILE B CA 1
ATOM 2767 C C . ILE B 1 72 ? -6.585 51.060 22.520 1.00 8.73 72 ILE B C 1
ATOM 2768 O O . ILE B 1 72 ? -6.289 51.133 21.322 1.00 9.09 72 ILE B O 1
ATOM 2773 N N . VAL B 1 73 ? -7.302 50.062 23.004 1.00 9.49 73 VAL B N 1
ATOM 2774 C CA . VAL B 1 73 ? -7.781 48.981 22.138 1.00 9.22 73 VAL B CA 1
ATOM 2775 C C . VAL B 1 73 ? -8.768 49.480 21.065 1.00 9.24 73 VAL B C 1
ATOM 2776 O O . VAL B 1 73 ? -8.644 49.127 19.882 1.00 9.38 73 VAL B O 1
ATOM 2780 N N . THR B 1 74 ? -9.749 50.288 21.460 1.00 9.21 74 THR B N 1
ATOM 2781 C CA . THR B 1 74 ? -10.736 50.767 20.488 1.00 9.46 74 THR B CA 1
ATOM 2782 C C . THR B 1 74 ? -10.120 51.739 19.454 1.00 9.97 74 T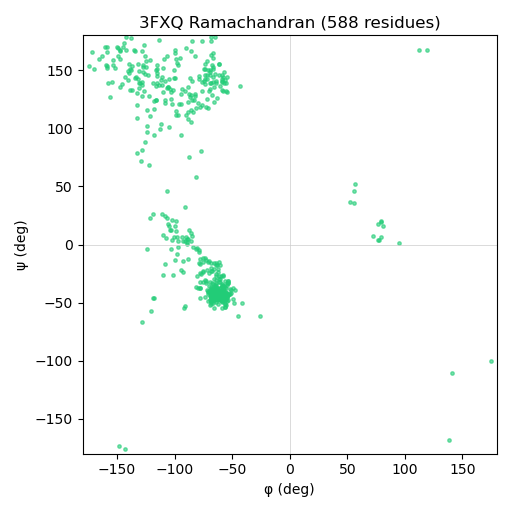HR B C 1
ATOM 2783 O O . THR B 1 74 ? -10.462 51.664 18.263 1.00 8.72 74 THR B O 1
ATOM 2787 N N . GLU B 1 75 ? -9.205 52.609 19.898 1.00 10.00 75 GLU B N 1
ATOM 2788 C CA . GLU B 1 75 ? -8.460 53.479 18.961 1.00 11.06 75 GLU B CA 1
ATOM 2789 C C . GLU B 1 75 ? -7.598 52.690 17.997 1.00 10.62 75 GLU B C 1
ATOM 2790 O O . GLU B 1 75 ? -7.496 53.085 16.830 1.00 10.37 75 GLU B O 1
ATOM 2796 N N . SER B 1 76 ? -6.943 51.625 18.478 1.00 10.85 76 SER B N 1
ATOM 2797 C CA . SER B 1 76 ? -6.152 50.769 17.590 1.00 11.11 76 SER B CA 1
ATOM 2798 C C . SER B 1 76 ? -7.052 50.134 16.521 1.00 10.74 76 SER B C 1
ATOM 2799 O O . SER B 1 76 ? -6.668 50.058 15.358 1.00 10.97 76 SER B O 1
ATOM 2802 N N . ARG B 1 77 ? -8.249 49.697 16.916 1.00 10.06 77 ARG B N 1
ATOM 2803 C CA . ARG B 1 77 ? -9.186 49.106 15.975 1.00 9.84 77 ARG B CA 1
ATOM 2804 C C . ARG B 1 77 ? -9.702 50.161 14.992 1.00 8.85 77 ARG B C 1
ATOM 2805 O O . ARG B 1 77 ? -9.741 49.907 13.784 1.00 7.89 77 ARG B O 1
ATOM 2813 N N . ARG B 1 78 ? -10.082 51.335 15.495 1.00 8.20 78 ARG B N 1
ATOM 2814 C CA . ARG B 1 78 ? -10.519 52.424 14.590 1.00 8.69 78 ARG B CA 1
ATOM 2815 C C . ARG B 1 78 ? -9.421 52.855 13.607 1.00 8.86 78 ARG B C 1
ATOM 2816 O O . ARG B 1 78 ? -9.737 53.149 12.443 1.00 9.06 78 ARG B O 1
ATOM 2824 N N . ALA B 1 79 ? -8.157 52.884 14.060 1.00 8.34 79 ALA B N 1
ATOM 2825 C CA . ALA B 1 79 ? -7.022 53.206 13.182 1.00 8.87 79 ALA B CA 1
ATOM 2826 C C . ALA B 1 79 ? -7.006 52.252 11.984 1.00 8.90 79 ALA B C 1
ATOM 2827 O O . ALA B 1 79 ? -6.874 52.701 10.846 1.00 9.63 79 ALA B O 1
ATOM 2829 N N . GLN B 1 80 ? -7.079 50.945 12.258 1.00 9.20 80 GLN B N 1
ATOM 2830 C CA . GLN B 1 80 ? -7.065 49.911 11.215 1.00 10.09 80 GLN B CA 1
ATOM 2831 C C . GLN B 1 80 ? -8.266 50.037 10.299 1.00 9.05 80 GLN B C 1
ATOM 2832 O O . GLN B 1 80 ? -8.130 49.939 9.063 1.00 7.83 80 GLN B O 1
ATOM 2838 N N . GLU B 1 81 ? -9.446 50.260 10.894 1.00 8.95 81 GLU B N 1
ATOM 2839 C CA . GLU B 1 81 ? -10.681 50.332 10.097 1.00 9.68 81 GLU B CA 1
ATOM 2840 C C . GLU B 1 81 ? -10.658 51.529 9.175 1.00 9.15 81 GLU B C 1
ATOM 2841 O O . GLU B 1 81 ? -11.055 51.416 8.014 1.00 9.96 81 GLU B O 1
ATOM 2847 N N . GLU B 1 82 ? -10.204 52.663 9.697 1.00 8.13 82 GLU B N 1
ATOM 2848 C CA . GLU B 1 82 ? -10.097 53.861 8.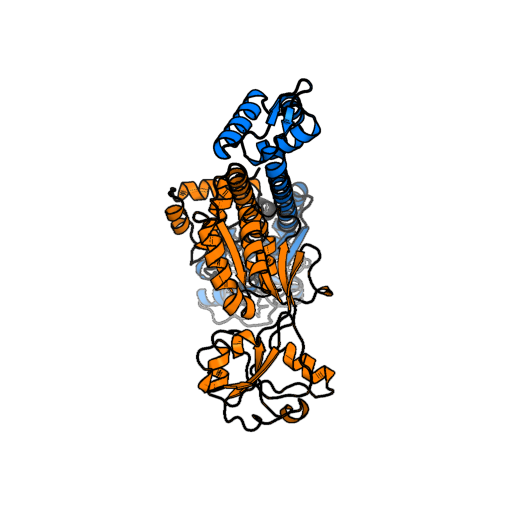888 1.00 8.09 82 GLU B CA 1
ATOM 2849 C C . GLU B 1 82 ? -9.188 53.650 7.684 1.00 8.28 82 GLU B C 1
ATOM 2850 O O . GLU B 1 82 ? -9.558 54.021 6.556 1.00 7.56 82 GLU B O 1
ATOM 2856 N N . ILE B 1 83 ? -8.017 53.067 7.920 1.00 8.54 83 ILE B N 1
ATOM 2857 C CA . ILE B 1 83 ? -7.090 52.794 6.797 1.00 9.10 83 ILE B CA 1
ATOM 2858 C C . ILE B 1 83 ? -7.738 51.932 5.711 1.00 9.72 83 ILE B C 1
ATOM 2859 O O . ILE B 1 83 ? -7.578 52.207 4.495 1.00 8.39 83 ILE B O 1
ATOM 2864 N N . GLY B 1 84 ? -8.465 50.888 6.133 1.00 8.77 84 GLY B N 1
ATOM 2865 C CA . GLY B 1 84 ? -9.219 50.062 5.202 1.00 10.77 84 GLY B CA 1
ATOM 2866 C C . GLY B 1 84 ? -10.240 50.888 4.421 1.00 9.91 84 GLY B C 1
ATOM 2867 O O . GLY B 1 84 ? -10.344 50.781 3.174 1.00 10.79 84 GLY B O 1
ATOM 2868 N N . GLN B 1 85 ? -10.976 51.738 5.121 1.00 9.92 85 GLN B N 1
ATOM 2869 C CA . GLN B 1 85 ? -11.970 52.583 4.463 1.00 9.26 85 GLN B CA 1
ATOM 2870 C C . GLN B 1 85 ? -11.328 53.562 3.474 1.00 10.68 85 GLN B C 1
ATOM 2871 O O . GLN B 1 85 ? -11.853 53.779 2.370 1.00 11.28 85 GLN B O 1
ATOM 2877 N N . LEU B 1 86 ? -10.165 54.103 3.832 1.00 9.74 86 LEU B N 1
ATOM 2878 C CA . LEU B 1 86 ? -9.474 55.025 2.927 1.00 10.61 86 LEU B CA 1
ATOM 2879 C C . LEU B 1 86 ? -9.013 54.317 1.651 1.00 11.48 86 LEU B C 1
ATOM 2880 O O . LEU B 1 86 ? -8.761 54.967 0.644 1.00 10.87 86 LEU B O 1
ATOM 2885 N N . ARG B 1 87 ? -8.884 52.991 1.708 1.00 12.81 87 ARG B N 1
ATOM 2886 C CA . ARG B 1 87 ? -8.593 52.187 0.499 1.00 14.65 87 ARG B CA 1
ATOM 2887 C C . ARG B 1 87 ? -9.851 51.639 -0.176 1.00 15.72 87 ARG B C 1
ATOM 2888 O O . ARG B 1 87 ? -9.767 50.865 -1.136 1.00 16.59 87 ARG B O 1
ATOM 2896 N N . GLY B 1 88 ? -11.013 52.048 0.311 1.00 15.81 88 GLY B N 1
ATOM 2897 C CA . GLY B 1 88 ? -12.294 51.639 -0.274 1.00 16.57 88 GLY B CA 1
ATOM 2898 C C . GLY B 1 88 ? -12.760 50.259 0.158 1.00 16.89 88 GLY B C 1
ATOM 2899 O O . GLY B 1 88 ? -13.646 49.670 -0.485 1.00 16.67 88 GLY B O 1
ATOM 2900 N N . ARG B 1 89 ? -12.155 49.730 1.227 1.00 16.51 89 ARG B N 1
ATOM 2901 C CA . ARG B 1 89 ? -12.660 48.532 1.899 1.00 17.07 89 ARG B CA 1
ATOM 2902 C C . ARG B 1 89 ? -13.551 49.010 3.052 1.00 16.58 89 ARG B C 1
ATOM 2903 O O . ARG B 1 89 ? -13.063 49.304 4.159 1.00 16.38 89 ARG B O 1
ATOM 2911 N N . TRP B 1 90 ? -14.851 49.100 2.771 1.00 16.07 90 TRP B N 1
ATOM 2912 C CA . TRP B 1 90 ? -15.812 49.697 3.692 1.00 16.61 90 TRP B CA 1
ATOM 2913 C C . TRP B 1 90 ? -16.309 48.624 4.649 1.00 16.11 90 TRP B C 1
ATOM 2914 O O . TRP B 1 90 ? -17.414 48.091 4.523 1.00 15.55 90 TRP B O 1
ATOM 2925 N N . GLU B 1 91 ? -15.435 48.289 5.583 1.00 16.05 91 GLU B N 1
ATOM 2926 C CA . GLU B 1 91 ? -15.748 47.358 6.628 1.00 15.96 91 GLU B CA 1
ATOM 2927 C C . GLU B 1 91 ? -15.385 48.045 7.919 1.00 15.93 91 GLU B C 1
ATOM 2928 O O . GLU B 1 91 ? -14.658 49.056 7.929 1.00 17.51 91 GLU B O 1
ATOM 2934 N N . GLY B 1 92 ? -15.854 47.477 9.020 1.00 14.94 92 GLY B N 1
ATOM 2935 C CA . GLY B 1 92 ? -15.608 48.072 10.320 1.00 14.28 92 GLY B CA 1
ATOM 2936 C C . GLY B 1 92 ? -16.856 48.012 11.169 1.00 13.20 92 GLY B C 1
ATOM 2937 O O . GLY B 1 92 ? -17.824 47.309 10.840 1.00 12.44 92 GLY B O 1
ATOM 2938 N N . HIS B 1 93 ? -16.815 48.744 12.271 1.00 13.20 93 HIS B N 1
ATOM 2939 C CA . HIS B 1 93 ? -17.866 48.696 13.277 1.00 13.85 93 HIS B CA 1
ATOM 2940 C C . HIS B 1 93 ? -18.167 50.121 13.637 1.00 14.04 93 HIS B C 1
ATOM 2941 O O . HIS B 1 93 ? -17.262 50.989 13.646 1.00 15.00 93 HIS B O 1
ATOM 2948 N N . ILE B 1 94 ? -19.440 50.387 13.889 1.00 11.32 94 ILE B N 1
ATOM 2949 C CA . ILE B 1 94 ? -19.829 51.654 14.457 1.00 10.68 94 ILE B CA 1
ATOM 2950 C C . ILE B 1 94 ? -20.787 51.304 15.591 1.00 11.19 94 ILE B C 1
ATOM 2951 O O . ILE B 1 94 ? -21.731 50.526 15.384 1.00 9.93 94 ILE B O 1
ATOM 2956 N N . THR B 1 95 ? -20.547 51.884 16.768 1.00 10.96 95 THR B N 1
ATOM 2957 C CA . THR B 1 95 ? -21.447 51.674 17.909 1.00 10.24 95 THR B CA 1
ATOM 2958 C C . THR B 1 95 ? -21.952 53.025 18.365 1.00 10.24 95 THR B C 1
ATOM 2959 O O . THR B 1 95 ? -21.147 53.926 18.566 1.00 10.43 95 THR B O 1
ATOM 2963 N N . PHE B 1 96 ? -23.273 53.191 18.481 1.00 9.27 96 PHE B N 1
ATOM 2964 C CA . PHE B 1 96 ? -23.818 54.501 18.834 1.00 9.10 96 PHE B CA 1
ATOM 2965 C C . PHE B 1 96 ? -25.130 54.388 19.638 1.00 9.65 96 PHE B C 1
ATOM 2966 O O . PHE B 1 96 ? -25.757 53.327 19.661 1.00 11.00 96 PHE B O 1
ATOM 2974 N N . ALA B 1 97 ? -25.513 55.473 20.317 1.00 9.55 97 ALA B N 1
ATOM 2975 C CA . ALA B 1 97 ? -26.729 55.492 21.140 1.00 10.49 97 ALA B CA 1
ATOM 2976 C C . ALA B 1 97 ? -27.680 56.493 20.547 1.00 10.24 97 ALA B C 1
ATOM 2977 O O . ALA B 1 97 ? -27.238 57.481 19.941 1.00 10.88 97 ALA B O 1
ATOM 2979 N N . ALA B 1 98 ? -28.990 56.267 20.706 1.00 10.71 98 ALA B N 1
ATOM 2980 C CA . ALA B 1 98 ? -29.975 57.227 20.217 1.00 10.93 98 ALA B CA 1
ATOM 2981 C C . ALA B 1 98 ? -31.114 57.457 21.205 1.00 11.54 98 ALA B C 1
ATOM 2982 O O . ALA B 1 98 ? -31.492 56.538 21.932 1.00 12.33 98 ALA B O 1
ATOM 2984 N N . SER B 1 99 ? -31.667 58.668 21.152 1.00 11.56 99 SER B N 1
ATOM 2985 C CA . SER B 1 99 ? -32.836 59.098 21.938 1.00 13.93 99 SER B CA 1
ATOM 2986 C C . SER B 1 99 ? -34.157 58.720 21.224 1.00 13.41 99 SER B C 1
ATOM 2987 O O . SER B 1 99 ? -34.148 58.376 20.052 1.00 14.07 99 SER B O 1
ATOM 2990 N N . PRO B 1 100 ? -35.308 58.787 21.931 1.00 13.47 100 PRO B N 1
ATOM 2991 C CA . PRO B 1 100 ? -36.572 58.288 21.373 1.00 13.72 100 PRO B CA 1
ATOM 2992 C C . PRO B 1 100 ? -37.050 58.967 20.116 1.00 13.30 100 PRO B C 1
ATOM 2993 O O . PRO B 1 100 ? -37.474 58.276 19.206 1.00 14.02 100 PRO B O 1
ATOM 2997 N N . ALA B 1 101 ? -37.002 60.295 20.037 1.00 14.01 101 ALA B N 1
ATOM 2998 C CA . ALA B 1 101 ? -37.457 60.958 18.795 1.00 14.29 101 ALA B CA 1
ATOM 2999 C C . ALA B 1 101 ? -36.659 60.525 17.557 1.00 14.77 101 ALA B C 1
ATOM 3000 O O . ALA B 1 101 ? -37.237 60.266 16.488 1.00 15.45 101 ALA B O 1
ATOM 3002 N N . ILE B 1 102 ? -35.347 60.420 17.723 1.00 13.30 102 ILE B N 1
ATOM 3003 C CA . ILE B 1 102 ? -34.461 59.948 16.652 1.00 13.09 102 ILE B CA 1
ATOM 3004 C C . ILE B 1 102 ? -34.729 58.479 16.317 1.00 11.59 102 ILE B C 1
ATOM 3005 O O . ILE B 1 102 ? -34.897 58.142 15.158 1.00 11.76 102 ILE B O 1
ATOM 3010 N N . ALA B 1 103 ? -34.804 57.629 17.336 1.00 10.63 103 ALA B N 1
ATOM 3011 C CA . ALA B 1 103 ? -34.934 56.181 17.154 1.00 10.52 103 ALA B CA 1
ATOM 3012 C C . ALA B 1 103 ? -36.211 55.818 16.405 1.00 10.16 103 ALA B C 1
ATOM 3013 O O . ALA B 1 103 ? -36.247 54.818 15.677 1.00 9.52 103 ALA B O 1
ATOM 3015 N N . LEU B 1 104 ? -37.272 56.607 16.606 1.00 9.75 104 LEU B N 1
ATOM 3016 C CA . LEU B 1 104 ? -38.590 56.279 16.055 1.00 10.12 104 LEU B CA 1
ATOM 3017 C C . LEU B 1 104 ? -38.900 56.877 14.694 1.00 11.64 104 LEU B C 1
ATOM 3018 O O . LEU B 1 104 ? -39.905 56.493 14.080 1.00 12.66 104 LEU B O 1
ATOM 3023 N N . ALA B 1 105 ? -38.116 57.850 14.243 1.00 12.15 105 ALA B N 1
ATOM 3024 C CA . ALA B 1 105 ? -38.476 58.524 13.019 1.00 13.41 105 ALA B CA 1
ATOM 3025 C C . ALA B 1 105 ? -37.278 58.516 12.086 1.00 14.56 105 ALA B C 1
ATOM 3026 O O . ALA B 1 105 ? -37.288 57.796 11.081 1.00 16.51 105 ALA B O 1
ATOM 3028 N N . ALA B 1 106 ? -36.214 59.227 12.464 1.00 14.69 106 ALA B N 1
ATOM 3029 C CA . ALA B 1 106 ? -35.025 59.355 11.597 1.00 14.76 106 ALA B CA 1
ATOM 3030 C C . ALA B 1 106 ? -34.239 58.054 11.441 1.00 14.65 106 ALA B C 1
ATOM 3031 O O . ALA B 1 106 ? -33.746 57.736 10.350 1.00 13.53 106 ALA B O 1
ATOM 3033 N N . LEU B 1 107 ? -34.110 57.297 12.528 1.00 14.59 107 LEU B N 1
ATOM 3034 C CA . LEU B 1 107 ? -33.211 56.168 12.532 1.00 15.00 107 LEU B CA 1
ATOM 3035 C C . LEU B 1 107 ? -33.563 55.011 11.572 1.00 14.39 107 LEU B C 1
ATOM 3036 O O . LEU B 1 107 ? -32.662 54.530 10.871 1.00 14.84 107 LEU B O 1
ATOM 3041 N N . PRO B 1 108 ? -34.841 54.569 11.511 1.00 13.14 108 PRO B N 1
ATOM 3042 C CA . PRO B 1 108 ? -35.163 53.461 10.588 1.00 13.03 108 PRO B CA 1
ATOM 3043 C C . PRO B 1 108 ? -34.827 53.791 9.133 1.00 12.67 108 PRO B C 1
ATOM 3044 O O . PRO B 1 108 ? -34.312 52.936 8.401 1.00 10.63 108 PRO B O 1
ATOM 3048 N N . LEU B 1 109 ? -35.121 55.027 8.726 1.00 11.68 109 LEU B N 1
ATOM 3049 C CA . LEU B 1 109 ? -34.821 55.460 7.367 1.00 11.56 109 LEU B CA 1
ATOM 3050 C C . LEU B 1 109 ? -33.310 55.636 7.167 1.00 10.84 109 LEU B C 1
ATOM 3051 O O . LEU B 1 109 ? -32.772 55.258 6.124 1.00 10.99 109 LEU B O 1
ATOM 3056 N N . ALA B 1 110 ? -32.632 56.192 8.159 1.00 9.65 110 ALA B N 1
ATOM 3057 C CA . ALA B 1 110 ? -31.182 56.456 8.024 1.00 10.27 110 ALA B CA 1
ATOM 3058 C C . ALA B 1 110 ? -30.388 55.166 7.993 1.00 9.98 110 ALA B C 1
ATOM 3059 O O . ALA B 1 110 ? -29.452 55.038 7.226 1.00 10.29 110 ALA B O 1
ATOM 3061 N N . LEU B 1 111 ? -30.752 54.203 8.847 1.00 9.59 111 LEU B N 1
ATOM 3062 C CA . LEU B 1 111 ? -29.995 52.945 8.854 1.00 9.26 111 LEU B CA 1
ATOM 3063 C C . LEU B 1 111 ? -30.178 52.200 7.534 1.00 8.92 111 LEU B C 1
ATOM 3064 O O . LEU B 1 111 ? -29.212 51.634 6.988 1.00 8.71 111 LEU B O 1
ATOM 3069 N N . ALA B 1 112 ? -31.407 52.220 7.012 1.00 9.46 112 ALA B N 1
ATOM 3070 C CA . ALA B 1 112 ? -31.705 51.600 5.701 1.00 10.16 112 ALA B CA 1
ATOM 3071 C C . ALA B 1 112 ? -30.860 52.249 4.614 1.00 10.58 112 ALA B C 1
ATOM 3072 O O . ALA B 1 112 ? -30.289 51.537 3.751 1.00 10.54 112 ALA B O 1
ATOM 3074 N N . SER B 1 113 ? -30.777 53.588 4.635 1.00 10.45 113 SER B N 1
ATOM 3075 C CA . SER B 1 113 ? -29.980 54.314 3.609 1.00 10.25 113 SER B CA 1
ATOM 3076 C C . SER B 1 113 ? -28.495 54.033 3.735 1.00 9.64 113 SER B C 1
ATOM 3077 O O . SER B 1 113 ? -27.789 53.811 2.741 1.00 9.04 113 SER B O 1
ATOM 3080 N N . PHE B 1 114 ? -28.010 54.085 4.969 1.00 10.21 114 PHE B N 1
ATOM 3081 C CA . PHE B 1 114 ? -26.620 53.759 5.257 1.00 9.53 114 PHE B CA 1
ATOM 3082 C C . PHE B 1 114 ? -26.255 52.343 4.828 1.00 10.05 114 PHE B C 1
ATOM 3083 O O . PHE B 1 114 ? -25.166 52.127 4.264 1.00 11.83 114 PHE B O 1
ATOM 3091 N N . ALA B 1 115 ? -27.119 51.375 5.126 1.00 11.04 115 ALA B N 1
ATOM 3092 C CA . ALA B 1 115 ? -26.860 49.978 4.768 1.00 11.79 115 ALA B CA 1
ATOM 3093 C C . ALA B 1 115 ? -26.789 49.748 3.248 1.00 12.81 115 ALA B C 1
ATOM 3094 O O . ALA B 1 115 ? -25.957 48.942 2.783 1.00 12.24 115 ALA B O 1
ATOM 3096 N N . ARG B 1 116 ? -27.624 50.469 2.487 1.00 12.67 116 ARG B N 1
ATOM 3097 C CA . ARG B 1 116 ? -27.537 50.432 1.024 1.00 14.08 116 ARG B CA 1
ATOM 3098 C C . ARG B 1 116 ? -26.192 50.960 0.517 1.00 14.58 116 ARG B C 1
ATOM 3099 O O . ARG B 1 116 ? -25.616 50.400 -0.422 1.00 15.24 116 ARG B O 1
ATOM 3107 N N . GLU B 1 117 ? -25.680 52.021 1.125 1.00 13.94 117 GLU B N 1
ATOM 3108 C CA . GLU B 1 117 ? -24.409 52.598 0.684 1.00 14.23 117 GLU B CA 1
ATOM 3109 C C . GLU B 1 117 ? -23.182 51.861 1.223 1.00 14.57 117 GLU B C 1
ATOM 3110 O O . GLU B 1 117 ? -22.164 51.753 0.519 1.00 14.11 117 GLU B O 1
ATOM 3116 N N . PHE B 1 118 ? -23.251 51.380 2.469 1.00 14.15 118 PHE B N 1
ATOM 3117 C CA . PHE B 1 118 ? -22.091 50.730 3.102 1.00 14.77 118 PHE B CA 1
ATOM 3118 C C . PHE B 1 118 ? -22.549 49.374 3.658 1.00 14.79 118 PHE B C 1
ATOM 3119 O O . PHE B 1 118 ? -22.647 49.201 4.900 1.00 13.33 118 PHE B O 1
ATOM 3127 N N . PRO B 1 119 ? -22.819 48.405 2.758 1.00 14.68 119 PRO B N 1
ATOM 3128 C CA . PRO B 1 119 ? -23.386 47.116 3.171 1.00 14.82 119 PRO B CA 1
ATOM 3129 C C . PRO B 1 119 ? -22.539 46.276 4.107 1.00 14.77 119 PRO B C 1
ATOM 3130 O O . PRO B 1 119 ? -23.100 45.442 4.814 1.00 15.86 119 PRO B O 1
ATOM 3134 N N . ASP B 1 120 ? -21.224 46.474 4.127 1.00 14.10 120 ASP B N 1
ATOM 3135 C CA . ASP B 1 120 ? -20.348 45.607 4.922 1.00 14.64 120 ASP B CA 1
ATOM 3136 C C . ASP B 1 120 ? -19.881 46.190 6.282 1.00 13.35 120 ASP B C 1
ATOM 3137 O O . ASP B 1 120 ? -19.073 45.571 6.972 1.00 14.78 120 ASP B O 1
ATOM 3142 N N . VAL B 1 121 ? -20.408 47.352 6.677 1.00 11.87 121 VAL B N 1
ATOM 3143 C CA . VAL B 1 121 ? -20.085 47.921 7.988 1.00 10.88 121 VAL B CA 1
ATOM 3144 C C . VAL B 1 121 ? -21.071 47.380 9.016 1.00 11.42 121 VAL B C 1
ATOM 3145 O O . VAL B 1 121 ? -22.289 47.348 8.747 1.00 11.56 121 VAL B O 1
ATOM 3149 N N . THR B 1 122 ? -20.554 46.987 10.182 1.00 10.38 122 THR B N 1
ATOM 3150 C CA . THR B 1 122 ? -21.386 46.439 11.256 1.00 12.03 122 THR B CA 1
ATOM 3151 C C . THR B 1 122 ? -21.778 47.533 12.218 1.00 10.97 122 THR B C 1
ATOM 3152 O O . THR B 1 122 ? -20.893 48.174 12.805 1.00 11.13 122 THR B O 1
ATOM 3156 N N . VAL B 1 123 ? -23.093 47.740 12.369 1.00 10.20 123 VAL B N 1
ATOM 3157 C CA . VAL B 1 123 ? -23.621 48.831 13.168 1.00 10.95 123 VAL B CA 1
ATOM 3158 C C . VAL B 1 123 ? -24.282 48.236 14.398 1.00 10.47 123 VAL B C 1
ATOM 3159 O O . VAL B 1 123 ? -24.958 47.221 14.309 1.00 11.00 123 VAL B O 1
ATOM 3163 N N . ASN B 1 124 ? -24.032 48.863 15.544 1.00 10.67 124 ASN B N 1
ATOM 3164 C CA . ASN B 1 124 ? -24.614 48.455 16.826 1.00 10.74 124 ASN B CA 1
ATOM 3165 C C . ASN B 1 124 ? -25.336 49.669 17.405 1.00 10.75 124 ASN B C 1
ATOM 3166 O O . ASN B 1 124 ? -24.709 50.700 17.684 1.00 10.14 124 ASN B O 1
ATOM 3171 N N . VAL B 1 125 ? -26.661 49.582 17.548 1.00 10.22 125 VAL B N 1
ATOM 3172 C CA . VAL B 1 125 ? -27.417 50.709 18.089 1.00 10.77 125 VAL B CA 1
ATOM 3173 C C . VAL B 1 125 ? -28.028 50.399 19.441 1.00 11.00 125 VAL B C 1
ATOM 3174 O O . VAL B 1 125 ? -28.562 49.314 19.674 1.00 10.38 125 VAL B O 1
ATOM 3178 N N . ARG B 1 126 ? -27.930 51.362 20.340 1.00 11.13 126 ARG B N 1
ATOM 3179 C CA . ARG B 1 126 ? -28.501 51.181 21.656 1.00 11.94 126 ARG B CA 1
ATOM 3180 C C . ARG B 1 126 ? -29.246 52.429 22.067 1.00 11.25 126 ARG B C 1
ATOM 3181 O O . ARG B 1 126 ? -29.119 53.458 21.416 1.00 9.44 126 ARG B O 1
ATOM 3189 N N . ASP B 1 127 ? -30.038 52.327 23.138 1.00 11.30 127 ASP B N 1
ATOM 3190 C CA . ASP B 1 127 ? -30.594 53.527 23.774 1.00 12.19 127 ASP B CA 1
ATOM 3191 C C . ASP B 1 127 ? -29.504 54.253 24.534 1.00 12.35 127 ASP B C 1
ATOM 3192 O O . ASP B 1 127 ? -28.548 53.642 25.045 1.00 12.75 127 ASP B O 1
ATOM 3197 N N . GLY B 1 128 ? -29.647 55.560 24.649 1.00 12.51 128 GLY B N 1
ATOM 3198 C CA . GLY B 1 128 ? -28.717 56.291 25.497 1.00 12.74 128 GLY B CA 1
ATOM 3199 C C . GLY B 1 128 ? -29.100 57.738 25.626 1.00 13.09 128 GLY B C 1
ATOM 3200 O O . GLY B 1 128 ? -29.794 58.287 24.751 1.00 14.13 128 GLY B O 1
ATOM 3201 N N . MET B 1 129 ? -28.689 58.328 26.744 1.00 12.27 129 MET B N 1
ATOM 3202 C CA . MET B 1 129 ? -28.946 59.728 27.019 1.00 13.07 129 MET B CA 1
ATOM 3203 C C . MET B 1 129 ? -27.731 60.390 27.668 1.00 12.30 129 MET B C 1
ATOM 3204 O O . MET B 1 129 ? -26.997 59.748 28.396 1.00 11.85 129 MET B O 1
ATOM 3209 N N . TYR B 1 130 ? -27.526 61.674 27.381 1.00 12.19 130 TYR B N 1
ATOM 3210 C CA . TYR B 1 130 ? -26.536 62.481 28.093 1.00 11.61 130 TYR B CA 1
ATOM 3211 C C . TYR B 1 130 ? -27.084 62.815 29.481 1.00 11.69 130 TYR B C 1
ATOM 3212 O O . TYR B 1 130 ? -28.262 63.125 29.603 1.00 12.28 130 TYR B O 1
ATOM 3221 N N . PRO B 1 131 ? -26.237 62.798 30.519 1.00 10.79 131 PRO B N 1
ATOM 3222 C CA . PRO B 1 131 ? -24.790 62.531 30.557 1.00 10.60 131 PRO B CA 1
ATOM 3223 C C . PRO B 1 131 ? -24.389 61.079 30.780 1.00 10.46 131 PRO B C 1
ATOM 3224 O O . PRO B 1 131 ? -23.199 60.803 30.882 1.00 10.19 131 PRO B O 1
ATOM 3228 N N . ALA B 1 132 ? -25.348 60.161 30.869 1.00 10.50 132 ALA B N 1
ATOM 3229 C CA . ALA B 1 132 ? -25.004 58.736 31.104 1.00 10.91 132 ALA B CA 1
ATOM 3230 C C . ALA B 1 132 ? -24.014 58.215 30.060 1.00 10.97 132 ALA B C 1
ATOM 3231 O O . ALA B 1 132 ? -23.140 57.394 30.359 1.00 10.52 132 ALA B O 1
ATOM 3233 N N . VAL B 1 133 ? -24.141 58.703 28.826 1.00 10.77 133 VAL B N 1
ATOM 3234 C CA . VAL B 1 133 ? -23.275 58.217 27.751 1.00 10.35 133 VAL B CA 1
ATOM 3235 C C . VAL B 1 133 ? -21.807 58.699 27.833 1.00 10.65 133 VAL B C 1
ATOM 3236 O O . VAL B 1 133 ? -20.949 58.135 27.133 1.00 9.40 133 VAL B O 1
ATOM 3240 N N . SER B 1 134 ? -21.521 59.707 28.671 1.00 10.58 134 SER B N 1
ATOM 3241 C CA . SER B 1 134 ? -20.216 60.403 28.605 1.00 11.41 134 SER B CA 1
ATOM 3242 C C . SER B 1 134 ? -18.989 59.491 28.798 1.00 11.06 134 SER B C 1
ATOM 3243 O O . SER B 1 134 ? -18.024 59.600 28.035 1.00 11.47 134 SER B O 1
ATOM 3246 N N . PRO B 1 135 ? -19.030 58.583 29.791 1.00 11.00 135 PRO B N 1
ATOM 3247 C CA . PRO B 1 135 ? -17.851 57.722 30.003 1.00 10.76 135 PRO B CA 1
ATOM 3248 C C . PRO B 1 135 ? -17.538 56.774 28.827 1.00 9.83 135 PRO B C 1
ATOM 3249 O O . PRO B 1 135 ? -16.356 56.465 28.590 1.00 9.26 135 PRO B O 1
ATOM 3253 N N . GLN B 1 136 ? -18.584 56.317 28.137 1.00 9.91 136 GLN B N 1
ATOM 3254 C CA . GLN B 1 136 ? -18.469 55.468 26.958 1.00 9.25 136 GLN B CA 1
ATOM 3255 C C . GLN B 1 136 ? -18.028 56.241 25.718 1.00 9.05 136 GLN B C 1
ATOM 3256 O O . GLN B 1 136 ? -17.322 55.689 24.874 1.00 8.17 136 GLN B O 1
ATOM 3262 N N . LEU B 1 137 ? -18.410 57.509 25.610 1.00 8.50 137 LEU B N 1
ATOM 3263 C CA . LEU B 1 137 ? -17.773 58.361 24.599 1.00 8.73 137 LEU B CA 1
ATOM 3264 C C . LEU B 1 137 ? -16.266 58.523 24.938 1.00 9.40 137 LEU B C 1
ATOM 3265 O O . LEU B 1 137 ? -15.416 58.448 24.051 1.00 10.50 137 LEU B O 1
ATOM 3270 N N . ARG B 1 138 ? -15.928 58.695 26.213 1.00 10.44 138 ARG B N 1
ATOM 3271 C CA . ARG B 1 138 ? -14.517 59.007 26.565 1.00 10.92 138 ARG B CA 1
ATOM 3272 C C . ARG B 1 138 ? -13.581 57.826 26.409 1.00 10.48 138 ARG B C 1
ATOM 3273 O O . ARG B 1 138 ? -12.394 58.025 26.090 1.00 11.31 138 ARG B O 1
ATOM 3281 N N . ASP B 1 139 ? -14.085 56.614 26.660 1.00 9.95 139 ASP B N 1
ATOM 3282 C CA . ASP B 1 139 ? -13.223 55.417 26.592 1.00 9.94 139 ASP B CA 1
ATOM 3283 C C . ASP B 1 139 ? -13.260 54.761 25.213 1.00 10.31 139 ASP B C 1
ATOM 3284 O O . ASP B 1 139 ? -12.648 53.707 25.018 1.00 10.67 139 ASP B O 1
ATOM 3289 N N . GLY B 1 140 ? -13.994 55.390 24.282 1.00 10.24 140 GLY B N 1
ATOM 3290 C CA . GLY B 1 140 ? -14.090 54.924 22.875 1.00 10.77 140 GLY B CA 1
ATOM 3291 C C . GLY B 1 140 ? -15.002 53.740 22.584 1.00 11.94 140 GLY B C 1
ATOM 3292 O O . GLY B 1 140 ? -15.072 53.255 21.429 1.00 10.52 140 GLY B O 1
ATOM 3293 N N . THR B 1 141 ? -15.711 53.255 23.599 1.00 11.81 141 THR B N 1
ATOM 3294 C CA . THR B 1 141 ? -16.651 52.127 23.382 1.00 12.81 141 THR B CA 1
ATOM 3295 C C . THR B 1 141 ? -17.964 52.547 22.670 1.00 13.55 141 THR B C 1
ATOM 3296 O O . THR B 1 141 ? -18.620 51.725 22.029 1.00 14.22 141 THR B O 1
ATOM 3300 N N . LEU B 1 142 ? -18.326 53.827 22.745 1.00 12.79 142 LEU B N 1
ATOM 3301 C CA . LEU B 1 142 ? -19.472 54.391 22.032 1.00 13.15 142 LEU B CA 1
ATOM 3302 C C . LEU B 1 142 ? -18.902 55.444 21.079 1.00 12.38 142 LEU B C 1
ATOM 3303 O O . LEU B 1 142 ? -18.166 56.340 21.511 1.00 13.36 142 LEU B O 1
ATOM 3308 N N . ASP B 1 143 ? -19.168 55.319 19.778 1.00 11.78 143 ASP B N 1
ATOM 3309 C CA . ASP B 1 143 ? -18.572 56.257 18.803 1.00 11.44 143 ASP B CA 1
ATOM 3310 C C . ASP B 1 143 ? -19.265 57.625 18.760 1.00 10.65 143 ASP B C 1
ATOM 3311 O O . ASP B 1 143 ? -18.636 58.646 18.488 1.00 10.82 143 ASP B O 1
ATOM 3316 N N . PHE B 1 144 ? -20.563 57.633 19.012 1.00 10.28 144 PHE B N 1
ATOM 3317 C CA . PHE B 1 144 ? -21.277 58.882 19.169 1.00 9.70 144 PHE B CA 1
ATOM 3318 C C . PHE B 1 144 ? -22.614 58.628 19.841 1.00 8.76 144 PHE B C 1
ATOM 3319 O O . PHE B 1 144 ? -23.075 57.486 19.869 1.00 8.30 144 PHE B O 1
ATOM 3327 N N . ALA B 1 145 ? -23.220 59.687 20.389 1.00 8.35 145 ALA B N 1
ATOM 3328 C CA . ALA B 1 145 ? -24.592 59.591 20.931 1.00 8.39 145 ALA B CA 1
ATOM 3329 C C . ALA B 1 145 ? -25.480 60.671 20.360 1.00 8.30 145 ALA B C 1
ATOM 3330 O O . ALA B 1 145 ? -25.074 61.850 20.264 1.00 9.26 145 ALA B O 1
ATOM 3332 N N . LEU B 1 146 ? -26.710 60.290 20.001 1.00 8.68 146 LEU B N 1
ATOM 3333 C CA . LEU B 1 146 ? -27.683 61.232 19.461 1.00 8.63 146 LEU B CA 1
ATOM 3334 C C . LEU B 1 146 ? -28.682 61.513 20.573 1.00 9.75 146 LEU B C 1
ATOM 3335 O O . LEU B 1 146 ? -29.579 60.690 20.843 1.00 9.70 146 LEU B O 1
ATOM 3340 N N . THR B 1 147 ? -28.527 62.651 21.229 1.00 8.98 147 THR B N 1
ATOM 3341 C CA . THR B 1 147 ? -29.208 62.806 22.510 1.00 10.00 147 THR B CA 1
ATOM 3342 C C . THR B 1 147 ? -29.503 64.260 22.741 1.00 8.91 147 THR B C 1
ATOM 3343 O O . THR B 1 147 ? -28.737 65.139 22.276 1.00 7.82 147 THR B O 1
ATOM 3347 N N . ALA B 1 148 ? -30.565 64.546 23.499 1.00 8.78 148 ALA B N 1
ATOM 3348 C CA . ALA B 1 148 ? -30.765 65.919 23.958 1.00 8.92 148 ALA B CA 1
ATOM 3349 C C . ALA B 1 148 ? -29.669 66.317 24.936 1.00 9.47 148 ALA B C 1
ATOM 3350 O O . ALA B 1 148 ? -29.134 65.477 25.641 1.00 8.70 148 ALA B O 1
ATOM 3352 N N . ALA B 1 149 ? -29.368 67.616 24.972 1.00 9.89 149 ALA B N 1
ATOM 3353 C CA . ALA B 1 149 ? -28.392 68.180 25.904 1.00 11.44 149 ALA B CA 1
ATOM 3354 C C . ALA B 1 149 ? -28.586 69.683 25.895 1.00 12.01 149 ALA B C 1
ATOM 3355 O O . ALA B 1 149 ? -29.240 70.233 24.989 1.00 12.08 149 ALA B O 1
ATOM 3357 N N . HIS B 1 150 ? -28.109 70.334 26.947 1.00 13.95 150 HIS B N 1
ATOM 3358 C CA . HIS B 1 150 ? -28.091 71.775 26.996 1.00 14.47 150 HIS B CA 1
ATOM 3359 C C . HIS B 1 150 ? -26.684 72.228 26.613 1.00 16.03 150 HIS B C 1
ATOM 3360 O O . HIS B 1 150 ? -25.703 71.910 27.289 1.00 15.35 150 HIS B O 1
ATOM 3367 N N . LYS B 1 151 ? -26.622 72.925 25.479 1.00 17.74 151 LYS B N 1
ATOM 3368 C CA . LYS B 1 151 ? -25.422 73.560 24.922 1.00 21.06 151 LYS B CA 1
ATOM 3369 C C . LYS B 1 151 ? -24.376 73.912 25.987 1.00 21.89 151 LYS B C 1
ATOM 3370 O O . LYS B 1 151 ? -23.258 73.379 25.993 1.00 21.49 151 LYS B O 1
ATOM 3376 N N . HIS B 1 152 ? -24.774 74.777 26.912 1.00 23.95 152 HIS B N 1
ATOM 3377 C CA . HIS B 1 152 ? -23.842 75.364 27.875 1.00 26.11 152 HIS B CA 1
ATOM 3378 C C . HIS B 1 152 ? -23.275 74.382 28.896 1.00 26.57 152 HIS B C 1
ATOM 3379 O O . HIS B 1 152 ? -22.219 74.636 29.480 1.00 27.52 152 HIS B O 1
ATOM 3386 N N . ASP B 1 153 ? -23.988 73.286 29.123 1.00 26.73 153 ASP B N 1
ATOM 3387 C CA . ASP B 1 153 ? -23.659 72.317 30.163 1.00 27.28 153 ASP B CA 1
ATOM 3388 C C . ASP B 1 153 ? -22.512 71.396 29.746 1.00 26.71 153 ASP B C 1
ATOM 3389 O O . ASP B 1 153 ? -21.655 71.055 30.568 1.00 27.89 153 ASP B O 1
ATOM 3394 N N . ILE B 1 154 ? -22.499 71.027 28.470 1.00 24.82 154 ILE B N 1
ATOM 3395 C CA . ILE B 1 154 ? -21.699 69.916 27.944 1.00 23.86 154 ILE B CA 1
ATOM 3396 C C . ILE B 1 154 ? -20.216 70.046 28.289 1.00 23.28 154 ILE B C 1
ATOM 3397 O O . ILE B 1 154 ? -19.614 71.099 28.116 1.00 22.63 154 ILE B O 1
ATOM 3402 N N . ASP B 1 155 ? -19.649 68.961 28.794 1.00 22.83 155 ASP B N 1
ATOM 3403 C CA . ASP B 1 155 ? -18.243 68.925 29.175 1.00 22.96 155 ASP B CA 1
ATOM 3404 C C . ASP B 1 155 ? -17.338 69.355 28.029 1.00 22.01 155 ASP B C 1
ATOM 3405 O O . ASP B 1 155 ? -17.616 69.062 26.861 1.00 21.05 155 ASP B O 1
ATOM 3410 N N . THR B 1 156 ? -16.265 70.048 28.385 1.00 21.04 156 THR B N 1
ATOM 3411 C CA . THR B 1 156 ? -15.393 70.708 27.417 1.00 20.53 156 THR B CA 1
ATOM 3412 C C . THR B 1 156 ? -14.646 69.780 26.431 1.00 19.02 156 THR B C 1
ATOM 3413 O O . THR B 1 156 ? -14.271 70.206 25.343 1.00 19.54 156 THR B O 1
ATOM 3417 N N . ASP B 1 157 ? -14.425 68.530 26.815 1.00 17.71 157 ASP B N 1
ATOM 3418 C CA . ASP B 1 157 ? -13.739 67.571 25.938 1.00 16.39 157 ASP B CA 1
ATOM 3419 C C . ASP B 1 157 ? -14.689 66.889 24.936 1.00 15.31 157 ASP B C 1
ATOM 3420 O O . ASP B 1 157 ? -14.247 66.083 24.095 1.00 13.20 157 ASP B O 1
ATOM 3425 N N . LEU B 1 158 ? -15.983 67.224 25.031 1.00 13.81 158 LEU B N 1
ATOM 3426 C CA . LEU B 1 158 ? -16.996 66.720 24.101 1.00 13.75 158 LEU B CA 1
ATOM 3427 C C . LEU B 1 158 ? -17.346 67.750 23.028 1.00 13.33 158 LEU B C 1
ATOM 3428 O O . LEU B 1 158 ? -17.290 68.954 23.261 1.00 13.39 158 LEU B O 1
ATOM 3433 N N . GLU B 1 159 ? -17.727 67.259 21.860 1.00 12.52 159 GLU B N 1
ATOM 3434 C CA . GLU B 1 159 ? -18.155 68.078 20.747 1.00 13.24 159 GLU B CA 1
ATOM 3435 C C . GLU B 1 159 ? -19.648 67.802 20.562 1.00 12.23 159 GLU B C 1
ATOM 3436 O O . GLU B 1 159 ? -20.078 66.671 20.722 1.00 12.60 159 GLU B O 1
ATOM 3442 N N . ALA B 1 160 ? -20.430 68.827 20.250 1.00 11.23 160 ALA B N 1
ATOM 3443 C CA . ALA B 1 160 ? -21.895 68.664 20.117 1.00 10.53 160 ALA B CA 1
ATOM 3444 C C . ALA B 1 160 ? -22.388 69.314 18.839 1.00 10.27 160 ALA B C 1
ATOM 3445 O O . ALA B 1 160 ? -22.411 70.528 18.760 1.00 11.16 160 ALA B O 1
ATOM 3447 N N . GLN B 1 161 ? -22.790 68.533 17.849 1.00 10.09 161 GLN B N 1
ATOM 3448 C CA . GLN B 1 161 ? -23.323 69.111 16.614 1.00 10.68 161 GLN B CA 1
ATOM 3449 C C . GLN B 1 161 ? -24.847 69.009 16.565 1.00 9.77 161 GLN B C 1
ATOM 3450 O O . GLN B 1 161 ? -25.393 67.928 16.728 1.00 8.89 161 GLN B O 1
ATOM 3456 N N . PRO B 1 162 ? -25.541 70.145 16.365 1.00 10.15 162 PRO B N 1
ATOM 3457 C CA . PRO B 1 162 ? -27.027 70.100 16.427 1.00 9.51 162 PRO B CA 1
ATOM 3458 C C . PRO B 1 162 ? -27.625 69.157 15.376 1.00 8.98 162 PRO B C 1
ATOM 3459 O O . PRO B 1 162 ? -27.154 69.121 14.253 1.00 8.78 162 PRO B O 1
ATOM 3463 N N . LEU B 1 163 ? -28.612 68.358 15.766 1.00 8.36 163 LEU B N 1
ATOM 3464 C CA . LEU B 1 163 ? -29.213 67.370 14.882 1.00 8.53 163 LEU B CA 1
ATOM 3465 C C . LEU B 1 163 ? -30.708 67.639 14.629 1.00 8.95 163 LEU B C 1
ATOM 3466 O O . LEU B 1 163 ? -31.176 67.580 13.497 1.00 9.69 163 LEU B O 1
ATOM 3471 N N . TYR B 1 164 ? -31.468 67.929 15.679 1.00 9.63 164 TYR B N 1
ATOM 3472 C CA . TYR B 1 164 ? -32.925 68.044 15.523 1.00 9.59 164 TYR B CA 1
ATOM 3473 C C . TYR B 1 164 ? -33.480 68.897 16.659 1.00 9.36 164 TYR B C 1
ATOM 3474 O O . TYR B 1 164 ? -33.077 68.712 17.793 1.00 10.19 164 TYR B O 1
ATOM 3483 N N . VAL B 1 165 ? -34.426 69.786 16.380 1.00 9.64 165 VAL B N 1
ATOM 3484 C CA . VAL B 1 165 ? -35.100 70.489 17.479 1.00 9.29 165 VAL B CA 1
ATOM 3485 C C . VAL B 1 165 ? -36.433 69.789 17.739 1.00 9.87 165 VAL B C 1
ATOM 3486 O O . VAL B 1 165 ? -37.341 69.841 16.879 1.00 8.66 165 VAL B O 1
ATOM 3490 N N . SER B 1 166 ? -36.551 69.134 18.896 1.00 10.09 166 SER B N 1
ATOM 3491 C CA . SER B 1 166 ? -37.746 68.333 19.172 1.00 11.02 166 SER B CA 1
ATOM 3492 C C . SER B 1 166 ? -38.901 69.188 19.741 1.00 10.95 166 SER B C 1
ATOM 3493 O O . SER B 1 166 ? -38.723 70.371 20.013 1.00 10.05 166 SER B O 1
ATOM 3496 N N . ASP B 1 167 ? -40.065 68.563 19.924 1.00 12.04 167 ASP B N 1
ATOM 3497 C CA . ASP B 1 167 ? -41.311 69.197 20.382 1.00 14.10 167 ASP B CA 1
ATOM 3498 C C . ASP B 1 167 ? -41.729 68.338 21.567 1.00 14.64 167 ASP B C 1
ATOM 3499 O O . ASP B 1 167 ? -41.658 67.114 21.479 1.00 15.62 167 ASP B O 1
ATOM 3504 N N . VAL B 1 168 ? -42.075 68.972 22.680 1.00 14.04 168 VAL B N 1
ATOM 3505 C CA . VAL B 1 168 ? -42.521 68.282 23.892 1.00 13.81 168 VAL B CA 1
ATOM 3506 C C . VAL B 1 168 ? -44.047 68.470 23.946 1.00 11.97 168 VAL B C 1
ATOM 3507 O O . VAL B 1 168 ? -44.536 69.574 23.740 1.00 11.96 168 VAL B O 1
ATOM 3511 N N . VAL B 1 169 ? -44.788 67.396 24.216 1.00 11.52 169 VAL B N 1
ATOM 3512 C CA . VAL B 1 169 ? -46.234 67.521 24.495 1.00 10.54 169 VAL B CA 1
ATOM 3513 C C . VAL B 1 169 ? -46.543 66.879 25.818 1.00 10.71 169 VAL B C 1
ATOM 3514 O O . VAL B 1 169 ? -45.788 66.034 26.306 1.00 9.94 169 VAL B O 1
ATOM 3518 N N . ILE B 1 170 ? -47.655 67.297 26.409 1.00 9.69 170 ILE B N 1
ATOM 3519 C CA . ILE B 1 170 ? -48.117 66.689 27.644 1.00 8.72 170 ILE B CA 1
ATOM 3520 C C . ILE B 1 170 ? -49.242 65.749 27.242 1.00 8.95 170 ILE B C 1
ATOM 3521 O O . ILE B 1 170 ? -50.117 66.105 26.432 1.00 8.19 170 ILE B O 1
ATOM 3526 N N . VAL B 1 171 ? -49.182 64.536 27.772 1.00 8.69 171 VAL B N 1
ATOM 3527 C CA . VAL B 1 171 ? -50.048 63.454 27.321 1.00 8.36 171 VAL B CA 1
ATOM 3528 C C . VAL B 1 171 ? -50.753 62.805 28.500 1.00 7.96 171 VAL B C 1
ATOM 3529 O O . VAL B 1 171 ? -50.140 62.606 29.539 1.00 8.47 171 VAL B O 1
ATOM 3533 N N . GLY B 1 172 ? -52.033 62.471 28.340 1.00 8.54 172 GLY B N 1
ATOM 3534 C CA . GLY B 1 172 ? -52.746 61.640 29.345 1.00 8.59 172 GLY B CA 1
ATOM 3535 C C . GLY B 1 172 ? -53.615 60.587 28.667 1.00 9.49 172 GLY B C 1
ATOM 3536 O O . GLY B 1 172 ? -53.687 60.544 27.422 1.00 10.12 172 GLY B O 1
ATOM 3537 N N . GLN B 1 173 ? -54.285 59.739 29.444 1.00 9.47 173 GLN B N 1
ATOM 3538 C CA . GLN B 1 173 ? -55.228 58.781 28.831 1.00 10.12 173 GLN B CA 1
ATOM 3539 C C . GLN B 1 173 ? -56.336 59.558 28.110 1.00 10.36 173 GLN B C 1
ATOM 3540 O O . GLN B 1 173 ? -56.609 60.696 28.452 1.00 10.63 173 GLN B O 1
ATOM 3546 N N . ARG B 1 174 ? -56.972 58.944 27.113 1.00 12.55 174 ARG B N 1
ATOM 3547 C CA . ARG B 1 174 ? -57.976 59.631 26.270 1.00 14.19 174 ARG B CA 1
ATOM 3548 C C . ARG B 1 174 ? -59.127 60.334 27.010 1.00 14.52 174 ARG B C 1
ATOM 3549 O O . ARG B 1 174 ? -59.629 61.381 26.555 1.00 14.92 174 ARG B O 1
ATOM 3557 N N . GLN B 1 175 ? -59.533 59.767 28.139 1.00 13.92 175 GLN B N 1
ATOM 3558 C CA . GLN B 1 175 ? -60.706 60.245 28.878 1.00 13.88 175 GLN B CA 1
ATOM 3559 C C . GLN B 1 175 ? -60.260 60.884 30.180 1.00 12.99 175 GLN B C 1
ATOM 3560 O O . GLN B 1 175 ? -61.013 60.926 31.142 1.00 12.50 175 GLN B O 1
ATOM 3566 N N . HIS B 1 176 ? -59.025 61.383 30.196 1.00 11.85 176 HIS B N 1
ATOM 3567 C CA . HIS B 1 176 ? -58.442 62.016 31.387 1.00 11.51 176 HIS B CA 1
ATOM 3568 C C . HIS B 1 176 ? -59.328 63.176 31.870 1.00 12.27 176 HIS B C 1
ATOM 3569 O O . HIS B 1 176 ? -59.883 63.895 31.039 1.00 12.75 176 HIS B O 1
ATOM 3576 N N . PRO B 1 177 ? -59.472 63.350 33.210 1.00 13.02 177 PRO B N 1
ATOM 3577 C CA . PRO B 1 177 ? -60.232 64.485 33.768 1.00 12.89 177 PRO B CA 1
ATOM 3578 C C . PRO B 1 177 ? -59.840 65.829 33.165 1.00 12.63 177 PRO B C 1
ATOM 3579 O O . PRO B 1 177 ? -60.710 66.694 32.926 1.00 13.07 177 PRO B O 1
ATOM 3583 N N . MET B 1 178 ? -58.547 65.995 32.899 1.00 12.28 178 MET B N 1
ATOM 3584 C CA . MET B 1 178 ? -58.017 67.243 32.345 1.00 11.64 178 MET B CA 1
ATOM 3585 C C . MET B 1 178 ? -57.721 67.173 30.850 1.00 11.30 178 MET B C 1
ATOM 3586 O O . MET B 1 178 ? -56.920 67.974 30.354 1.00 11.05 178 MET B O 1
ATOM 3591 N N . ALA B 1 179 ? -58.345 66.230 30.135 1.00 10.51 179 ALA B N 1
ATOM 3592 C CA . ALA B 1 179 ? -58.095 66.060 28.702 1.00 11.63 179 ALA B CA 1
ATOM 3593 C C . ALA B 1 179 ? -58.350 67.344 27.897 1.00 12.14 179 ALA B C 1
ATOM 3594 O O . ALA B 1 179 ? -57.732 67.540 26.844 1.00 12.45 179 ALA B O 1
ATOM 3596 N N . ASN B 1 180 ? -59.295 68.159 28.366 1.00 11.88 180 ASN B N 1
ATOM 3597 C CA . ASN B 1 180 ? -59.703 69.393 27.684 1.00 12.79 180 ASN B CA 1
ATOM 3598 C C . ASN B 1 180 ? -59.066 70.674 28.245 1.00 12.64 180 ASN B C 1
ATOM 3599 O O . ASN B 1 180 ? -59.508 71.782 27.915 1.00 12.32 180 ASN B O 1
ATOM 3604 N N . ALA B 1 181 ? -58.042 70.524 29.103 1.00 11.97 181 ALA B N 1
ATOM 3605 C CA . ALA B 1 181 ? -57.366 71.679 29.702 1.00 11.64 181 ALA B CA 1
ATOM 3606 C C . ALA B 1 181 ? -56.561 72.456 28.663 1.00 11.09 181 ALA B C 1
ATOM 3607 O O . ALA B 1 181 ? -56.015 71.873 27.722 1.00 10.92 181 ALA B O 1
ATOM 3609 N N . THR B 1 182 ? -56.458 73.764 28.855 1.00 11.14 182 THR B N 1
ATOM 3610 C CA . THR B 1 182 ? -55.693 74.590 27.910 1.00 11.75 182 THR B CA 1
ATOM 3611 C C . THR B 1 182 ? -54.572 75.399 28.604 1.00 11.90 182 THR B C 1
ATOM 3612 O O . THR B 1 182 ? -53.799 76.088 27.942 1.00 12.01 182 THR B O 1
ATOM 3616 N N . ARG B 1 183 ? -54.479 75.319 29.931 1.00 11.99 183 ARG B N 1
ATOM 3617 C CA . ARG B 1 183 ? -53.431 76.066 30.668 1.00 12.35 183 ARG B CA 1
ATOM 3618 C C . ARG B 1 183 ? -52.694 75.154 31.615 1.00 11.01 183 ARG B C 1
ATOM 3619 O O . ARG B 1 183 ? -53.316 74.307 32.264 1.00 11.21 183 ARG B O 1
ATOM 3627 N N . LEU B 1 184 ? -51.376 75.315 31.700 1.00 10.87 184 LEU B N 1
ATOM 3628 C CA . LEU B 1 184 ? -50.570 74.486 32.605 1.00 10.92 184 LEU B CA 1
ATOM 3629 C C . LEU B 1 184 ? -51.052 74.553 34.070 1.00 11.02 184 LEU B C 1
ATOM 3630 O O . LEU B 1 184 ? -51.042 73.545 34.793 1.00 10.18 184 LEU B O 1
ATOM 3635 N N . ALA B 1 185 ? -51.493 75.736 34.497 1.00 11.11 185 ALA B N 1
ATOM 3636 C CA . ALA B 1 185 ? -52.043 75.897 35.868 1.00 12.13 185 ALA B CA 1
ATOM 3637 C C . ALA B 1 185 ? -53.181 74.905 36.187 1.00 12.40 185 ALA B C 1
ATOM 3638 O O . ALA B 1 185 ? -53.351 74.489 37.325 1.00 13.31 185 ALA B O 1
ATOM 3640 N N . GLU B 1 186 ? -53.960 74.526 35.184 1.00 12.84 186 GLU B N 1
ATOM 3641 C CA . GLU B 1 186 ? -55.090 73.614 35.405 1.00 12.90 186 GLU B CA 1
ATOM 3642 C C . GLU B 1 186 ? -54.641 72.205 35.770 1.00 13.19 186 GLU B C 1
ATOM 3643 O O . GLU B 1 186 ? -55.438 71.408 36.278 1.00 12.64 186 GLU B O 1
ATOM 3649 N N . LEU B 1 187 ? -53.360 71.918 35.518 1.00 11.73 187 LEU B N 1
ATOM 3650 C CA . LEU B 1 187 ? -52.764 70.620 35.768 1.00 11.47 187 LEU B CA 1
ATOM 3651 C C . LEU B 1 187 ? -52.020 70.549 37.110 1.00 12.10 187 LEU B C 1
ATOM 3652 O O . LEU B 1 187 ? -51.436 69.522 37.424 1.00 10.91 187 LEU B O 1
ATOM 3657 N N . GLN B 1 188 ? -52.056 71.625 37.896 1.00 11.96 188 GLN B N 1
ATOM 3658 C CA . GLN B 1 188 ? -51.223 71.711 39.120 1.00 14.72 188 GLN B CA 1
ATOM 3659 C C . GLN B 1 188 ? -51.373 70.560 40.099 1.00 14.49 188 GLN B C 1
ATOM 3660 O O . GLN B 1 188 ? -50.408 70.207 40.816 1.00 14.70 188 GLN B O 1
ATOM 3666 N N . GLU B 1 189 ? -52.585 70.020 40.172 1.00 14.99 189 GLU B N 1
ATOM 3667 C CA . GLU B 1 189 ? -52.904 68.979 41.159 1.00 16.60 189 GLU B CA 1
ATOM 3668 C C . GLU B 1 189 ? -52.810 67.582 40.592 1.00 15.86 189 GLU B C 1
ATOM 3669 O O . GLU B 1 189 ? -52.974 66.619 41.320 1.00 16.00 189 GLU B O 1
ATOM 3675 N N . CYS B 1 190 ? -52.502 67.473 39.295 1.00 15.35 190 CYS B N 1
ATOM 3676 C CA . CYS B 1 190 ? -52.378 66.177 38.648 1.00 14.08 190 CYS B CA 1
ATOM 3677 C C . CYS B 1 190 ? -51.123 65.493 39.116 1.00 13.60 190 CYS B C 1
ATOM 3678 O O . CYS B 1 190 ? -50.207 66.155 39.599 1.00 13.67 190 CYS B O 1
ATOM 3681 N N . ARG B 1 191 ? -51.102 64.167 38.986 1.00 12.71 191 ARG B N 1
ATOM 3682 C CA . ARG B 1 191 ? -49.920 63.357 39.270 1.00 12.98 191 ARG B CA 1
ATOM 3683 C C . ARG B 1 191 ? -49.218 62.999 37.972 1.00 11.93 191 ARG B C 1
ATOM 3684 O O . ARG B 1 191 ? -49.892 62.723 36.974 1.00 11.13 191 ARG B O 1
ATOM 3692 N N . TRP B 1 192 ? -47.880 62.978 38.020 1.00 10.76 192 TRP B N 1
ATOM 3693 C CA . TRP B 1 192 ? -47.022 62.890 36.844 1.00 10.85 192 TRP B CA 1
ATOM 3694 C C . TRP B 1 192 ? -46.176 61.635 36.866 1.00 10.62 192 TRP B C 1
ATOM 3695 O O . TRP B 1 192 ? -45.656 61.229 37.914 1.00 9.73 192 TRP B O 1
ATOM 3706 N N . ALA B 1 193 ? -46.050 61.025 35.698 1.00 10.94 193 ALA B N 1
ATOM 3707 C CA . ALA B 1 193 ? -44.982 60.082 35.439 1.00 11.29 193 ALA B CA 1
ATOM 3708 C C . ALA B 1 193 ? -43.789 60.879 34.926 1.00 12.74 193 ALA B C 1
ATOM 3709 O O . ALA B 1 193 ? -43.802 61.419 33.802 1.00 13.45 193 ALA B O 1
ATOM 3711 N N . PHE B 1 194 ? -42.770 60.994 35.775 1.00 12.46 194 PHE B N 1
ATOM 3712 C CA . PHE B 1 194 ? -41.559 61.736 35.458 1.00 13.94 194 PHE B CA 1
ATOM 3713 C C . PHE B 1 194 ? -40.769 60.923 34.461 1.00 14.28 194 PHE B C 1
ATOM 3714 O O . PHE B 1 194 ? -40.363 59.781 34.735 1.00 14.25 194 PHE B O 1
ATOM 3722 N N . SER B 1 195 ? -40.573 61.510 33.295 1.00 13.51 195 SER B N 1
ATOM 3723 C CA . SER B 1 195 ? -39.872 60.819 32.235 1.00 14.22 195 SER B CA 1
ATOM 3724 C C . SER B 1 195 ? -38.421 61.309 32.196 1.00 14.21 195 SER B C 1
ATOM 3725 O O . SER B 1 195 ? -38.102 62.354 32.780 1.00 14.83 195 SER B O 1
ATOM 3728 N N . SER B 1 196 ? -37.557 60.575 31.502 1.00 14.25 196 SER B N 1
ATOM 3729 C CA . SER B 1 196 ? -36.106 60.869 31.486 1.00 15.21 196 SER B CA 1
ATOM 3730 C C . SER B 1 196 ? -35.730 62.146 30.748 1.00 14.67 196 SER B C 1
ATOM 3731 O O . SER B 1 196 ? -36.382 62.509 29.772 1.00 15.15 196 SER B O 1
ATOM 3734 N N . ALA B 1 197 ? -34.690 62.826 31.229 1.00 15.09 197 ALA B N 1
ATOM 3735 C CA . ALA B 1 197 ? -34.213 64.089 30.633 1.00 14.72 197 ALA B CA 1
ATOM 3736 C C . ALA B 1 197 ? -32.766 64.310 31.051 1.00 15.14 197 ALA B C 1
ATOM 3737 O O . ALA B 1 197 ? -32.368 63.834 32.119 1.00 14.72 197 ALA B O 1
ATOM 3739 N N . PRO B 1 198 ? -31.976 65.052 30.245 1.00 15.47 198 PRO B N 1
ATOM 3740 C CA . PRO B 1 198 ? -30.560 65.265 30.571 1.00 15.54 198 PRO B CA 1
ATOM 3741 C C . PRO B 1 198 ? -30.351 65.762 32.007 1.00 16.26 198 PRO B C 1
ATOM 3742 O O . PRO B 1 198 ? -29.402 65.341 32.673 1.00 15.87 198 PRO B O 1
ATOM 3746 N N . ARG B 1 199 ? -31.231 66.646 32.469 1.00 15.71 199 ARG B N 1
ATOM 3747 C CA . ARG B 1 199 ? -31.115 67.195 33.811 1.00 16.87 199 ARG B CA 1
ATOM 3748 C C . ARG B 1 199 ? -31.761 66.323 34.900 1.00 16.82 199 ARG B C 1
ATOM 3749 O O . ARG B 1 199 ? -31.817 66.729 36.059 1.00 18.27 199 ARG B O 1
ATOM 3757 N N . GLY B 1 200 ? -32.207 65.122 34.525 1.00 16.51 200 GLY B N 1
ATOM 3758 C CA . GLY B 1 200 ? -32.775 64.149 35.465 1.00 16.22 200 GLY B CA 1
ATOM 3759 C C . GLY B 1 200 ? -34.264 63.917 35.243 1.00 16.10 200 GLY B C 1
ATOM 3760 O O . GLY B 1 200 ? -34.906 64.664 34.514 1.00 15.70 200 GLY B O 1
ATOM 3761 N N . PRO B 1 201 ? -34.822 62.868 35.873 1.00 16.86 201 PRO B N 1
ATOM 3762 C CA . PRO B 1 201 ? -36.221 62.484 35.649 1.00 16.46 201 PRO B CA 1
ATOM 3763 C C . PRO B 1 201 ? -37.170 63.618 36.006 1.00 15.31 201 PRO B C 1
ATOM 3764 O O . PRO B 1 201 ? -37.041 64.243 37.061 1.00 15.14 201 PRO B O 1
ATOM 3768 N N . GLY B 1 202 ? -38.115 63.888 35.127 1.00 14.21 202 GLY B N 1
ATOM 3769 C CA . GLY B 1 202 ? -39.108 64.933 35.383 1.00 12.82 202 GLY B CA 1
ATOM 3770 C C . GLY B 1 202 ? -38.598 66.357 35.199 1.00 12.15 202 GLY B C 1
ATOM 3771 O O . GLY B 1 202 ? -39.348 67.302 35.432 1.00 10.81 202 GLY B O 1
ATOM 3772 N N . ALA B 1 203 ? -37.349 66.526 34.754 1.00 11.81 203 ALA B N 1
ATOM 3773 C CA . ALA B 1 203 ? -36.760 67.890 34.685 1.00 11.79 203 ALA B CA 1
ATOM 3774 C C . ALA B 1 203 ? -37.579 68.859 33.806 1.00 11.25 203 ALA B C 1
ATOM 3775 O O . ALA B 1 203 ? -37.726 70.041 34.131 1.00 12.02 203 ALA B O 1
ATOM 3777 N N . ILE B 1 204 ? -38.133 68.362 32.704 1.00 11.31 204 ILE B N 1
ATOM 3778 C CA . ILE B 1 204 ? -38.881 69.234 31.818 1.00 11.44 204 ILE B CA 1
ATOM 3779 C C . ILE B 1 204 ? -40.164 69.752 32.459 1.00 10.92 204 ILE B C 1
ATOM 3780 O O . ILE B 1 204 ? -40.426 70.963 32.451 1.00 9.81 204 ILE B O 1
ATOM 3785 N N . ILE B 1 205 ? -40.966 68.853 33.013 1.00 10.29 205 ILE B N 1
ATOM 3786 C CA . ILE B 1 205 ? -42.188 69.334 33.686 1.00 9.43 205 ILE B CA 1
ATOM 3787 C C . ILE B 1 205 ? -41.866 70.173 34.946 1.00 9.56 205 ILE B C 1
ATOM 3788 O O . ILE B 1 205 ? -42.534 71.176 35.191 1.00 9.24 205 ILE B O 1
ATOM 3793 N N . ARG B 1 206 ? -40.837 69.792 35.715 1.00 9.04 206 ARG B N 1
ATOM 3794 C CA . ARG B 1 206 ? -40.442 70.593 36.890 1.00 9.13 206 ARG B CA 1
ATOM 3795 C C . ARG B 1 206 ? -40.043 72.009 36.486 1.00 9.85 206 ARG B C 1
ATOM 3796 O O . ARG B 1 206 ? -40.487 72.992 37.095 1.00 9.78 206 ARG B O 1
ATOM 3804 N N . ASN B 1 207 ? -39.260 72.108 35.417 1.00 9.57 207 ASN B N 1
ATOM 3805 C CA . ASN B 1 207 ? -38.793 73.410 34.972 1.00 9.80 207 ASN B CA 1
ATOM 3806 C C . ASN B 1 207 ? -39.887 74.232 34.314 1.00 9.79 207 ASN B C 1
ATOM 3807 O O . ASN B 1 207 ? -39.874 75.455 34.440 1.00 8.62 207 ASN B O 1
ATOM 3812 N N . ALA B 1 208 ? -40.847 73.560 33.659 1.00 8.72 208 ALA B N 1
ATOM 3813 C CA . ALA B 1 208 ? -42.011 74.263 33.098 1.00 9.84 208 ALA B CA 1
ATOM 3814 C C . ALA B 1 208 ? -42.930 74.782 34.225 1.00 9.63 208 ALA B C 1
ATOM 3815 O O . ALA B 1 208 ? -43.332 75.961 34.224 1.00 9.96 208 ALA B O 1
ATOM 3817 N N . PHE B 1 209 ? -43.238 73.923 35.198 1.00 9.88 209 PHE B N 1
ATOM 3818 C CA . PHE B 1 209 ? -44.043 74.376 36.345 1.00 10.23 209 PHE B CA 1
ATOM 3819 C C . PHE B 1 209 ? -43.330 75.581 36.967 1.00 9.73 209 PHE B C 1
ATOM 3820 O O . PHE B 1 209 ? -43.971 76.597 37.268 1.00 10.88 209 PHE B O 1
ATOM 3828 N N . ALA B 1 210 ? -42.013 75.474 37.162 1.00 10.28 210 ALA B N 1
ATOM 3829 C CA . ALA B 1 210 ? -41.261 76.577 37.809 1.00 9.54 210 ALA B CA 1
ATOM 3830 C C . ALA B 1 210 ? -41.454 77.905 37.055 1.00 9.67 210 ALA B C 1
ATOM 3831 O O . ALA B 1 210 ? -41.845 78.935 37.640 1.00 9.03 210 ALA B O 1
ATOM 3833 N N . ARG B 1 211 ? -41.183 77.883 35.750 1.00 9.81 211 ARG B N 1
ATOM 3834 C CA . ARG B 1 211 ? -41.207 79.122 34.952 1.00 10.55 211 ARG B CA 1
ATOM 3835 C C . ARG B 1 211 ? -42.592 79.762 34.878 1.00 9.81 211 ARG B C 1
ATOM 3836 O O . ARG B 1 211 ? -42.698 80.988 34.735 1.00 9.09 211 ARG B O 1
ATOM 3844 N N . TYR B 1 212 ? -43.643 78.928 34.944 1.00 9.29 212 TYR B N 1
ATOM 3845 C CA . TYR B 1 212 ? -45.037 79.391 34.945 1.00 9.48 212 TYR B CA 1
ATOM 3846 C C . TYR B 1 212 ? -45.558 79.755 36.330 1.00 10.57 212 TYR B C 1
ATOM 3847 O O . TYR B 1 212 ? -46.746 79.996 36.499 1.00 9.74 212 TYR B O 1
ATOM 3856 N N . GLY B 1 213 ? -44.661 79.810 37.307 1.00 11.40 213 GLY B N 1
ATOM 3857 C CA . GLY B 1 213 ? -45.019 80.362 38.625 1.00 11.73 213 GLY B CA 1
ATOM 3858 C C . GLY B 1 213 ? -45.778 79.374 39.481 1.00 12.61 213 GLY B C 1
ATOM 3859 O O . GLY B 1 213 ? -46.444 79.762 40.443 1.00 13.53 213 GLY B O 1
ATOM 3860 N N . LEU B 1 214 ? -45.679 78.095 39.139 1.00 12.09 214 LEU B N 1
ATOM 3861 C CA . LEU B 1 214 ? -46.439 77.043 39.803 1.00 12.75 214 LEU B CA 1
ATOM 3862 C C . LEU B 1 214 ? -45.556 76.373 40.841 1.00 13.75 214 LEU B C 1
ATOM 3863 O O . LEU B 1 214 ? -44.326 76.455 40.756 1.00 13.87 214 LEU B O 1
ATOM 3868 N N . PRO B 1 215 ? -46.170 75.688 41.819 1.00 14.67 215 PRO B N 1
ATOM 3869 C CA . PRO B 1 215 ? -45.381 74.870 42.741 1.00 15.23 215 PRO B CA 1
ATOM 3870 C C . PRO B 1 215 ? -44.757 73.653 42.031 1.00 15.46 215 PRO B C 1
ATOM 3871 O O . PRO B 1 215 ? -44.974 73.459 40.829 1.00 14.99 215 PRO B O 1
ATOM 3875 N N . GLU B 1 216 ? -43.988 72.846 42.755 1.00 14.90 216 GLU B N 1
ATOM 3876 C CA . GLU B 1 216 ? -43.431 71.608 42.183 1.00 15.08 216 GLU B CA 1
ATOM 3877 C C . GLU B 1 216 ? -44.560 70.707 41.700 1.00 14.30 216 GLU B C 1
ATOM 3878 O O . GLU B 1 216 ? -45.600 70.631 42.355 1.00 13.96 216 GLU B O 1
ATOM 3884 N N . PRO B 1 217 ? -44.374 70.029 40.543 1.00 13.34 217 PRO B N 1
ATOM 3885 C CA . PRO B 1 217 ? -45.392 69.067 40.115 1.00 12.76 217 PRO B CA 1
ATOM 3886 C C . PRO B 1 217 ? -45.407 67.851 41.035 1.00 13.10 217 PRO B C 1
ATOM 3887 O O . PRO B 1 217 ? -44.377 67.498 41.650 1.00 12.51 217 PRO B O 1
ATOM 3891 N N . LYS B 1 218 ? -46.580 67.247 41.164 1.00 12.85 218 LYS B N 1
ATOM 3892 C CA . LYS B 1 218 ? -46.753 66.130 42.073 1.00 14.41 218 LYS B CA 1
ATOM 3893 C C . LYS B 1 218 ? -46.212 64.881 41.404 1.00 14.52 218 LYS B C 1
ATOM 3894 O O . LYS B 1 218 ? -46.640 64.518 40.318 1.00 13.83 218 LYS B O 1
ATOM 3900 N N . LEU B 1 219 ? -45.246 64.235 42.054 1.00 15.18 219 LEU B N 1
ATOM 3901 C CA . LEU B 1 219 ? -44.649 63.031 41.514 1.00 16.04 219 LEU B CA 1
ATOM 3902 C C . LEU B 1 219 ? -45.586 61.851 41.706 1.00 16.76 219 LEU B C 1
ATOM 3903 O O . LEU B 1 219 ? -45.904 61.489 42.839 1.00 17.73 219 LEU B O 1
ATOM 3908 N N . GLY B 1 220 ? -45.986 61.220 40.604 1.00 16.20 220 GLY B N 1
ATOM 3909 C CA . GLY B 1 220 ? -46.765 59.992 40.660 1.00 16.41 220 GLY B CA 1
ATOM 3910 C C . GLY B 1 220 ? -45.839 58.788 40.646 1.00 16.97 220 GLY B C 1
ATOM 3911 O O . GLY B 1 220 ? -45.954 57.892 41.499 1.00 17.99 220 GLY B O 1
ATOM 3912 N N . LEU B 1 221 ? -44.947 58.744 39.660 1.00 16.43 221 LEU B N 1
ATOM 3913 C CA . LEU B 1 221 ? -43.868 57.767 39.611 1.00 16.93 221 LEU B CA 1
ATOM 3914 C C . LEU B 1 221 ? -42.762 58.227 38.670 1.00 16.09 221 LEU B C 1
ATOM 3915 O O . LEU B 1 221 ? -42.950 59.204 37.934 1.00 16.01 221 LEU B O 1
ATOM 3920 N N . VAL B 1 222 ? -41.623 57.531 38.696 1.00 14.80 222 VAL B N 1
ATOM 3921 C CA . VAL B 1 222 ? -40.520 57.835 37.791 1.00 14.57 222 VAL B CA 1
ATOM 3922 C C . VAL B 1 222 ? -40.472 56.687 36.786 1.00 14.21 222 VAL B C 1
ATOM 3923 O O . VAL B 1 222 ? -40.376 55.518 37.158 1.00 13.86 222 VAL B O 1
ATOM 3927 N N . CYS B 1 223 ? -40.551 57.014 35.499 1.00 13.02 223 CYS B N 1
ATOM 3928 C CA . CYS B 1 223 ? -40.507 55.941 34.517 1.00 13.20 223 CYS B CA 1
ATOM 3929 C C . CYS B 1 223 ? -39.375 56.278 33.593 1.00 13.80 223 CYS B C 1
ATOM 3930 O O . CYS B 1 223 ? -39.537 57.136 32.752 1.00 12.96 223 CYS B O 1
ATOM 3933 N N . GLU B 1 224 ? -38.221 55.614 33.756 1.00 15.44 224 GLU B N 1
ATOM 3934 C CA . GLU B 1 224 ? -37.048 55.959 32.956 1.00 16.44 224 GLU B CA 1
ATOM 3935 C C . GLU B 1 224 ? -37.114 55.376 31.537 1.00 16.57 224 GLU B C 1
ATOM 3936 O O . GLU B 1 224 ? -36.426 55.820 30.622 1.00 17.56 224 GLU B O 1
ATOM 3942 N N . SER B 1 225 ? -38.004 54.422 31.356 1.00 15.31 225 SER B N 1
ATOM 3943 C CA . SER B 1 225 ? -38.146 53.696 30.126 1.00 13.60 225 SER B CA 1
ATOM 3944 C C . SER B 1 225 ? -39.150 54.394 29.208 1.00 13.06 225 SER B C 1
ATOM 3945 O O . SER B 1 225 ? -40.343 54.408 29.501 1.00 12.19 225 SER B O 1
ATOM 3948 N N . PHE B 1 226 ? -38.696 54.961 28.088 1.00 12.57 226 PHE B N 1
ATOM 3949 C CA . PHE B 1 226 ? -39.691 55.457 27.114 1.00 12.95 226 PHE B CA 1
ATOM 3950 C C . PHE B 1 226 ? -40.495 54.360 26.430 1.00 13.23 226 PHE B C 1
ATOM 3951 O O . PHE B 1 226 ? -41.595 54.639 25.879 1.00 12.50 226 PHE B O 1
ATOM 3959 N N . LEU B 1 227 ? -39.969 53.127 26.446 1.00 12.76 227 LEU B N 1
ATOM 3960 C CA . LEU B 1 227 ? -40.729 52.008 25.901 1.00 13.02 227 LEU B CA 1
ATOM 3961 C C . LEU B 1 227 ? -41.982 51.777 26.734 1.00 12.07 227 LEU B C 1
ATOM 3962 O O . LEU B 1 227 ? -43.070 51.562 26.170 1.00 11.80 227 LEU B O 1
ATOM 3967 N N . ALA B 1 228 ? -41.831 51.809 28.061 1.00 11.38 228 ALA B N 1
ATOM 3968 C CA . ALA B 1 228 ? -42.966 51.546 28.968 1.00 9.58 228 ALA B CA 1
ATOM 3969 C C . ALA B 1 228 ? -43.913 52.735 29.114 1.00 9.36 228 ALA B C 1
ATOM 3970 O O . ALA B 1 228 ? -45.096 52.541 29.423 1.00 9.56 228 ALA B O 1
ATOM 3972 N N . LEU B 1 229 ? -43.414 53.943 28.878 1.00 8.49 229 LEU B N 1
ATOM 3973 C CA . LEU B 1 229 ? -44.132 55.134 29.315 1.00 8.28 229 LEU B CA 1
ATOM 3974 C C . LEU B 1 229 ? -45.569 55.270 28.736 1.00 8.92 229 LEU B C 1
ATOM 3975 O O . LEU B 1 229 ? -46.524 55.527 29.479 1.00 9.51 229 LEU B O 1
ATOM 3980 N N . PRO B 1 230 ? -45.732 55.099 27.410 1.00 9.13 230 PRO B N 1
ATOM 3981 C CA . PRO B 1 230 ? -47.075 55.368 26.885 1.00 8.98 230 PRO B CA 1
ATOM 3982 C C . PRO B 1 230 ? -48.147 54.432 27.465 1.00 9.34 230 PRO B C 1
ATOM 3983 O O . PRO B 1 230 ? -49.242 54.902 27.809 1.00 9.56 230 PRO B O 1
ATOM 3987 N N . GLY B 1 231 ? -47.832 53.150 27.580 1.00 8.96 231 GLY B N 1
ATOM 3988 C CA . GLY B 1 231 ? -48.759 52.198 28.180 1.00 9.84 231 GLY B CA 1
ATOM 3989 C C . GLY B 1 231 ? -49.065 52.489 29.633 1.00 10.39 231 GLY B C 1
ATOM 3990 O O . GLY B 1 231 ? -50.202 52.287 30.090 1.00 10.06 231 GLY B O 1
ATOM 3991 N N . VAL B 1 232 ? -48.050 52.946 30.372 1.00 10.80 232 VAL B N 1
ATOM 3992 C CA . VAL B 1 232 ? -48.246 53.297 31.792 1.00 10.81 232 VAL B CA 1
ATOM 3993 C C . VAL B 1 232 ? -49.254 54.437 31.940 1.00 10.47 232 VAL B C 1
ATOM 3994 O O . VAL B 1 232 ? -50.156 54.377 32.773 1.00 11.34 232 VAL B O 1
ATOM 3998 N N . VAL B 1 233 ? -49.123 55.446 31.091 1.00 10.27 233 VAL B N 1
ATOM 3999 C CA . VAL B 1 233 ? -50.023 56.592 31.069 1.00 10.25 233 VAL B CA 1
ATOM 4000 C C . VAL B 1 233 ? -51.431 56.165 30.598 1.00 9.69 233 VAL B C 1
ATOM 4001 O O . VAL B 1 233 ? -52.461 56.589 31.166 1.00 9.60 233 VAL B O 1
ATOM 4005 N N . ALA B 1 234 ? -51.475 55.306 29.582 1.00 10.48 234 ALA B N 1
ATOM 4006 C CA . ALA B 1 234 ? -52.751 54.904 28.977 1.00 10.64 234 ALA B CA 1
ATOM 4007 C C . ALA B 1 234 ? -53.660 54.191 29.989 1.00 11.38 234 ALA B C 1
ATOM 4008 O O . ALA B 1 234 ? -54.892 54.286 29.917 1.00 10.60 234 ALA B O 1
ATOM 4010 N N . HIS B 1 235 ? -53.047 53.510 30.949 1.00 11.24 235 HIS B N 1
ATOM 4011 C CA . HIS B 1 235 ? -53.804 52.701 31.904 1.00 11.88 235 HIS B CA 1
ATOM 4012 C C . HIS B 1 235 ? -53.824 53.304 33.294 1.00 11.93 235 HIS B C 1
ATOM 4013 O O . HIS B 1 235 ? -54.056 52.599 34.292 1.00 12.44 235 HIS B O 1
ATOM 4020 N N . SER B 1 236 ? -53.642 54.613 33.360 1.00 11.38 236 SER B N 1
ATOM 4021 C CA . SER B 1 236 ? -53.723 55.317 34.637 1.00 11.70 236 SER B CA 1
ATOM 4022 C C . SER B 1 236 ? -54.255 56.728 34.406 1.00 12.09 236 SER B C 1
ATOM 4023 O O . SER B 1 236 ? -54.655 57.063 33.283 1.00 11.23 236 SER B O 1
ATOM 4026 N N . ASP B 1 237 ? -54.255 57.547 35.460 1.00 11.69 237 ASP B N 1
ATOM 4027 C CA . ASP B 1 237 ? -54.550 58.964 35.310 1.00 12.06 237 ASP B CA 1
ATOM 4028 C C . ASP B 1 237 ? -53.273 59.822 35.413 1.00 12.00 237 ASP B C 1
ATOM 4029 O O . ASP B 1 237 ? -53.343 61.031 35.587 1.00 11.85 237 ASP B O 1
ATOM 4034 N N . LEU B 1 238 ? -52.100 59.194 35.285 1.00 10.61 238 LEU B N 1
ATOM 4035 C CA . LEU B 1 238 ? -50.839 59.957 35.253 1.00 11.06 238 LEU B CA 1
ATOM 4036 C C . LEU B 1 238 ? -50.717 60.768 33.961 1.00 10.92 238 LEU B C 1
ATOM 4037 O O . LEU B 1 238 ? -51.088 60.282 32.880 1.00 11.36 238 LEU B O 1
ATOM 4042 N N . LEU B 1 239 ? -50.224 61.996 34.091 1.00 10.48 239 LEU B N 1
ATOM 4043 C CA . LEU B 1 239 ? -49.782 62.793 32.940 1.00 9.35 239 LEU B CA 1
ATOM 4044 C C . LEU B 1 239 ? -48.262 62.659 32.772 1.00 9.61 239 LEU B C 1
ATOM 4045 O O . LEU B 1 239 ? -47.542 62.349 33.726 1.00 9.30 239 LEU B O 1
ATOM 4050 N N . THR B 1 240 ? -47.775 62.862 31.554 1.00 9.16 240 THR B N 1
ATOM 4051 C CA . THR B 1 240 ? -46.332 62.870 31.363 1.00 8.74 240 THR B CA 1
ATOM 4052 C C . THR B 1 240 ? -45.957 63.881 30.310 1.00 9.48 240 THR B C 1
ATOM 4053 O O . THR B 1 240 ? -46.839 64.408 29.638 1.00 8.90 240 THR B O 1
ATOM 4057 N N . THR B 1 241 ? -44.655 64.157 30.159 1.00 9.29 241 THR B N 1
ATOM 4058 C CA . THR B 1 241 ? -44.187 64.834 28.958 1.00 10.63 241 THR B CA 1
ATOM 4059 C C . THR B 1 241 ? -43.493 63.806 28.088 1.00 11.34 241 THR B C 1
ATOM 4060 O O . THR B 1 241 ? -42.835 62.893 28.583 1.00 11.17 241 THR B O 1
ATOM 4064 N N . MET B 1 242 ? -43.670 63.934 26.789 1.00 11.47 242 MET B N 1
ATOM 4065 C CA . MET B 1 242 ? -42.896 63.098 25.901 1.00 12.03 242 MET B CA 1
ATOM 4066 C C . MET B 1 242 ? -42.596 63.844 24.603 1.00 11.10 242 MET B C 1
ATOM 4067 O O . MET B 1 242 ? -43.258 64.826 24.296 1.00 9.57 242 MET B O 1
ATOM 4072 N N . PRO B 1 243 ? -41.569 63.401 23.856 1.00 11.05 243 PRO B N 1
ATOM 4073 C CA . PRO B 1 243 ? -41.362 63.983 22.541 1.00 11.04 243 PRO B CA 1
ATOM 4074 C C . PRO B 1 243 ? -42.623 63.760 21.705 1.00 10.15 243 PRO B C 1
ATOM 4075 O O . PRO B 1 243 ? -43.266 62.714 21.853 1.00 10.06 243 PRO B O 1
ATOM 4079 N N . ARG B 1 244 ? -43.010 64.737 20.881 1.00 10.09 244 ARG B N 1
ATOM 4080 C CA . ARG B 1 244 ? -44.194 64.571 20.017 1.00 10.99 244 ARG B CA 1
ATOM 4081 C C . ARG B 1 244 ? -44.057 63.304 19.155 1.00 10.74 244 ARG B C 1
ATOM 4082 O O . ARG B 1 244 ? -45.035 62.570 18.926 1.00 9.18 244 ARG B O 1
ATOM 4090 N N . THR B 1 245 ? -42.827 63.031 18.698 1.00 9.92 245 THR B N 1
ATOM 4091 C CA . THR B 1 245 ? -42.562 61.809 17.926 1.00 10.40 245 THR B CA 1
ATOM 4092 C C . THR B 1 245 ? -43.035 60.511 18.649 1.00 10.34 245 THR B C 1
ATOM 4093 O O . THR B 1 245 ? -43.627 59.618 18.027 1.00 11.25 245 THR B O 1
ATOM 4097 N N . LEU B 1 246 ? -42.764 60.422 19.948 1.00 9.27 246 LEU B N 1
ATOM 4098 C CA . LEU B 1 246 ? -43.252 59.298 20.741 1.00 8.81 246 LEU B CA 1
ATOM 4099 C C . LEU B 1 246 ? -44.787 59.300 20.873 1.00 9.02 246 LEU B C 1
ATOM 4100 O O . LEU B 1 246 ? -45.424 58.241 20.762 1.00 8.30 246 LEU B O 1
ATOM 4105 N N . TYR B 1 247 ? -45.374 60.484 21.055 1.00 9.89 247 TYR B N 1
ATOM 4106 C CA . TYR B 1 247 ? -46.844 60.588 21.151 1.00 10.04 247 TYR B CA 1
ATOM 4107 C C . TYR B 1 247 ? -47.484 60.044 19.868 1.00 11.33 247 TYR B C 1
ATOM 4108 O O . TYR B 1 247 ? -48.501 59.349 19.911 1.00 11.74 247 TYR B O 1
ATOM 4117 N N . GLU B 1 248 ? -46.880 60.365 18.731 1.00 11.90 248 GLU B N 1
ATOM 4118 C CA . GLU B 1 248 ? -47.392 59.921 17.433 1.00 13.54 248 GLU B CA 1
ATOM 4119 C C . GLU B 1 248 ? -47.075 58.457 17.121 1.00 12.93 248 GLU B C 1
ATOM 4120 O O . GLU B 1 248 ? -47.807 57.817 16.369 1.00 13.21 248 GLU B O 1
ATOM 4126 N N . ARG B 1 249 ? -46.013 57.929 17.723 1.00 11.95 249 ARG B N 1
ATOM 4127 C CA . ARG B 1 249 ? -45.561 56.581 17.408 1.00 12.15 249 ARG B CA 1
ATOM 4128 C C . ARG B 1 249 ? -45.389 55.726 18.646 1.00 11.93 249 ARG B C 1
ATOM 4129 O O . ARG B 1 249 ? -44.258 55.512 19.123 1.00 12.04 249 ARG B O 1
ATOM 4137 N N . ASN B 1 250 ? -46.498 55.187 19.137 1.00 11.24 250 ASN B N 1
ATOM 4138 C CA . ASN B 1 250 ? -46.454 54.234 20.241 1.00 12.28 250 ASN B CA 1
ATOM 4139 C C . ASN B 1 250 ? -47.633 53.285 20.096 1.00 12.88 250 ASN B C 1
ATOM 4140 O O . ASN B 1 250 ? -48.549 53.534 19.285 1.00 14.05 250 ASN B O 1
ATOM 4145 N N . ALA B 1 251 ? -47.637 52.229 20.899 1.00 14.09 251 ALA B N 1
ATOM 4146 C CA . ALA B 1 251 ? -48.611 51.141 20.792 1.00 14.64 251 ALA B CA 1
ATOM 4147 C C . ALA B 1 251 ? -49.986 51.452 21.389 1.00 15.17 251 ALA B C 1
ATOM 4148 O O . ALA B 1 251 ? -50.913 50.634 21.270 1.00 16.15 251 ALA B O 1
ATOM 4150 N N . PHE B 1 252 ? -50.110 52.605 22.047 1.00 14.53 252 PHE B N 1
ATOM 4151 C CA . PHE B 1 252 ? -51.308 52.958 22.833 1.00 14.97 252 PHE B CA 1
ATOM 4152 C C . PHE B 1 252 ? -51.979 54.247 22.351 1.00 15.10 252 PHE B C 1
ATOM 4153 O O . PHE B 1 252 ? -52.724 54.904 23.092 1.00 14.45 252 PHE B O 1
ATOM 4161 N N . LYS B 1 253 ? -51.727 54.600 21.095 1.00 15.86 253 LYS B N 1
ATOM 4162 C CA . LYS B 1 253 ? -52.283 55.820 20.495 1.00 16.98 253 LYS B CA 1
ATOM 4163 C C . LYS B 1 253 ? -53.785 56.037 20.678 1.00 17.45 253 LYS B C 1
ATOM 4164 O O . LYS B 1 253 ? -54.203 57.128 21.026 1.00 16.94 253 LYS B O 1
ATOM 4170 N N . ASP B 1 254 ? -54.584 55.003 20.426 1.00 18.28 254 ASP B N 1
ATOM 4171 C CA . ASP B 1 254 ? -56.037 55.078 20.559 1.00 19.26 254 ASP B CA 1
ATOM 4172 C C . ASP B 1 254 ? -56.526 55.330 21.976 1.00 17.96 254 ASP B C 1
ATOM 4173 O O . ASP B 1 254 ? -57.689 55.704 22.176 1.00 19.23 254 ASP B O 1
ATOM 4178 N N . GLN B 1 255 ? -55.650 55.126 22.951 1.00 15.81 255 GLN B N 1
ATOM 4179 C CA . GLN B 1 255 ? -55.989 55.273 24.357 1.00 14.64 255 GLN B CA 1
ATOM 4180 C C . GLN B 1 255 ? -55.388 56.519 25.002 1.00 13.08 255 GLN B C 1
ATOM 4181 O O . GLN B 1 255 ? -55.509 56.704 26.221 1.00 12.56 255 GLN B O 1
ATOM 4187 N N . LEU B 1 256 ? -54.747 57.365 24.190 1.00 11.85 256 LEU B N 1
ATOM 4188 C CA . LEU B 1 256 ? -53.995 58.513 24.688 1.00 11.68 256 LEU B CA 1
ATOM 4189 C C . LEU B 1 256 ? -54.436 59.800 23.980 1.00 11.67 256 LEU B C 1
ATOM 4190 O O . LEU B 1 256 ? -54.904 59.760 22.849 1.00 12.07 256 LEU B O 1
ATOM 4195 N N . CYS B 1 257 ? -54.263 60.941 24.628 1.00 12.40 257 CYS B N 1
ATOM 4196 C CA . CYS B 1 257 ? -54.596 62.220 23.995 1.00 13.00 257 CYS B CA 1
ATOM 4197 C C . CYS B 1 257 ? -53.604 63.244 24.481 1.00 12.58 257 CYS B C 1
ATOM 4198 O O . CYS B 1 257 ? -53.290 63.251 25.668 1.00 13.58 257 CYS B O 1
ATOM 4201 N N . SER B 1 258 ? -53.105 64.103 23.593 1.00 11.65 258 SER B N 1
ATOM 4202 C CA . SER B 1 258 ? -52.283 65.210 24.044 1.00 12.14 258 SER B CA 1
ATOM 4203 C C . SER B 1 258 ? -53.210 66.299 24.589 1.00 12.35 258 SER B C 1
ATOM 4204 O O . SER B 1 258 ? -54.351 66.498 24.091 1.00 12.82 258 SER B O 1
ATOM 4207 N N . ILE B 1 259 ? -52.746 66.982 25.623 1.00 10.45 259 ILE B N 1
ATOM 4208 C CA . ILE B 1 259 ? -53.566 68.035 26.233 1.00 10.82 259 ILE B CA 1
ATOM 4209 C C . ILE B 1 259 ? -53.394 69.281 25.407 1.00 10.91 259 ILE B C 1
ATOM 4210 O O . ILE B 1 259 ? -52.244 69.646 25.128 1.00 10.57 259 ILE B O 1
ATOM 4215 N N . PRO B 1 260 ? -54.513 69.931 24.985 1.00 10.72 260 PRO B N 1
ATOM 4216 C CA . PRO B 1 260 ? -54.386 71.027 23.994 1.00 11.28 260 PRO B CA 1
ATOM 4217 C C . PRO B 1 260 ? -53.971 72.358 24.669 1.00 10.95 260 PRO B C 1
ATOM 4218 O O . PRO B 1 260 ? -54.685 73.364 24.570 1.00 10.89 260 PRO B O 1
ATOM 4222 N N . LEU B 1 261 ? -52.829 72.355 25.349 1.00 10.74 261 LEU B N 1
ATOM 4223 C CA . LEU B 1 261 ? -52.374 73.540 26.092 1.00 10.98 261 LEU B CA 1
ATOM 4224 C C . LEU B 1 261 ? -52.028 74.715 25.185 1.00 10.74 261 LEU B C 1
ATOM 4225 O O . LEU B 1 261 ? -51.407 74.534 24.140 1.00 8.67 261 LEU B O 1
ATOM 4230 N N . GLN B 1 262 ? -52.405 75.914 25.632 1.00 8.89 262 GLN B N 1
ATOM 4231 C CA . GLN B 1 262 ? -52.010 77.140 24.963 1.00 10.05 262 GLN B CA 1
ATOM 4232 C C . GLN B 1 262 ? -50.876 77.862 25.717 1.00 10.08 262 GLN B C 1
ATOM 4233 O O . GLN B 1 262 ? -50.557 78.993 25.417 1.00 10.42 262 GLN B O 1
ATOM 4239 N N . ASP B 1 263 ? -50.263 77.165 26.671 1.00 10.13 263 ASP B N 1
ATOM 4240 C CA . ASP B 1 263 ? -49.018 77.601 27.280 1.00 10.24 263 ASP B CA 1
ATOM 4241 C C . ASP B 1 263 ? -47.882 76.909 26.524 1.00 10.20 263 ASP B C 1
ATOM 4242 O O . ASP B 1 263 ? -47.916 75.705 26.321 1.00 10.52 263 ASP B O 1
ATOM 4247 N N . ALA B 1 264 ? -46.892 77.669 26.085 1.00 10.20 264 ALA B N 1
ATOM 4248 C CA . ALA B 1 264 ? -45.770 77.070 25.332 1.00 10.83 264 ALA B CA 1
ATOM 4249 C C . ALA B 1 264 ? -44.885 76.151 26.186 1.00 11.54 264 ALA B C 1
ATOM 4250 O O . ALA B 1 264 ? -44.592 76.458 27.344 1.00 11.82 264 ALA B O 1
ATOM 4252 N N . LEU B 1 265 ? -44.475 75.016 25.607 1.00 10.62 265 LEU B N 1
ATOM 4253 C CA . LEU B 1 265 ? -43.562 74.057 26.250 1.00 11.18 265 LEU B CA 1
ATOM 4254 C C . LEU B 1 265 ? -42.182 74.109 25.550 1.00 11.74 265 LEU B C 1
ATOM 4255 O O . LEU B 1 265 ? -42.098 74.604 24.425 1.00 11.55 265 LEU B O 1
ATOM 4260 N N . PRO B 1 266 ? -41.100 73.639 26.212 1.00 12.45 266 PRO B N 1
ATOM 4261 C CA . PRO B 1 266 ? -39.755 73.743 25.595 1.00 12.61 266 PRO B CA 1
ATOM 4262 C C . PRO B 1 266 ? -39.592 72.888 24.343 1.00 12.00 266 PRO B C 1
ATOM 4263 O O . PRO B 1 266 ? -40.406 71.987 24.085 1.00 10.67 266 PRO B O 1
ATOM 4267 N N . ASN B 1 267 ? -38.533 73.182 23.577 1.00 11.21 267 ASN B N 1
ATOM 4268 C CA . ASN B 1 267 ? -38.184 72.400 22.388 1.00 11.51 267 ASN B CA 1
ATOM 4269 C C . ASN B 1 267 ? -36.718 71.941 22.515 1.00 10.95 267 ASN B C 1
ATOM 4270 O O . ASN B 1 267 ? -35.806 72.662 22.086 1.00 11.84 267 ASN B O 1
ATOM 4275 N N . PRO B 1 268 ? -36.483 70.769 23.156 1.00 10.03 268 PRO B N 1
ATOM 4276 C CA . PRO B 1 268 ? -35.099 70.347 23.436 1.00 9.94 268 PRO B CA 1
ATOM 4277 C C . PRO B 1 268 ? -34.349 70.098 22.144 1.00 9.97 268 PRO B C 1
ATOM 4278 O O . PRO B 1 268 ? -34.911 69.517 21.209 1.00 11.28 268 PRO B O 1
ATOM 4282 N N . THR B 1 269 ? -33.091 70.527 22.096 1.00 9.19 269 THR B N 1
ATOM 4283 C CA . THR B 1 269 ? -32.244 70.256 20.948 1.00 8.92 269 THR B CA 1
ATOM 4284 C C . THR B 1 269 ? -31.544 68.914 21.109 1.00 7.86 269 THR B C 1
ATOM 4285 O O . THR B 1 269 ? -30.922 68.632 22.136 1.00 7.88 269 THR B O 1
ATOM 4289 N N . ILE B 1 270 ? -31.654 68.094 20.080 1.00 7.71 270 ILE B N 1
ATOM 4290 C CA . ILE B 1 270 ? -30.955 66.814 20.028 1.00 8.27 270 ILE B CA 1
ATOM 4291 C C . ILE B 1 270 ? -29.624 67.041 19.299 1.00 7.41 270 ILE B C 1
ATOM 4292 O O . ILE B 1 270 ? -29.614 67.701 18.277 1.00 7.45 270 ILE B O 1
ATOM 4297 N N . TYR B 1 271 ? -28.519 66.523 19.842 1.00 7.19 271 TYR B N 1
ATOM 4298 C CA . TYR B 1 271 ? -27.172 66.752 19.254 1.00 6.43 271 TYR B CA 1
ATOM 4299 C C . TYR B 1 271 ? -26.542 65.422 18.905 1.00 6.75 271 TYR B C 1
ATOM 4300 O O . TYR B 1 271 ? -26.924 64.382 19.482 1.00 6.07 271 TYR B O 1
ATOM 4309 N N . VAL B 1 272 ? -25.574 65.470 17.991 1.00 5.72 272 VAL B N 1
ATOM 4310 C CA . VAL B 1 272 ? -24.592 64.382 17.848 1.00 7.02 272 VAL B CA 1
ATOM 4311 C C . VAL B 1 272 ? -23.439 64.695 18.807 1.00 7.34 272 VAL B C 1
ATOM 4312 O O . VAL B 1 272 ? -22.739 65.700 18.631 1.00 10.10 272 VAL B O 1
ATOM 4316 N N . LEU B 1 273 ? -23.248 63.874 19.830 1.00 6.84 273 LEU B N 1
ATOM 4317 C CA . LEU B 1 273 ? -22.183 64.105 20.792 1.00 7.21 273 LEU B CA 1
ATOM 4318 C C . LEU B 1 273 ? -21.052 63.128 20.579 1.00 6.76 273 LEU B C 1
ATOM 4319 O O . LEU B 1 273 ? -21.323 61.945 20.365 1.00 6.71 273 LEU B O 1
ATOM 4324 N N . ARG B 1 274 ? -19.802 63.619 20.619 1.00 6.84 274 ARG B N 1
ATOM 4325 C CA . ARG B 1 274 ? -18.601 62.754 20.532 1.00 7.36 274 ARG B CA 1
ATOM 4326 C C . ARG B 1 274 ? -17.499 63.265 21.446 1.00 7.87 274 ARG B C 1
ATOM 4327 O O . ARG B 1 274 ? -17.549 64.417 21.893 1.00 8.19 274 ARG B O 1
ATOM 4335 N N . ARG B 1 275 ? -16.477 62.443 21.667 1.00 7.04 275 ARG B N 1
ATOM 4336 C CA . ARG B 1 275 ? -15.243 62.925 22.298 1.00 7.69 275 ARG B CA 1
ATOM 4337 C C . ARG B 1 275 ? -14.473 63.653 21.208 1.00 7.62 275 ARG B C 1
ATOM 4338 O O . ARG B 1 275 ? -14.131 63.056 20.187 1.00 6.74 275 ARG B O 1
ATOM 4346 N N . HIS B 1 276 ? -14.231 64.943 21.405 1.00 7.59 276 HIS B N 1
ATOM 4347 C CA . HIS B 1 276 ? -13.732 65.811 20.341 1.00 8.64 276 HIS B CA 1
ATOM 4348 C C . HIS B 1 276 ? -12.382 65.406 19.714 1.00 8.91 276 HIS B C 1
ATOM 4349 O O . HIS B 1 276 ? -12.221 65.476 18.487 1.00 8.94 276 HIS B O 1
ATOM 4356 N N . ASP B 1 277 ? -11.429 64.984 20.540 1.00 7.57 277 ASP B N 1
ATOM 4357 C CA . ASP B 1 277 ? -10.074 64.716 20.040 1.00 7.10 277 ASP B CA 1
ATOM 4358 C C . ASP B 1 277 ? -9.952 63.372 19.318 1.00 6.13 277 ASP B C 1
ATOM 4359 O O . ASP B 1 277 ? -8.912 63.064 18.787 1.00 6.34 277 ASP B O 1
ATOM 4364 N N . LEU B 1 278 ? -11.010 62.570 19.304 1.00 5.68 278 LEU B N 1
ATOM 4365 C CA . LEU B 1 278 ? -10.955 61.306 18.552 1.00 5.82 278 LEU B CA 1
ATOM 4366 C C . LEU B 1 278 ? -11.332 61.560 17.098 1.00 6.01 278 LEU B C 1
ATOM 4367 O O . LEU B 1 278 ? -12.414 62.109 16.835 1.00 6.30 278 LEU B O 1
ATOM 4372 N N . PRO B 1 279 ? -10.488 61.102 16.161 1.00 5.88 279 PRO B N 1
ATOM 4373 C CA . PRO B 1 279 ? -10.795 61.299 14.728 1.00 6.88 279 PRO B CA 1
ATOM 4374 C C . PRO B 1 279 ? -11.943 60.419 14.256 1.00 7.28 279 PRO B C 1
ATOM 4375 O O . PRO B 1 279 ? -11.923 59.219 14.489 1.00 8.73 279 PRO B O 1
ATOM 4379 N N . VAL B 1 280 ? -12.982 61.017 13.675 1.00 6.64 280 VAL B N 1
ATOM 4380 C CA . VAL B 1 280 ? -14.175 60.237 13.255 1.00 6.74 280 VAL B CA 1
ATOM 4381 C C . VAL B 1 280 ? -13.803 59.335 12.079 1.00 6.83 280 VAL B C 1
ATOM 4382 O O . VAL B 1 280 ? -13.129 59.792 11.117 1.00 5.06 280 VAL B O 1
ATOM 4386 N N . THR B 1 281 ? -14.208 58.068 12.142 1.00 5.00 281 THR B N 1
ATOM 4387 C CA . THR B 1 281 ? -13.906 57.176 11.042 1.00 5.82 281 THR B CA 1
ATOM 4388 C C . THR B 1 281 ? -14.765 57.594 9.846 1.00 5.49 281 THR B C 1
ATOM 4389 O O . THR B 1 281 ? -15.873 58.121 10.009 1.00 6.12 281 THR B O 1
ATOM 4393 N N . PRO B 1 282 ? -14.255 57.358 8.635 1.00 5.05 282 PRO B N 1
ATOM 4394 C CA . PRO B 1 282 ? -15.037 57.656 7.428 1.00 4.72 282 PRO B CA 1
ATOM 4395 C C . PRO B 1 282 ? -16.443 57.005 7.474 1.00 5.40 282 PRO B C 1
ATOM 4396 O O . PRO B 1 282 ? -17.414 57.643 7.104 1.00 5.58 282 PRO B O 1
ATOM 4400 N N . ALA B 1 283 ? -16.526 55.749 7.921 1.00 6.31 283 ALA B N 1
ATOM 4401 C CA . ALA B 1 283 ? -17.808 55.023 8.010 1.00 7.11 283 ALA B CA 1
ATOM 4402 C C . ALA B 1 283 ? -18.785 55.702 8.994 1.00 6.87 283 ALA B C 1
ATOM 4403 O O . ALA B 1 283 ? -19.976 55.942 8.674 1.00 6.30 283 ALA B O 1
ATOM 4405 N N . ALA B 1 284 ? -18.281 56.056 10.170 1.00 6.62 284 ALA B N 1
ATOM 4406 C CA . ALA B 1 284 ? -19.124 56.766 11.166 1.00 7.02 284 ALA B CA 1
ATOM 4407 C C . ALA B 1 284 ? -19.611 58.111 10.639 1.00 7.39 284 ALA B C 1
ATOM 4408 O O . ALA B 1 284 ? -20.773 58.467 10.837 1.00 7.96 284 ALA B O 1
ATOM 4410 N N . ALA B 1 285 ? -18.725 58.853 9.968 1.00 7.58 285 ALA B N 1
ATOM 4411 C CA . ALA B 1 285 ? -19.105 60.134 9.359 1.00 7.30 285 ALA B CA 1
ATOM 4412 C C . ALA B 1 285 ? -20.258 59.921 8.350 1.00 7.15 285 ALA B C 1
ATOM 4413 O O . ALA B 1 285 ? -21.205 60.720 8.271 1.00 8.44 285 ALA B O 1
ATOM 4415 N N . GLY B 1 286 ? -20.183 58.828 7.597 1.00 7.56 286 GLY B N 1
ATOM 4416 C CA . GLY B 1 286 ? -21.230 58.505 6.598 1.00 7.25 286 GLY B CA 1
ATOM 4417 C C . GLY B 1 286 ? -22.567 58.214 7.260 1.00 6.67 286 GLY B C 1
ATOM 4418 O O . GLY B 1 286 ? -23.611 58.661 6.805 1.00 7.07 286 GLY B O 1
ATOM 4419 N N . LEU B 1 287 ? -22.528 57.474 8.349 1.00 5.67 287 LEU B N 1
ATOM 4420 C CA . LEU B 1 287 ? -23.774 57.184 9.083 1.00 5.49 287 LEU B CA 1
ATOM 4421 C C . LEU B 1 287 ? -24.356 58.482 9.662 1.00 5.53 287 LEU B C 1
ATOM 4422 O O . LEU B 1 287 ? -25.571 58.725 9.578 1.00 4.90 287 LEU B O 1
ATOM 4427 N N . ILE B 1 288 ? -23.497 59.322 10.229 1.00 5.57 288 ILE B N 1
ATOM 4428 C CA . ILE B 1 288 ? -23.958 60.601 10.794 1.00 6.21 288 ILE B CA 1
ATOM 4429 C C . ILE B 1 288 ? -24.620 61.468 9.694 1.00 6.55 288 ILE B C 1
ATOM 4430 O O . ILE B 1 288 ? -25.681 62.093 9.908 1.00 6.94 288 ILE B O 1
ATOM 4435 N N . ARG B 1 289 ? -24.005 61.499 8.517 1.00 6.51 289 ARG B N 1
ATOM 4436 C CA . ARG B 1 289 ? -24.609 62.190 7.369 1.00 6.79 289 ARG B CA 1
ATOM 4437 C C . ARG B 1 289 ? -26.033 61.710 7.062 1.00 6.97 289 ARG B C 1
ATOM 4438 O O . ARG B 1 289 ? -26.932 62.539 6.853 1.00 7.39 289 ARG B O 1
ATOM 4452 N N . TRP B 1 290 ? -26.244 60.402 7.063 1.00 7.01 290 TRP B N 1
ATOM 4453 C CA . TRP B 1 290 ? -27.582 59.853 6.763 1.00 7.72 290 TRP B CA 1
ATOM 4454 C C . TRP B 1 290 ? -28.600 60.178 7.850 1.00 8.12 290 TRP B C 1
ATOM 4455 O O . TRP B 1 290 ? -29.786 60.440 7.565 1.00 7.08 290 TRP B O 1
ATOM 4466 N N . ILE B 1 291 ? -28.145 60.137 9.099 1.00 7.54 291 ILE B N 1
ATOM 4467 C CA . ILE B 1 291 ? -29.002 60.517 10.225 1.00 8.15 291 ILE B CA 1
ATOM 4468 C C . ILE B 1 291 ? -29.433 62.005 10.140 1.00 9.02 291 ILE B C 1
ATOM 4469 O O . ILE B 1 291 ? -30.634 62.341 10.301 1.00 10.00 291 ILE B O 1
ATOM 4474 N N . GLN B 1 292 ? -28.475 62.890 9.876 1.00 9.71 292 GLN B N 1
ATOM 4475 C CA . GLN B 1 292 ? -28.781 64.309 9.657 1.00 10.41 292 GLN B CA 1
ATOM 4476 C C . GLN B 1 292 ? -29.795 64.493 8.508 1.00 11.07 292 GLN B C 1
ATOM 4477 O O . GLN B 1 292 ? -30.749 65.265 8.636 1.00 10.75 292 GLN B O 1
ATOM 4483 N N . HIS B 1 293 ? -29.602 63.744 7.423 1.00 12.00 293 HIS B N 1
ATOM 4484 C CA . HIS B 1 293 ? -30.482 63.834 6.255 1.00 12.97 293 HIS B CA 1
ATOM 4485 C C . HIS B 1 293 ? -31.922 63.538 6.631 1.00 13.27 293 HIS B C 1
ATOM 4486 O O . HIS B 1 293 ? -32.843 64.201 6.185 1.00 13.84 293 HIS B O 1
ATOM 4493 N N . HIS B 1 294 ? -32.106 62.538 7.467 1.00 13.79 294 HIS B N 1
ATOM 4494 C CA . HIS B 1 294 ? -33.453 62.110 7.783 1.00 16.26 294 HIS B CA 1
ATOM 4495 C C . HIS B 1 294 ? -34.055 62.856 8.940 1.00 17.88 294 HIS B C 1
ATOM 4496 O O . HIS B 1 294 ? -35.265 62.802 9.090 1.00 20.43 294 HIS B O 1
ATOM 4503 N N . ALA B 1 295 ? -33.239 63.601 9.690 1.00 19.25 295 ALA B N 1
ATOM 4504 C CA . ALA B 1 295 ? -33.685 64.432 10.826 1.00 21.39 295 ALA B CA 1
ATOM 4505 C C . ALA B 1 295 ? -34.039 65.880 10.437 1.00 23.63 295 ALA B C 1
ATOM 4506 O O . ALA B 1 295 ? -33.798 66.825 11.217 1.00 24.48 295 ALA B O 1
ATOM 4508 N N . LEU B 1 296 ? -34.548 66.059 9.226 1.00 25.89 296 LEU B N 1
ATOM 4509 C CA . LEU B 1 296 ? -34.993 67.368 8.749 1.00 28.05 296 LEU B CA 1
ATOM 4510 C C . LEU B 1 296 ? -36.292 67.260 7.942 1.00 28.57 296 LEU B C 1
ATOM 4511 O O . LEU B 1 296 ? -36.745 66.141 7.621 1.00 30.53 296 LEU B O 1
#

Foldseek 3Di:
DDVLVLLQLLVVCQVQVASVVSCVVSVHDSVVSVVVQVVVCVVVVHHQWDQDPSHIHGDPVVVVVNVVSVVVNVVVVVVVVVCCVVVCVVLQEAEEAEADLLVQFLPVQLVVVLCVVVVRHYYHYYHDEPPVCVVCLVVVVHAKYWYFDDPVPDDPQKDKAFQAFWAKFKKAWPVQPCQAPAALVVCQAAEAAFEQDNVGTNPQVQVLCVVVPHDGRHHPYYDHDLLCPVVVRLPDNHMYMDIVSSCVDHPCVVTMGTRHYPRGGGGTTIIIMHGPVDDDHPSRVSSSVSSSVRRD/DDDLVLLVLLVLCQVQVALVVSCVVVVHDSVVNVVSQVVVCVVVVHHQWDQDPSHIDGDPVVVVCNLVSLLVNLLVQLVVQQVCVVVVNLEEEAEEAEEDLLVQFLPVQLVVVLCVVRVHYHYHYYHDEPPVCVSCLSSNVHAKYWYFDDPVPDDPQKDWAFFAFFAKFKKAWCVAPQQAPAAPVVCQAAEAAFEQDNVGTNVQVQVVCVVVVHDGHHHPYYDDDLLCPVVVRLPDNHMYMDTVSSCVDHPRVVGMHTRNYPDGGGTTTTIIMHRPVRDRRPSNVSSVVSSSVRND

Sequence (592 aa):
MLKLQTLQALICIEEVGSLRAAAQLLHLSQPALSAAIQQLEDELKAPLLVRTKRGVSLTSFGQAFMKHARLIVTESRRAQEEIGQLRGRWEGHITFAASPAIALAALPLALASFAREFPDVTVNVRDGMYPAVSPQLRDGTLDFALTAAHKHDIDTDLEAQPLYVSDVVIVGQRQHPMANATRLAELQECRWAFSSAPRGPGAIIRNAFARYGLPEPKLGLVCESFLALPGVVAHSDLLTTMPRTLYERNAFKDQLCSIPLQDALPNPTIYVLRRHDLPVTPAAAGLIRWIQHHALMLKLQTLQALICIEEVGSLRAAAQLLHLSQPALSAAIQQLEDELKAPLLVRTKRGVSLTSFGQAFMKHARLIVTESRRAQEEIGQLRGRWEGHITFAASPAIALAALPLALASFAREFPDVTVNVRDGMYPAVSPQLRDGTLDFALTAAHKHDIDTDLEAQPLYVSDVVIVGQRQHPMANATRLAELQECRWAFSSAPRGPGAIIRNAFARYGLPEPKLGLVCESFLALPGVVAHSDLLTTMPRTLYERNAFKDQLCSIPLQDALPNPTIYVLRRHDLPVTPAAAGLIRWIQHHAL

Nearest PDB structures (foldseek):
  3fxq-assembly1_A  TM=1.003E+00  e=1.558E-63  Comamonas testosteroni
  3n6t-assembly1_A  TM=9.893E-01  e=4.370E-42  Comamonas testosteroni
  3fxu-assembly1_B-2  TM=7.811E-01  e=4.403E-48  Comamonas testosteroni
  8sbf-assembly1_D  TM=7.022E-01  e=2.013E-19  Acinetobacter baylyi ADP1
  7dwo-assembly1_A  TM=5.515E-01  e=3.976E-16  Aliivibrio fischeri ES114

CATH classification: 1.10.10.10 (+2 more: 3.40.190.10, 3.40.190.10)

Radius of gyration: 35.85 Å; Cα contacts (8 Å, |Δi|>4): 1086; chains: 2; bounding box: 80×58×102 Å